Protein AF-0000000087744332 (afdb_homodimer)

Radius of gyration: 28.47 Å; Cα contacts (8 Å, |Δi|>4): 1319; chains: 2; bounding box: 68×82×65 Å

Organism: Butyrivibrio fibrisolvens (NCBI:txid831)

Nearest PDB structures (foldseek):
  3brq-assembly1_A  TM=8.651E-01  e=1.455E-21  Escherichia coli K-12
  2o20-assembly3_E  TM=8.751E-01  e=2.562E-21  Lactococcus lactis
  1efa-assembly2_C  TM=8.737E-01  e=7.468E-18  Escherichia coli
  1jye-assembly1_A-2  TM=8.854E-01  e=1.558E-17  Escherichia coli
  1urp-assembly1_A  TM=6.741E-01  e=1.490E-13  Escherichia coli K-12

InterPro domains:
  IPR000843 LacI-type HTH domain [PF00356] (4-49)
  IPR000843 LacI-type HTH domain [PR00036] (4-14)
  IPR000843 LacI-type HTH domain [PR00036] (14-24)
  IPR000843 LacI-type HTH domain [PS50932] (3-57)
  IPR000843 LacI-type HTH domain [SM00354] (2-72)
  IPR000843 LacI-type HTH domain [cd01392] (6-55)
  IPR010982 Lambda repressor-like, DNA-binding domain superfamily [G3DSA:1.10.260.40] (1-58)
  IPR010982 Lambda repressor-like, DNA-binding domain superfamily [SSF47413] (2-57)
  IPR028082 Periplasmic binding protein-like I [SSF53822] (61-332)
  IPR046335 Transcriptional regulator LacI/GalR-like, sensor domain [PF13377] (176-332)

Structure (mmCIF, N/CA/C/O backbone):
data_AF-0000000087744332-model_v1
#
loop_
_entity.id
_entity.type
_entity.pdbx_description
1 polymer 'LacI family transcriptional regulator'
#
loop_
_atom_site.group_PDB
_atom_site.id
_atom_site.type_symbol
_atom_site.label_atom_id
_atom_site.label_alt_id
_atom_site.label_comp_id
_atom_site.label_asym_id
_atom_site.label_entity_id
_atom_site.label_seq_id
_atom_site.pdbx_PDB_ins_code
_atom_site.Cartn_x
_atom_site.Cartn_y
_atom_site.Cartn_z
_atom_site.occupancy
_atom_site.B_iso_or_equiv
_atom_site.auth_seq_id
_atom_site.auth_comp_id
_atom_site.auth_asym_id
_atom_site.auth_atom_id
_atom_site.pdbx_PDB_model_num
ATOM 1 N N . MET A 1 1 ? -34.281 25.203 8.102 1 40.81 1 MET A N 1
ATOM 2 C CA . MET A 1 1 ? -33.094 25.047 7.305 1 40.81 1 MET A CA 1
ATOM 3 C C . MET A 1 1 ? -31.984 25.969 7.801 1 40.81 1 MET A C 1
ATOM 5 O O . MET A 1 1 ? -32.219 27.141 8.078 1 40.81 1 MET A O 1
ATOM 9 N N . ALA A 1 2 ? -30.906 25.484 8.312 1 55.38 2 ALA A N 1
ATOM 10 C CA . ALA A 1 2 ? -29.922 26.391 8.867 1 55.38 2 ALA A CA 1
ATOM 11 C C . ALA A 1 2 ? -29.375 27.344 7.801 1 55.38 2 ALA A C 1
ATOM 13 O O . ALA A 1 2 ? -29.094 26.922 6.68 1 55.38 2 ALA A O 1
ATOM 14 N N . VAL A 1 3 ? -29.359 28.594 8.062 1 65.44 3 VAL A N 1
ATOM 15 C CA . VAL A 1 3 ? -28.938 29.656 7.148 1 65.44 3 VAL A CA 1
ATOM 16 C C . VAL A 1 3 ? -27.453 29.516 6.852 1 65.44 3 VAL A C 1
ATOM 18 O O . VAL A 1 3 ? -26.641 29.312 7.766 1 65.44 3 VAL A O 1
ATOM 21 N N . THR A 1 4 ? -27.078 29.266 5.598 1 69.88 4 THR A N 1
ATOM 22 C CA . THR A 1 4 ? -25.688 29.125 5.152 1 69.88 4 THR A CA 1
ATOM 23 C C . THR A 1 4 ? -25.125 30.484 4.738 1 69.88 4 THR A C 1
ATOM 25 O O . THR A 1 4 ? -25.859 31.469 4.652 1 69.88 4 THR A O 1
ATOM 28 N N . ILE A 1 5 ? -23.781 30.406 4.508 1 71.75 5 ILE A N 1
ATOM 29 C CA . ILE A 1 5 ? -23.141 31.656 4.066 1 71.75 5 ILE A CA 1
ATOM 30 C C . ILE A 1 5 ? -23.703 32.062 2.713 1 71.75 5 ILE A C 1
ATOM 32 O O . ILE A 1 5 ? -23.797 33.25 2.412 1 71.75 5 ILE A O 1
ATOM 36 N N . TYR A 1 6 ? -24.109 31.094 2.018 1 74.06 6 TYR A N 1
ATOM 37 C CA . TYR A 1 6 ? -24.734 31.391 0.731 1 74.06 6 TYR A CA 1
ATOM 38 C C . TYR A 1 6 ? -26.094 32.062 0.921 1 74.06 6 TYR A C 1
ATOM 40 O O . TYR A 1 6 ? -26.438 32.969 0.191 1 74.06 6 TYR A O 1
ATOM 48 N N . ASP A 1 7 ? -26.734 31.594 1.829 1 78.44 7 ASP A N 1
ATOM 49 C CA . ASP A 1 7 ? -28.016 32.219 2.145 1 78.44 7 ASP A CA 1
ATOM 50 C C . ASP A 1 7 ? -27.828 33.656 2.629 1 78.44 7 ASP A C 1
ATOM 52 O O . ASP A 1 7 ? -28.594 34.531 2.238 1 78.44 7 ASP A O 1
ATOM 56 N N . ILE A 1 8 ? -26.781 33.812 3.416 1 79.56 8 ILE A N 1
ATOM 57 C CA . ILE A 1 8 ? -26.5 35.156 3.945 1 79.56 8 ILE A CA 1
ATOM 58 C C . ILE A 1 8 ? -26.109 36.094 2.805 1 79.56 8 ILE A C 1
ATOM 60 O O . ILE A 1 8 ? -26.531 37.25 2.775 1 79.56 8 ILE A O 1
ATOM 64 N N . ALA A 1 9 ? -25.359 35.5 1.874 1 79.75 9 ALA A N 1
ATOM 65 C CA . ALA A 1 9 ? -24.953 36.281 0.701 1 79.75 9 ALA A CA 1
ATOM 66 C C . ALA A 1 9 ? -26.172 36.719 -0.117 1 79.75 9 ALA A C 1
ATOM 68 O O . ALA A 1 9 ? -26.297 37.875 -0.491 1 79.75 9 ALA A O 1
ATOM 69 N N . ARG A 1 10 ? -26.969 35.812 -0.281 1 82.69 10 ARG A N 1
ATOM 70 C CA . ARG A 1 10 ? -28.188 36.062 -1.034 1 82.69 10 ARG A CA 1
ATOM 71 C C . ARG A 1 10 ? -29.078 37.062 -0.302 1 82.69 10 ARG A C 1
ATOM 73 O O . ARG A 1 10 ? -29.578 38 -0.905 1 82.69 10 ARG A O 1
ATOM 80 N N . LEU A 1 11 ? -29.219 36.844 0.914 1 83.56 11 LEU A N 1
ATOM 81 C CA . LEU A 1 11 ? -30.125 37.625 1.733 1 83.56 11 LEU A CA 1
ATOM 82 C C . LEU A 1 11 ? -29.578 39.031 1.932 1 83.56 11 LEU A C 1
ATOM 84 O O . LEU A 1 11 ? -30.344 40 2.049 1 83.56 11 LEU A O 1
ATOM 88 N N . SER A 1 12 ? -28.203 39.156 1.904 1 84.44 12 SER A N 1
ATOM 89 C CA . SER A 1 12 ? -27.547 40.438 2.109 1 84.44 12 SER A CA 1
ATOM 90 C C . SER A 1 12 ? -27.266 41.156 0.783 1 84.44 12 SER A C 1
ATOM 92 O O . SER A 1 12 ? -26.891 42.312 0.758 1 84.44 12 SER A O 1
ATOM 94 N N . GLY A 1 13 ? -27.406 40.375 -0.279 1 86 13 GLY A N 1
ATOM 95 C CA . GLY A 1 13 ? -27.172 40.938 -1.601 1 86 13 GLY A CA 1
ATOM 96 C C . GLY A 1 13 ? -25.703 41.219 -1.873 1 86 13 GLY A C 1
ATOM 97 O O . GLY A 1 13 ? -25.375 42.188 -2.574 1 86 13 GLY A O 1
ATOM 98 N N . VAL A 1 14 ? -24.906 40.562 -1.178 1 84.19 14 VAL A N 1
ATOM 99 C CA . VAL A 1 14 ? -23.469 40.75 -1.362 1 84.19 14 VAL A CA 1
ATOM 100 C C . VAL A 1 14 ? -22.828 39.406 -1.729 1 84.19 14 VAL A C 1
ATOM 102 O O . VAL A 1 14 ? -23.469 38.344 -1.63 1 84.19 14 VAL A O 1
ATOM 105 N N . SER A 1 15 ? -21.641 39.469 -2.283 1 77.56 15 SER A N 1
ATOM 106 C CA . SER A 1 15 ? -20.891 38.25 -2.586 1 77.56 15 SER A CA 1
ATOM 107 C C . SER A 1 15 ? -20.406 37.562 -1.312 1 77.56 15 SER A C 1
ATOM 109 O O . SER A 1 15 ? -20.328 38.188 -0.257 1 77.56 15 SER A O 1
ATOM 111 N N . ILE A 1 16 ? -20.047 36.312 -1.422 1 73.19 16 ILE A N 1
ATOM 112 C CA . ILE A 1 16 ? -19.469 35.562 -0.308 1 73.19 16 ILE A CA 1
ATOM 113 C C . ILE A 1 16 ? -18.172 36.219 0.143 1 73.19 16 ILE A C 1
ATOM 115 O O . ILE A 1 16 ? -17.875 36.281 1.341 1 73.19 16 ILE A O 1
ATOM 119 N N . ALA A 1 17 ? -17.391 36.781 -0.812 1 72.62 17 ALA A N 1
ATOM 120 C CA . ALA A 1 17 ? -16.156 37.5 -0.505 1 72.62 17 ALA A CA 1
ATOM 121 C C . ALA A 1 17 ? -16.422 38.719 0.365 1 72.62 17 ALA A C 1
ATOM 123 O O . ALA A 1 17 ? -15.664 39.031 1.289 1 72.62 17 ALA A O 1
ATOM 124 N N . THR A 1 18 ? -17.516 39.375 0.106 1 77 18 THR A N 1
ATOM 125 C CA . THR A 1 18 ? -17.906 40.562 0.87 1 77 18 THR A CA 1
ATOM 126 C C . THR A 1 18 ? -18.312 40.188 2.289 1 77 18 THR A C 1
ATOM 128 O O . THR A 1 18 ? -17.953 40.875 3.25 1 77 18 THR A O 1
ATOM 131 N N . ILE A 1 19 ? -19.047 39.031 2.381 1 75.06 19 ILE A N 1
ATOM 132 C CA . ILE A 1 19 ? -19.422 38.562 3.701 1 75.06 19 ILE A CA 1
ATOM 133 C C . ILE A 1 19 ? -18.172 38.25 4.527 1 75.06 19 ILE A C 1
ATOM 135 O O . ILE A 1 19 ? -18.094 38.625 5.695 1 75.06 19 ILE A O 1
ATOM 139 N N . SER A 1 20 ? -17.188 37.656 3.902 1 70.69 20 SER A N 1
ATOM 140 C CA . SER A 1 20 ? -15.914 37.344 4.551 1 70.69 20 SER A CA 1
ATOM 141 C C . SER A 1 20 ? -15.195 38.625 5.016 1 70.69 20 SER A C 1
ATOM 143 O O . SER A 1 20 ? -14.688 38.656 6.137 1 70.69 20 SER A O 1
ATOM 145 N N . ARG A 1 21 ? -15.242 39.562 4.219 1 75.31 21 ARG A N 1
ATOM 146 C CA . ARG A 1 21 ? -14.617 40.844 4.555 1 75.31 21 ARG A CA 1
ATOM 147 C C . ARG A 1 21 ? -15.32 41.5 5.727 1 75.31 21 ARG A C 1
ATOM 149 O O . ARG A 1 21 ? -14.68 42.062 6.602 1 75.31 21 ARG A O 1
ATOM 156 N N . VAL A 1 22 ? -16.594 41.406 5.742 1 77.81 22 VAL A N 1
ATOM 157 C CA . VAL A 1 22 ? -17.391 42 6.805 1 77.81 22 VAL A CA 1
ATOM 158 C C . VAL A 1 22 ? -17.094 41.281 8.133 1 77.81 22 VAL A C 1
ATOM 160 O O . VAL A 1 22 ? -16.859 41.938 9.148 1 77.81 22 VAL A O 1
ATOM 163 N N . VAL A 1 23 ? -17.031 39.938 8.023 1 73.38 23 VAL A N 1
ATOM 164 C CA . VAL A 1 23 ? -16.875 39.125 9.219 1 73.38 23 VAL A CA 1
ATOM 165 C C . VAL A 1 23 ? -15.477 39.281 9.789 1 73.38 23 VAL A C 1
ATOM 167 O O . VAL A 1 23 ? -15.289 39.281 11.008 1 73.38 23 VAL A O 1
ATOM 170 N N . ASN A 1 24 ? -14.5 39.594 8.859 1 67.88 24 ASN A N 1
ATOM 171 C CA . ASN A 1 24 ? -13.102 39.75 9.266 1 67.88 24 ASN A CA 1
ATOM 172 C C . ASN A 1 24 ? -12.773 41.219 9.562 1 67.88 24 ASN A C 1
ATOM 174 O O . ASN A 1 24 ? -11.609 41.562 9.766 1 67.88 24 ASN A O 1
ATOM 178 N N . GLY A 1 25 ? -13.641 41.906 9.484 1 70.75 25 GLY A N 1
ATOM 179 C CA . GLY A 1 25 ? -13.484 43.312 9.828 1 70.75 25 GLY A CA 1
ATOM 180 C C . GLY A 1 25 ? -12.672 44.094 8.812 1 70.75 25 GLY A C 1
ATOM 181 O O . GLY A 1 25 ? -12.008 45.062 9.156 1 70.75 25 GLY A O 1
ATOM 182 N N . ASN A 1 26 ? -12.68 43.656 7.637 1 73.44 26 ASN A N 1
ATOM 183 C CA . ASN A 1 26 ? -11.945 44.344 6.578 1 73.44 26 ASN A CA 1
ATOM 184 C C . ASN A 1 26 ? -12.43 45.781 6.398 1 73.44 26 ASN A C 1
ATOM 186 O O . ASN A 1 26 ? -13.617 46 6.199 1 73.44 26 ASN A O 1
ATOM 190 N N . PRO A 1 27 ? -11.578 46.594 6.402 1 78.62 27 PRO A N 1
ATOM 191 C CA . PRO A 1 27 ? -11.953 48 6.34 1 78.62 27 PRO A CA 1
ATOM 192 C C . PRO A 1 27 ? -12.445 48.406 4.953 1 78.62 27 PRO A C 1
ATOM 194 O O . PRO A 1 27 ? -13.07 49.469 4.805 1 78.62 27 PRO A O 1
ATOM 197 N N . SER A 1 28 ? -12.281 47.719 4.016 1 80.19 28 SER A N 1
ATOM 198 C CA . SER A 1 28 ? -12.656 48.094 2.654 1 80.19 28 SER A CA 1
ATOM 199 C C . SER A 1 28 ? -14.164 47.969 2.443 1 80.19 28 SER A C 1
ATOM 201 O O . SER A 1 28 ? -14.68 48.438 1.428 1 80.19 28 SER A O 1
ATOM 203 N N . VAL A 1 29 ? -14.766 47.406 3.346 1 82 29 VAL A N 1
ATOM 204 C CA . VAL A 1 29 ? -16.219 47.25 3.236 1 82 29 VAL A CA 1
ATOM 205 C C . VAL A 1 29 ? -16.906 48.469 3.855 1 82 29 VAL A C 1
ATOM 207 O O . VAL A 1 29 ? -16.547 48.906 4.953 1 82 29 VAL A O 1
ATOM 210 N N . SER A 1 30 ? -17.844 49 3.111 1 85.81 30 SER A N 1
ATOM 211 C CA . SER A 1 30 ? -18.562 50.188 3.596 1 85.81 30 SER A CA 1
ATOM 212 C C . SER A 1 30 ? -19.375 49.844 4.84 1 85.81 30 SER A C 1
ATOM 214 O O . SER A 1 30 ? -19.797 48.719 5.031 1 85.81 30 SER A O 1
ATOM 216 N N . ASP A 1 31 ? -19.609 50.812 5.641 1 82.56 31 ASP A N 1
ATOM 217 C CA . ASP A 1 31 ? -20.375 50.656 6.867 1 82.56 31 ASP A CA 1
ATOM 218 C C . ASP A 1 31 ? -21.797 50.188 6.562 1 82.56 31 ASP A C 1
ATOM 220 O O . ASP A 1 31 ? -22.359 49.375 7.285 1 82.56 31 ASP A O 1
ATOM 224 N N . LYS A 1 32 ? -22.328 50.656 5.535 1 87.12 32 LYS A N 1
ATOM 225 C CA . LYS A 1 32 ? -23.688 50.281 5.133 1 87.12 32 LYS A CA 1
ATOM 226 C C . LYS A 1 32 ? -23.766 48.812 4.793 1 87.12 32 LYS A C 1
ATOM 228 O O . LYS A 1 32 ? -24.672 48.094 5.238 1 87.12 32 LYS A O 1
ATOM 233 N N . THR A 1 33 ? -22.781 48.344 4.066 1 86.31 33 THR A N 1
ATOM 234 C CA . THR A 1 33 ? -22.75 46.938 3.668 1 86.31 33 THR A CA 1
ATOM 235 C C . THR A 1 33 ? -22.469 46.062 4.871 1 86.31 33 THR A C 1
ATOM 237 O O . THR A 1 33 ? -23.094 45 5.02 1 86.31 33 THR A O 1
ATOM 240 N N . ARG A 1 34 ? -21.609 46.438 5.688 1 86.12 34 ARG A N 1
ATOM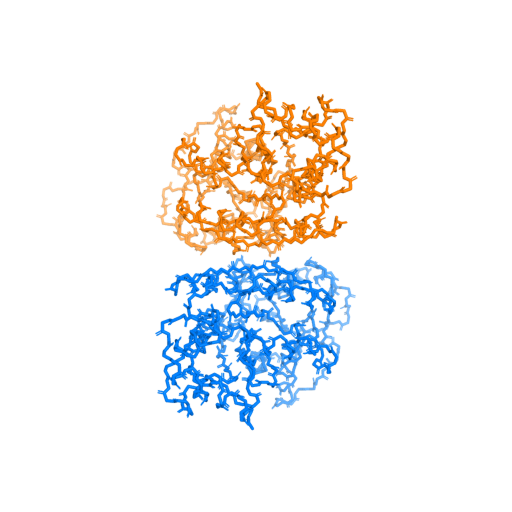 241 C CA . ARG A 1 34 ? -21.266 45.719 6.91 1 86.12 34 ARG A CA 1
ATOM 242 C C . ARG A 1 34 ? -22.484 45.531 7.809 1 86.12 34 ARG A C 1
ATOM 244 O O . ARG A 1 34 ? -22.766 44.438 8.266 1 86.12 34 ARG A O 1
ATOM 251 N N . GLU A 1 35 ? -23.125 46.625 8.016 1 85.62 35 GLU A N 1
ATOM 252 C CA . GLU A 1 35 ? -24.312 46.594 8.867 1 85.62 35 GLU A CA 1
ATOM 253 C C . GLU A 1 35 ? -25.406 45.688 8.281 1 85.62 35 GLU A C 1
ATOM 255 O O . GLU A 1 35 ? -26.062 44.938 9.008 1 85.62 35 GLU A O 1
ATOM 260 N N . LYS A 1 36 ? -25.578 45.719 7.016 1 87.06 36 LYS A N 1
ATOM 261 C CA . LYS A 1 36 ? -26.578 44.906 6.332 1 87.06 36 LYS A CA 1
ATOM 262 C C . LYS A 1 36 ? -26.25 43.406 6.496 1 87.06 36 LYS A C 1
ATOM 264 O O . LYS A 1 36 ? -27.141 42.625 6.82 1 87.06 36 LYS A O 1
ATOM 269 N N . VAL A 1 37 ? -25.016 43.094 6.258 1 85.38 37 VAL A N 1
ATOM 270 C CA . VAL A 1 37 ? -24.578 41.719 6.355 1 85.38 37 VAL A CA 1
ATOM 271 C C . VAL A 1 37 ? -24.734 41.219 7.797 1 85.38 37 VAL A C 1
ATOM 273 O O . VAL A 1 37 ? -25.266 40.156 8.039 1 85.38 37 VAL A O 1
ATOM 276 N N . LEU A 1 38 ? -24.297 42.031 8.719 1 83.44 38 LEU A N 1
ATOM 277 C CA . LEU A 1 38 ? -24.359 41.656 10.133 1 83.44 38 LEU A CA 1
ATOM 278 C C . LEU A 1 38 ? -25.812 41.531 10.602 1 83.44 38 LEU A C 1
ATOM 280 O O . LEU A 1 38 ? -26.141 40.656 11.398 1 83.44 38 LEU A O 1
ATOM 284 N N . ALA A 1 39 ? -26.672 42.438 10.164 1 84.94 39 ALA A N 1
ATOM 285 C CA . ALA A 1 39 ? -28.094 42.375 10.5 1 84.94 39 ALA A CA 1
ATOM 286 C C . ALA A 1 39 ? -28.734 41.094 10.016 1 84.94 39 ALA A C 1
ATOM 288 O O . ALA A 1 39 ? -29.5 40.469 10.742 1 84.94 39 ALA A O 1
ATOM 289 N N . VAL A 1 40 ? -28.375 40.688 8.781 1 85.44 40 VAL A N 1
ATOM 290 C CA . VAL A 1 40 ? -28.922 39.438 8.234 1 85.44 40 VAL A CA 1
ATOM 291 C C . VAL A 1 40 ? -28.375 38.25 9.023 1 85.44 40 VAL A C 1
ATOM 293 O O . VAL A 1 40 ? -29.125 37.344 9.344 1 85.44 40 VAL A O 1
ATOM 296 N N . MET A 1 41 ? -27.156 38.344 9.375 1 79.56 41 MET A N 1
ATOM 297 C CA . MET A 1 41 ? -26.531 37.281 10.156 1 79.56 41 MET A CA 1
ATOM 298 C C . MET A 1 41 ? -27.203 37.156 11.523 1 79.56 41 MET A C 1
ATOM 300 O O . MET A 1 41 ? -27.469 36.062 11.992 1 79.56 41 MET A O 1
ATOM 304 N N . LYS A 1 42 ? -27.453 38.219 12.094 1 79.62 42 LYS A N 1
ATOM 305 C CA . LYS A 1 42 ? -28.125 38.281 13.391 1 79.62 42 LYS A CA 1
ATOM 306 C C . LYS A 1 42 ? -29.562 37.781 13.281 1 79.62 42 LYS A C 1
ATOM 308 O O . LYS A 1 42 ? -30.031 37 14.117 1 79.62 42 LYS A O 1
ATOM 313 N N . GLU A 1 43 ? -30.234 38.219 12.305 1 81.69 43 GLU A N 1
ATOM 314 C CA . GLU A 1 43 ? -31.625 37.844 12.086 1 81.69 43 GLU A CA 1
ATOM 315 C C . GLU A 1 43 ? -31.766 36.344 11.914 1 81.69 43 GLU A C 1
ATOM 317 O O . GLU A 1 43 ? -32.719 35.75 12.414 1 81.69 43 GLU A O 1
ATOM 322 N N . TYR A 1 44 ? -30.797 35.812 11.258 1 79.44 44 TYR A N 1
ATOM 323 C CA . TYR A 1 44 ? -30.922 34.406 10.961 1 79.44 44 TYR A CA 1
ATOM 324 C C . TYR A 1 44 ? -30.016 33.562 11.859 1 79.44 44 TYR A C 1
ATOM 326 O O . TYR A 1 44 ? -29.828 32.375 11.617 1 79.44 44 TYR A O 1
ATOM 334 N N . ASP A 1 45 ? -29.531 34.219 12.852 1 73.94 45 ASP A N 1
ATOM 335 C CA . ASP A 1 45 ? -28.641 33.594 13.828 1 73.94 45 ASP A CA 1
ATOM 336 C C . ASP A 1 45 ? -27.516 32.812 13.141 1 73.94 45 ASP A C 1
ATOM 338 O O . ASP A 1 45 ? -27.266 31.656 13.469 1 73.94 45 ASP A O 1
ATOM 342 N N . TYR A 1 46 ? -27.203 33.531 12.164 1 65.31 46 TYR A N 1
ATOM 343 C CA . TYR A 1 46 ? -26.109 32.938 11.422 1 65.31 46 TYR A CA 1
ATOM 344 C C . TYR A 1 46 ? -24.766 33.312 12.031 1 65.31 46 TYR A C 1
ATOM 346 O O . TYR A 1 46 ? -24.484 34.5 12.25 1 65.31 46 TYR A O 1
ATOM 354 N N . THR A 1 47 ? -24.125 32.406 12.516 1 59.28 47 THR A N 1
ATOM 355 C CA . THR A 1 47 ? -22.734 32.562 12.922 1 59.28 47 THR A CA 1
ATOM 356 C C . THR A 1 47 ? -21.781 32.062 11.844 1 59.28 47 THR A C 1
ATOM 358 O O . THR A 1 47 ? -21.891 30.891 11.43 1 59.28 47 THR A O 1
ATOM 361 N N . PRO A 1 48 ? -21.25 33.062 11.172 1 48.56 48 PRO A N 1
ATOM 362 C CA . PRO A 1 48 ? -20.328 32.562 10.148 1 48.56 48 PRO A CA 1
ATOM 363 C C . PRO A 1 48 ? -19.469 31.406 10.641 1 48.56 48 PRO A C 1
ATOM 365 O O . PRO A 1 48 ? -19.047 31.391 11.805 1 48.56 48 PRO A O 1
ATOM 368 N N . ASN A 1 49 ? -19.891 30.281 10.156 1 42.47 49 ASN A N 1
ATOM 369 C CA . ASN A 1 49 ? -18.938 29.234 10.477 1 42.47 49 ASN A CA 1
ATOM 370 C C . ASN A 1 49 ? -17.5 29.734 10.344 1 42.47 49 ASN A C 1
ATOM 372 O O . ASN A 1 49 ? -17.141 30.344 9.344 1 42.47 49 ASN A O 1
ATOM 376 N N . PRO A 1 50 ? -16.844 29.969 11.32 1 39.75 50 PRO A N 1
ATOM 377 C CA . PRO A 1 50 ? -15.484 30.484 11.188 1 39.75 50 PRO A CA 1
ATOM 378 C C . PRO A 1 50 ? -14.75 29.891 9.977 1 39.75 50 PRO A C 1
ATOM 380 O O . PRO A 1 50 ? -13.812 30.516 9.469 1 39.75 50 PRO A O 1
ATOM 383 N N . PHE A 1 51 ? -15.133 28.688 9.555 1 36.19 51 PHE A N 1
ATOM 384 C CA . PHE A 1 51 ? -14.43 27.984 8.484 1 36.19 51 PHE A CA 1
ATOM 385 C C . PHE A 1 51 ? -14.844 28.516 7.121 1 36.19 51 PHE A C 1
ATOM 387 O O . PHE A 1 51 ? -14.07 28.453 6.164 1 36.19 51 PHE A O 1
ATOM 394 N N . ALA A 1 52 ? -16 29.047 6.844 1 41 52 ALA A N 1
ATOM 395 C CA . ALA A 1 52 ? -16.469 29.625 5.59 1 41 52 ALA A CA 1
ATOM 396 C C . ALA A 1 52 ? -15.688 30.891 5.246 1 41 52 ALA A C 1
ATOM 398 O O . ALA A 1 52 ? -15.555 31.234 4.07 1 41 52 ALA A O 1
ATOM 399 N N . ARG A 1 53 ? -15.469 31.641 6.137 1 39.72 53 ARG A N 1
ATOM 400 C CA . ARG A 1 53 ? -14.789 32.906 5.965 1 39.72 53 ARG A CA 1
ATOM 401 C C . ARG A 1 53 ? -13.414 32.719 5.328 1 39.72 53 ARG A C 1
ATOM 403 O O . ARG A 1 53 ? -13 33.5 4.477 1 39.72 53 ARG A O 1
ATOM 410 N N . SER A 1 54 ? -12.586 31.828 5.91 1 35.72 54 SER A N 1
ATOM 411 C CA . SER A 1 54 ? -11.164 31.594 5.656 1 35.72 54 SER A CA 1
ATOM 412 C C . SER A 1 54 ? -10.953 30.781 4.383 1 35.72 54 SER A C 1
ATOM 414 O O . SER A 1 54 ? -9.812 30.578 3.957 1 35.72 54 SER A O 1
ATOM 416 N N . LEU A 1 55 ? -11.883 30.234 3.738 1 36.66 55 LEU A N 1
ATOM 417 C CA . LEU A 1 55 ? -11.742 29.312 2.617 1 36.66 55 LEU A CA 1
ATOM 418 C C . LEU A 1 55 ? -11.297 30.062 1.358 1 36.66 55 LEU A C 1
ATOM 420 O O . LEU A 1 55 ? -10.492 29.547 0.581 1 36.66 55 LEU A O 1
ATOM 424 N N . GLN A 1 56 ? -11.984 31.078 0.899 1 38.31 56 GLN A N 1
ATOM 425 C CA . GLN A 1 56 ? -11.562 31.75 -0.33 1 38.31 56 GLN A CA 1
ATOM 426 C C . GLN A 1 56 ? -10.148 32.312 -0.194 1 38.31 56 GLN A C 1
ATOM 428 O O . GLN A 1 56 ? -9.352 32.25 -1.138 1 38.31 56 GLN A O 1
ATOM 433 N N . PHE A 1 57 ? -9.844 33.156 0.72 1 40.16 57 PHE A N 1
ATOM 434 C CA . PHE A 1 57 ? -8.547 33.812 0.886 1 40.16 57 PHE A CA 1
ATOM 435 C C . PHE A 1 57 ? -7.621 32.938 1.738 1 40.16 57 PHE A C 1
ATOM 437 O O . PHE A 1 57 ? -6.395 33.031 1.614 1 40.16 57 PHE A O 1
ATOM 444 N N . ASN A 1 58 ? -8.18 31.984 2.643 1 45.16 58 ASN A N 1
ATOM 445 C CA . ASN A 1 58 ? -7.328 31.328 3.629 1 45.16 58 ASN A CA 1
ATOM 446 C C . ASN A 1 58 ? -7.242 29.828 3.387 1 45.16 58 ASN A C 1
ATOM 448 O O . ASN A 1 58 ? -6.941 29.062 4.305 1 45.16 58 ASN A O 1
ATOM 452 N N . SER A 1 59 ? -7.719 29.516 2.168 1 59.78 59 SER A N 1
ATOM 453 C CA . SER A 1 59 ? -7.594 28.078 1.934 1 59.78 59 SER A CA 1
ATOM 454 C C . SER A 1 59 ? -6.141 27.688 1.694 1 59.78 59 SER A C 1
ATOM 456 O O . SER A 1 59 ? -5.426 28.344 0.944 1 59.78 59 SER A O 1
ATOM 458 N N . MET A 1 60 ? -5.746 26.938 2.449 1 68.62 60 MET A N 1
ATOM 459 C CA . MET A 1 60 ? -4.418 26.359 2.238 1 68.62 60 MET A CA 1
ATOM 460 C C . MET A 1 60 ? -4.457 25.297 1.149 1 68.62 60 MET A C 1
ATOM 462 O O . MET A 1 60 ? -3.432 24.688 0.832 1 68.62 60 MET A O 1
ATOM 466 N N . LYS A 1 61 ? -5.762 25.234 0.35 1 87.19 61 LYS A N 1
ATOM 467 C CA . LYS A 1 61 ? -5.898 24.188 -0.665 1 87.19 61 LYS A CA 1
ATOM 468 C C . LYS A 1 61 ? -5.348 22.859 -0.162 1 87.19 61 LYS A C 1
ATOM 470 O O . LYS A 1 61 ? -4.523 22.234 -0.83 1 87.19 61 LYS A O 1
ATOM 475 N N . MET A 1 62 ? -5.949 22.5 1.055 1 89.31 62 MET A N 1
ATOM 476 C CA . MET A 1 62 ? -5.523 21.281 1.722 1 89.31 62 MET A CA 1
ATOM 477 C C . MET A 1 62 ? -6.715 20.391 2.029 1 89.31 62 MET A C 1
ATOM 479 O O . MET A 1 62 ? -7.742 20.859 2.525 1 89.31 62 MET A O 1
ATOM 483 N N . VAL A 1 63 ? -6.598 19.172 1.647 1 94.81 63 VAL A N 1
ATOM 484 C CA . VAL A 1 63 ? -7.621 18.188 1.967 1 94.81 63 VAL A CA 1
ATOM 485 C C . VAL A 1 63 ? -7.07 17.188 2.98 1 94.81 63 VAL A C 1
ATOM 487 O O . VAL A 1 63 ? -5.918 16.75 2.875 1 94.81 63 VAL A O 1
ATOM 490 N N . GLY A 1 64 ? -7.84 16.906 4.035 1 94.06 64 GLY A N 1
ATOM 491 C CA . GLY A 1 64 ? -7.48 15.852 4.957 1 94.06 64 GLY A CA 1
ATOM 492 C C . GLY A 1 64 ? -7.977 14.484 4.52 1 94.06 64 GLY A C 1
ATOM 493 O O . GLY A 1 64 ? -9.141 14.336 4.148 1 94.06 64 GLY A O 1
ATOM 494 N N . ILE A 1 65 ? -7.082 13.547 4.496 1 95.31 65 ILE A N 1
ATOM 495 C CA . ILE A 1 65 ? -7.43 12.164 4.168 1 95.31 65 ILE A CA 1
ATOM 496 C C . ILE A 1 65 ? -7.117 11.258 5.355 1 95.31 65 ILE A C 1
ATOM 498 O O . ILE A 1 65 ? -6.066 11.398 5.988 1 95.31 65 ILE A O 1
ATOM 502 N N . SER A 1 66 ? -8.07 10.398 5.707 1 94.12 66 SER A N 1
ATOM 503 C CA . SER A 1 66 ? -7.812 9.406 6.746 1 94.12 66 SER A CA 1
ATOM 504 C C . SER A 1 66 ? -8.211 8.008 6.285 1 94.12 66 SER A C 1
ATOM 506 O O . SER A 1 66 ? -9.203 7.84 5.574 1 94.12 66 SER A O 1
ATOM 508 N N . CYS A 1 67 ? -7.441 7.059 6.625 1 92.31 67 CYS A N 1
ATOM 509 C CA . CYS A 1 67 ? -7.738 5.645 6.426 1 92.31 67 CYS A CA 1
ATOM 510 C C . CYS A 1 67 ? -7.254 4.812 7.605 1 92.31 67 CYS A C 1
ATOM 512 O O . CYS A 1 67 ? -6.535 5.312 8.469 1 92.31 67 CYS A O 1
ATOM 514 N N . ALA A 1 68 ? -7.68 3.578 7.656 1 87.62 68 ALA A N 1
ATOM 515 C CA . ALA A 1 68 ? -7.371 2.752 8.82 1 87.62 68 ALA A CA 1
ATOM 516 C C . ALA A 1 68 ? -5.922 2.273 8.781 1 87.62 68 ALA A C 1
ATOM 518 O O . ALA A 1 68 ? -5.219 2.33 9.797 1 87.62 68 ALA A O 1
ATOM 519 N N . ASP A 1 69 ? -5.551 1.775 7.641 1 86.25 69 ASP A N 1
ATOM 520 C CA . ASP A 1 69 ? -4.238 1.153 7.512 1 86.25 69 ASP A CA 1
ATOM 521 C C . ASP A 1 69 ? -3.715 1.267 6.078 1 86.25 69 ASP A C 1
ATOM 523 O O . ASP A 1 69 ? -4.219 0.597 5.176 1 86.25 69 ASP A O 1
ATOM 527 N N . ILE A 1 70 ? -2.607 1.898 5.941 1 87.56 70 ILE A N 1
ATOM 528 C CA . ILE A 1 70 ? -2.105 2.205 4.605 1 87.56 70 ILE A CA 1
ATOM 529 C C . ILE A 1 70 ? -1.418 0.974 4.02 1 87.56 70 ILE A C 1
ATOM 531 O O . ILE A 1 70 ? -1.122 0.932 2.822 1 87.56 70 ILE A O 1
ATOM 535 N N . LYS A 1 71 ? -1.18 -0.034 4.828 1 83.19 71 LYS A N 1
ATOM 536 C CA . LYS A 1 71 ? -0.601 -1.27 4.309 1 83.19 71 LYS A CA 1
ATOM 537 C C . LYS A 1 71 ? -1.604 -2.027 3.443 1 83.19 71 LYS A C 1
ATOM 539 O O . LYS A 1 71 ? -1.227 -2.924 2.688 1 83.19 71 LYS A O 1
ATOM 544 N N . ASP A 1 72 ? -2.873 -1.668 3.715 1 86 72 ASP A N 1
ATOM 545 C CA . ASP A 1 72 ? -3.916 -2.262 2.885 1 86 72 ASP A CA 1
ATOM 546 C C . ASP A 1 72 ? -3.828 -1.757 1.446 1 86 72 ASP A C 1
ATOM 548 O O . ASP A 1 72 ? -3.857 -0.549 1.204 1 86 72 ASP A O 1
ATOM 552 N N . ASP A 1 73 ? -3.762 -2.707 0.539 1 86.69 73 ASP A N 1
ATOM 553 C CA . ASP A 1 73 ? -3.545 -2.369 -0.865 1 86.69 73 ASP A CA 1
ATOM 554 C C . ASP A 1 73 ? -4.66 -1.472 -1.393 1 86.69 73 ASP A C 1
ATOM 556 O O . ASP A 1 73 ? -4.406 -0.549 -2.17 1 86.69 73 ASP A O 1
ATOM 560 N N . TYR A 1 74 ? -5.863 -1.747 -1.059 1 88.44 74 TYR A N 1
ATOM 561 C CA . TYR A 1 74 ? -6.992 -0.936 -1.496 1 88.44 74 TYR A CA 1
ATOM 562 C C . TYR A 1 74 ? -6.848 0.505 -1.023 1 88.44 74 TYR A C 1
ATOM 564 O O . TYR A 1 74 ? -7.016 1.442 -1.808 1 88.44 74 TYR A O 1
ATOM 572 N N . MET A 1 75 ? -6.496 0.68 0.175 1 90.69 75 MET A N 1
ATOM 573 C CA . MET A 1 75 ? -6.371 2.01 0.763 1 90.69 75 MET A CA 1
ATOM 574 C C . MET A 1 75 ? -5.191 2.764 0.155 1 90.69 75 MET A C 1
ATOM 576 O O . MET A 1 75 ? -5.305 3.949 -0.165 1 90.69 75 MET A O 1
ATOM 580 N N . ALA A 1 76 ? -4.129 2.051 0.026 1 89.88 76 ALA A N 1
ATOM 581 C CA . ALA A 1 76 ? -2.945 2.678 -0.556 1 89.88 76 ALA A CA 1
ATOM 582 C C . ALA A 1 76 ? -3.219 3.146 -1.982 1 89.88 76 ALA A C 1
ATOM 584 O O . ALA A 1 76 ? -2.85 4.262 -2.359 1 89.88 76 ALA A O 1
ATOM 585 N N . ARG A 1 77 ? -3.848 2.352 -2.77 1 91.12 77 ARG A N 1
ATOM 586 C CA . ARG A 1 77 ? -4.172 2.695 -4.152 1 91.12 77 ARG A CA 1
ATOM 587 C C . ARG A 1 77 ? -5.16 3.854 -4.207 1 91.12 77 ARG A C 1
ATOM 589 O O . ARG A 1 77 ? -5.012 4.766 -5.027 1 91.12 77 ARG A O 1
ATOM 596 N N . MET A 1 78 ? -6.105 3.76 -3.311 1 94.25 78 MET A N 1
ATOM 597 C CA . MET A 1 78 ? -7.09 4.836 -3.25 1 94.25 78 MET A CA 1
ATOM 598 C C . MET A 1 78 ? -6.418 6.172 -2.959 1 94.25 78 MET A C 1
ATOM 600 O O . MET A 1 78 ? -6.684 7.168 -3.639 1 94.25 78 MET A O 1
ATOM 604 N N . VAL A 1 79 ? -5.539 6.195 -2.016 1 93.31 79 VAL A N 1
ATOM 605 C CA . VAL A 1 79 ? -4.84 7.422 -1.637 1 93.31 79 VAL A CA 1
ATOM 606 C C . VAL A 1 79 ? -4.02 7.934 -2.816 1 93.31 79 VAL A C 1
ATOM 608 O O . VAL A 1 79 ? -4.016 9.133 -3.105 1 93.31 79 VAL A O 1
ATOM 611 N N . SER A 1 80 ? -3.4 7.027 -3.477 1 91.25 80 SER A N 1
ATOM 612 C CA . SER A 1 80 ? -2.576 7.41 -4.617 1 91.25 80 SER A CA 1
ATOM 613 C C . SER A 1 80 ? -3.414 8.062 -5.711 1 91.25 80 SER A C 1
ATOM 615 O O . SER A 1 80 ? -3.012 9.078 -6.285 1 91.25 80 SER A O 1
ATOM 617 N N . ILE A 1 81 ? -4.531 7.488 -6 1 94.12 81 ILE A N 1
ATOM 618 C CA . ILE A 1 81 ? -5.406 8.016 -7.043 1 94.12 81 ILE A CA 1
ATOM 619 C C . ILE A 1 81 ? -5.973 9.367 -6.605 1 94.12 81 ILE A C 1
ATOM 621 O O . ILE A 1 81 ? -6.008 10.312 -7.395 1 94.12 81 ILE A O 1
ATOM 625 N N . LEU A 1 82 ? -6.332 9.477 -5.348 1 96 82 LEU A N 1
ATOM 626 C CA . LEU A 1 82 ? -6.859 10.727 -4.809 1 96 82 LEU A CA 1
ATOM 627 C C . LEU A 1 82 ? -5.824 11.844 -4.914 1 96 82 LEU A C 1
ATOM 629 O O . LEU A 1 82 ? -6.148 12.961 -5.32 1 96 82 LEU A O 1
ATOM 633 N N . GLU A 1 83 ? -4.668 11.5 -4.488 1 90.62 83 GLU A N 1
ATOM 634 C CA . GLU A 1 83 ? -3.584 12.477 -4.5 1 90.62 83 GLU A CA 1
ATOM 635 C C . GLU A 1 83 ? -3.387 13.07 -5.898 1 90.62 83 GLU A C 1
ATOM 637 O O . GLU A 1 83 ? -3.303 14.289 -6.059 1 90.62 83 GLU A O 1
ATOM 642 N N . LYS A 1 84 ? -3.305 12.211 -6.898 1 89.81 84 LYS A N 1
ATOM 643 C CA . LYS A 1 84 ? -3.082 12.648 -8.273 1 89.81 84 LYS A CA 1
ATOM 644 C C . LYS A 1 84 ? -4.23 13.523 -8.766 1 89.81 84 LYS A C 1
ATOM 646 O O . LYS A 1 84 ? -4.004 14.555 -9.406 1 89.81 84 LYS A O 1
ATOM 651 N N . LYS A 1 85 ? -5.402 13.109 -8.391 1 95.25 85 LYS A N 1
ATOM 652 C CA . LYS A 1 85 ? -6.57 13.875 -8.82 1 95.25 85 LYS A CA 1
ATOM 653 C C . LYS A 1 85 ? -6.633 15.227 -8.109 1 95.25 85 LYS A C 1
ATOM 655 O O . LYS A 1 85 ? -6.988 16.234 -8.719 1 95.25 85 LYS A O 1
ATOM 660 N N . LEU A 1 86 ? -6.293 15.281 -6.84 1 93.81 86 LEU A N 1
ATOM 661 C CA . LEU A 1 86 ? -6.273 16.531 -6.074 1 93.81 86 LEU A CA 1
ATOM 662 C C . LEU A 1 86 ? -5.242 17.5 -6.637 1 93.81 86 LEU A C 1
ATOM 664 O O . LEU A 1 86 ? -5.496 18.703 -6.719 1 93.81 86 LEU A O 1
ATOM 668 N N . HIS A 1 87 ? -4.184 16.953 -7.027 1 88.19 87 HIS A N 1
ATOM 669 C CA . HIS A 1 87 ? -3.121 17.781 -7.59 1 88.19 87 HIS A CA 1
ATOM 670 C C . HIS A 1 87 ? -3.576 18.453 -8.883 1 88.19 87 HIS A C 1
ATOM 672 O O . HIS A 1 87 ? -3.176 19.594 -9.164 1 88.19 87 HIS A O 1
ATOM 678 N N . GLU A 1 88 ? -4.387 17.75 -9.625 1 92.25 88 GLU A N 1
ATOM 679 C CA . GLU A 1 88 ? -4.93 18.328 -10.844 1 92.25 88 GLU A CA 1
ATOM 680 C C . GLU A 1 88 ? -5.73 19.594 -10.547 1 92.25 88 GLU A C 1
ATOM 682 O O . GLU A 1 88 ? -5.84 20.484 -11.398 1 92.25 88 GLU A O 1
ATOM 687 N N . TYR A 1 89 ? -6.227 19.672 -9.359 1 93.38 89 TYR A N 1
ATOM 688 C CA . TYR A 1 89 ? -7.023 20.828 -8.961 1 93.38 89 TYR A CA 1
ATOM 689 C C . TYR A 1 89 ? -6.188 21.828 -8.172 1 93.38 89 TYR A C 1
ATOM 691 O O . TYR A 1 89 ? -6.711 22.812 -7.66 1 93.38 89 TYR A O 1
ATOM 699 N N . GLY A 1 90 ? -4.875 21.469 -8.016 1 88.94 90 GLY A N 1
ATOM 700 C CA . GLY A 1 90 ? -3.977 22.344 -7.281 1 88.94 90 GLY A CA 1
ATOM 701 C C . GLY A 1 90 ? -4.098 22.188 -5.777 1 88.94 90 GLY A C 1
ATOM 702 O O . GLY A 1 90 ? -3.756 23.109 -5.027 1 88.94 90 GLY A O 1
ATOM 703 N N . TYR A 1 91 ? -4.676 21.109 -5.297 1 90.44 91 TYR A N 1
ATOM 704 C CA . TYR A 1 91 ? -4.824 20.859 -3.867 1 90.44 91 TYR A CA 1
ATOM 705 C C . TYR A 1 91 ? -3.717 19.938 -3.363 1 90.44 91 TYR A C 1
ATOM 707 O O . TYR A 1 91 ? -3.33 18.984 -4.051 1 90.44 91 TYR A O 1
ATOM 715 N N . ASP A 1 92 ? -3.297 20.25 -2.141 1 86.69 92 ASP A N 1
ATOM 716 C CA . ASP A 1 92 ? -2.467 19.312 -1.384 1 86.69 92 ASP A CA 1
ATOM 717 C C . ASP A 1 92 ? -3.312 18.484 -0.418 1 86.69 92 ASP A C 1
ATOM 719 O O . ASP A 1 92 ? -4.508 18.734 -0.263 1 86.69 92 ASP A O 1
ATOM 723 N N . TYR A 1 93 ? -2.615 17.516 0.119 1 89.19 93 TYR A N 1
ATOM 724 C CA . TYR A 1 93 ? -3.365 16.703 1.071 1 89.19 93 TYR A CA 1
ATOM 725 C C . TYR A 1 93 ? -2.5 16.328 2.27 1 89.19 93 TYR A C 1
ATOM 727 O O . TYR A 1 93 ? -1.274 16.453 2.219 1 89.19 93 TYR A O 1
ATOM 735 N N . MET A 1 94 ? -3.18 16.016 3.355 1 86.38 94 MET A N 1
ATOM 736 C CA . MET A 1 94 ? -2.584 15.422 4.551 1 86.38 94 MET A CA 1
ATOM 737 C C . MET A 1 94 ? -3.23 14.078 4.875 1 86.38 94 MET A C 1
ATOM 739 O O . MET A 1 94 ? -4.457 13.969 4.895 1 86.38 94 MET A O 1
ATOM 743 N N . LEU A 1 95 ? -2.344 13.125 5.082 1 90.38 95 LEU A N 1
ATOM 744 C CA . LEU A 1 95 ? -2.854 11.789 5.355 1 90.38 95 LEU A CA 1
ATOM 745 C C . LEU A 1 95 ? -2.561 11.375 6.793 1 90.38 95 LEU A C 1
ATOM 747 O O . LEU A 1 95 ? -1.438 11.539 7.273 1 90.38 95 LEU A O 1
ATOM 751 N N . LEU A 1 96 ? -3.627 10.859 7.492 1 87.25 96 LEU A N 1
ATOM 752 C CA . LEU A 1 96 ? -3.469 10.242 8.805 1 87.25 96 LEU A CA 1
ATOM 753 C C . LEU A 1 96 ? -4.125 8.867 8.844 1 87.25 96 LEU A C 1
ATOM 755 O O . LEU A 1 96 ? -5.281 8.711 8.445 1 87.25 96 LEU A O 1
ATOM 759 N N . CYS A 1 97 ? -3.377 7.945 9.273 1 86.44 97 CYS A N 1
ATOM 760 C CA . CYS A 1 97 ? -3.934 6.617 9.484 1 86.44 97 CYS A CA 1
ATOM 761 C C . CYS A 1 97 ? -4.477 6.473 10.898 1 86.44 97 CYS A C 1
ATOM 763 O O . CYS A 1 97 ? -3.744 6.652 11.875 1 86.44 97 CYS A O 1
ATOM 765 N N . SER A 1 98 ? -5.699 6.121 11.031 1 82.88 98 SER A N 1
ATOM 766 C CA . SER A 1 98 ? -6.391 6.18 12.312 1 82.88 98 SER A CA 1
ATOM 767 C C . SER A 1 98 ? -6.336 4.832 13.031 1 82.88 98 SER A C 1
ATOM 769 O O . SER A 1 98 ? -6.562 4.754 14.242 1 82.88 98 SER A O 1
ATOM 771 N N . GLY A 1 99 ? -6.059 3.805 12.227 1 80.31 99 GLY A N 1
ATOM 772 C CA . GLY A 1 99 ? -6.328 2.494 12.797 1 80.31 99 GLY A CA 1
ATOM 773 C C . GLY A 1 99 ? -7.805 2.135 12.797 1 80.31 99 GLY A C 1
ATOM 774 O O . GLY A 1 99 ? -8.57 2.646 11.977 1 80.31 99 GLY A O 1
ATOM 775 N N . TYR A 1 100 ? -8.258 1.23 13.789 1 80.31 100 TYR A N 1
ATOM 776 C CA . TYR A 1 100 ? -9.602 0.682 13.648 1 80.31 100 TYR A CA 1
ATOM 777 C C . TYR A 1 100 ? -10.453 1.022 14.859 1 80.31 100 TYR A C 1
ATOM 779 O O . TYR A 1 100 ? -11.68 0.918 14.812 1 80.31 100 TYR A O 1
ATOM 787 N N . ASP A 1 101 ? -9.875 1.509 15.852 1 84.31 101 ASP A N 1
ATOM 788 C CA . ASP A 1 101 ? -10.664 1.776 17.047 1 84.31 101 ASP A CA 1
ATOM 789 C C . ASP A 1 101 ? -11.266 3.18 17.016 1 84.31 101 ASP A C 1
ATOM 791 O O . ASP A 1 101 ? -10.727 4.074 16.359 1 84.31 101 ASP A O 1
ATOM 795 N N . LEU A 1 102 ? -12.344 3.359 17.734 1 86.69 102 LEU A N 1
ATOM 796 C CA . LEU A 1 102 ? -13.133 4.586 17.672 1 86.69 102 LEU A CA 1
ATOM 797 C C . LEU A 1 102 ? -12.312 5.785 18.125 1 86.69 102 LEU A C 1
ATOM 799 O O . LEU A 1 102 ? -12.328 6.832 17.484 1 86.69 102 LEU A O 1
ATOM 803 N N . GLU A 1 103 ? -11.625 5.672 19.188 1 87.25 103 GLU A N 1
ATOM 804 C CA . GLU A 1 103 ? -10.852 6.781 19.75 1 87.25 103 GLU A CA 1
ATOM 805 C C . GLU A 1 103 ? -9.805 7.277 18.75 1 87.25 103 GLU A C 1
ATOM 807 O O . GLU A 1 103 ? -9.641 8.484 18.578 1 87.25 103 GLU A O 1
ATOM 812 N N . SER A 1 104 ? -9.195 6.367 18.141 1 85.62 104 SER A N 1
ATOM 813 C CA . SER A 1 104 ? -8.156 6.719 17.172 1 85.62 104 SER A CA 1
ATOM 814 C C . SER A 1 104 ? -8.75 7.371 15.93 1 85.62 104 SER A C 1
ATOM 816 O O . SER A 1 104 ? -8.164 8.305 15.367 1 85.62 104 SER A O 1
ATOM 818 N N . ARG A 1 105 ? -9.883 6.895 15.539 1 88.75 105 ARG A N 1
ATOM 819 C CA . ARG A 1 105 ? -10.57 7.469 14.383 1 88.75 105 ARG A CA 1
ATOM 820 C C . ARG A 1 105 ? -10.953 8.922 14.648 1 88.75 105 ARG A C 1
ATOM 822 O O . ARG A 1 105 ? -10.672 9.805 13.828 1 88.75 105 ARG A O 1
ATOM 829 N N . GLU A 1 106 ? -11.492 9.117 15.82 1 89.5 106 GLU A N 1
ATOM 830 C CA . GLU A 1 106 ? -11.883 10.469 16.219 1 89.5 106 GLU A CA 1
ATOM 831 C C . GLU A 1 106 ? -10.672 11.383 16.312 1 89.5 106 GLU A C 1
ATOM 833 O O . GLU A 1 106 ? -10.703 12.523 15.836 1 89.5 106 GLU A O 1
ATOM 838 N N . HIS A 1 107 ? -9.703 10.82 16.875 1 86.94 107 HIS A N 1
ATOM 839 C CA . HIS A 1 107 ? -8.484 11.594 17.062 1 86.94 107 HIS A CA 1
ATOM 840 C C . HIS A 1 107 ? -7.887 12.023 15.727 1 86.94 107 HIS A C 1
ATOM 842 O O . HIS A 1 107 ? -7.488 13.172 15.562 1 86.94 107 HIS A O 1
ATOM 848 N N . ALA A 1 108 ? -7.809 11.133 14.812 1 86.88 108 ALA A N 1
ATOM 849 C CA . ALA A 1 108 ? -7.227 11.414 13.5 1 86.88 108 ALA A CA 1
ATOM 850 C C . ALA A 1 108 ? -7.996 12.523 12.781 1 86.88 108 ALA A C 1
ATOM 852 O O . ALA A 1 108 ? -7.398 13.461 12.25 1 86.88 108 ALA A O 1
ATOM 853 N N . VAL A 1 109 ? -9.266 12.422 12.812 1 89.88 109 VAL A N 1
ATOM 854 C CA . VAL A 1 109 ? -10.102 13.383 12.109 1 89.88 109 VAL A CA 1
ATOM 855 C C . VAL A 1 109 ? -10.023 14.742 12.797 1 89.88 109 VAL A C 1
ATOM 857 O O . VAL A 1 109 ? -9.93 15.773 12.125 1 89.88 109 VAL A O 1
ATOM 860 N N . ASP A 1 110 ? -9.984 14.711 14.109 1 87.12 110 ASP A N 1
ATOM 861 C CA . ASP A 1 110 ? -9.859 15.953 14.867 1 87.12 110 ASP A CA 1
ATOM 862 C C . ASP A 1 110 ? -8.547 16.656 14.555 1 87.12 110 ASP A C 1
ATOM 864 O O . ASP A 1 110 ? -8.508 17.891 14.422 1 87.12 110 ASP A O 1
ATOM 868 N N . LEU A 1 111 ? -7.578 15.891 14.492 1 83.88 111 LEU A N 1
ATOM 869 C CA . LEU A 1 111 ? -6.262 16.438 14.203 1 83.88 111 LEU A CA 1
ATOM 870 C C . LEU A 1 111 ? -6.234 17.078 12.82 1 83.88 111 LEU A C 1
ATOM 872 O O . LEU A 1 111 ? -5.645 18.141 12.633 1 83.88 111 LEU A O 1
ATOM 876 N N . LEU A 1 112 ? -6.816 16.453 11.844 1 87.44 112 LEU A N 1
ATOM 877 C CA . LEU A 1 112 ? -6.879 17 10.492 1 87.44 112 LEU A CA 1
ATOM 878 C C . LEU A 1 112 ? -7.633 18.312 10.469 1 87.44 112 LEU A C 1
ATOM 880 O O . LEU A 1 112 ? -7.219 19.266 9.797 1 87.44 112 LEU A O 1
ATOM 884 N N . LEU A 1 113 ? -8.664 18.391 11.258 1 85.75 113 LEU A N 1
ATOM 885 C CA . LEU A 1 113 ? -9.469 19.609 11.32 1 85.75 113 LEU A CA 1
ATOM 886 C C . LEU A 1 113 ? -8.68 20.75 11.953 1 85.75 113 LEU A C 1
ATOM 888 O O . LEU A 1 113 ? -8.773 21.891 11.516 1 85.75 113 LEU A O 1
ATOM 892 N N . LYS A 1 114 ? -7.934 20.344 12.914 1 79.88 114 LYS A N 1
ATOM 893 C CA . LYS A 1 114 ? -7.109 21.344 13.594 1 79.88 114 LYS A CA 1
ATOM 894 C C . LYS A 1 114 ? -6.082 21.953 12.648 1 79.88 114 LYS A C 1
ATOM 896 O O . LYS A 1 114 ? -5.617 23.062 12.859 1 79.88 114 LYS A O 1
ATOM 901 N N . LYS A 1 115 ? -5.82 21.25 11.633 1 77.31 115 LYS A N 1
ATOM 902 C CA . LYS A 1 115 ? -4.836 21.734 10.672 1 77.31 115 LYS A CA 1
ATOM 903 C C . LYS A 1 115 ? -5.504 22.562 9.578 1 77.31 115 LYS A C 1
ATOM 905 O O . LYS A 1 115 ? -4.855 22.953 8.602 1 77.31 115 LYS A O 1
ATOM 910 N N . LYS A 1 116 ? -6.73 22.812 9.656 1 80.69 116 LYS A N 1
ATOM 911 C CA . LYS A 1 116 ? -7.5 23.734 8.812 1 80.69 116 LYS A CA 1
ATOM 912 C C . LYS A 1 116 ? -7.574 23.219 7.379 1 80.69 116 LYS A C 1
ATOM 914 O O . LYS A 1 116 ? -7.281 23.953 6.438 1 80.69 116 LYS A O 1
ATOM 919 N N . VAL A 1 117 ? -8.016 22.031 7.188 1 88.25 117 VAL A N 1
ATOM 920 C CA . VAL A 1 117 ? -8.242 21.469 5.863 1 88.25 117 VAL A CA 1
ATOM 921 C C . VAL A 1 117 ? -9.586 21.969 5.32 1 88.25 117 VAL A C 1
ATOM 923 O O . VAL A 1 117 ? -10.477 22.328 6.086 1 88.25 117 VAL A O 1
ATOM 926 N N . ASP A 1 118 ? -9.68 22 4.043 1 91.38 118 ASP A N 1
ATOM 927 C CA . ASP A 1 118 ? -10.891 22.484 3.385 1 91.38 118 ASP A CA 1
ATOM 928 C C . ASP A 1 118 ? -11.969 21.406 3.357 1 91.38 118 ASP A C 1
ATOM 930 O O . ASP A 1 118 ? -13.164 21.719 3.27 1 91.38 118 ASP A O 1
ATOM 934 N N . ALA A 1 119 ? -11.594 20.219 3.371 1 95.94 119 ALA A N 1
ATOM 935 C CA . ALA A 1 119 ? -12.484 19.078 3.314 1 95.94 119 ALA A CA 1
ATOM 936 C C . ALA A 1 119 ? -11.805 17.812 3.855 1 95.94 119 ALA A C 1
ATOM 938 O O . ALA A 1 119 ? -10.586 17.797 4.023 1 95.94 119 ALA A O 1
ATOM 939 N N . LEU A 1 120 ? -12.656 16.828 4.207 1 96.25 120 LEU A N 1
ATOM 940 C CA . LEU A 1 120 ? -12.156 15.531 4.672 1 96.25 120 LEU A CA 1
ATOM 941 C C . LEU A 1 120 ? -12.578 14.414 3.719 1 96.25 120 LEU A C 1
ATOM 943 O O . LEU A 1 120 ? -13.703 14.406 3.223 1 96.25 120 LEU A O 1
ATOM 947 N N . ILE A 1 121 ? -11.648 13.562 3.428 1 97.31 121 ILE A N 1
ATOM 948 C CA . ILE A 1 121 ? -11.953 12.305 2.75 1 97.31 121 ILE A CA 1
ATOM 949 C C . ILE A 1 121 ? -11.617 11.133 3.662 1 97.31 121 ILE A C 1
ATOM 951 O O . ILE A 1 121 ? -10.461 10.961 4.062 1 97.31 121 ILE A O 1
ATOM 955 N N . LEU A 1 122 ? -12.617 10.375 3.977 1 95.62 122 LEU A N 1
ATOM 956 C CA . LEU A 1 122 ? -12.461 9.18 4.797 1 95.62 122 LEU A CA 1
ATOM 957 C C . LEU A 1 122 ? -12.586 7.918 3.951 1 95.62 122 LEU A C 1
ATOM 959 O O . LEU A 1 122 ? -13.625 7.691 3.314 1 95.62 122 LEU A O 1
ATOM 963 N N . ILE A 1 123 ? -11.547 7.09 3.979 1 93.94 123 ILE A N 1
ATOM 964 C CA . ILE A 1 123 ? -11.5 5.922 3.105 1 93.94 123 ILE A CA 1
ATOM 965 C C . ILE A 1 123 ? -11.938 4.68 3.881 1 93.94 123 ILE A C 1
ATOM 967 O O . ILE A 1 123 ? -11.203 4.199 4.75 1 93.94 123 ILE A O 1
ATOM 971 N N . GLY A 1 124 ? -13.07 4.164 3.502 1 88.56 124 GLY A N 1
ATOM 972 C CA . GLY A 1 124 ? -13.516 2.902 4.07 1 88.56 124 GLY A CA 1
ATOM 973 C C . GLY A 1 124 ? -14.734 3.047 4.969 1 88.56 124 GLY A C 1
ATOM 974 O O . GLY A 1 124 ? -14.906 4.074 5.629 1 88.56 124 GLY A O 1
ATOM 975 N N . SER A 1 125 ? -15.484 2.021 5.133 1 83.38 125 SER A N 1
ATOM 976 C CA . SER A 1 125 ? -16.703 2.004 5.926 1 83.38 125 SER A CA 1
ATOM 977 C C . SER A 1 125 ? -16.406 1.847 7.41 1 83.38 125 SER A C 1
ATOM 979 O O . SER A 1 125 ? -17.297 1.969 8.25 1 83.38 125 SER A O 1
ATOM 981 N N . GLN A 1 126 ? -15.141 1.63 7.664 1 81.19 126 GLN A N 1
ATOM 982 C CA . GLN A 1 126 ? -14.75 1.431 9.055 1 81.19 126 GLN A CA 1
ATOM 983 C C . GLN A 1 126 ? -15.039 2.674 9.891 1 81.19 126 GLN A C 1
ATOM 985 O O . GLN A 1 126 ? -15.234 2.582 11.102 1 81.19 126 GLN A O 1
ATOM 990 N N . PHE A 1 127 ? -15.094 3.768 9.305 1 84.12 127 PHE A N 1
ATOM 991 C CA . PHE A 1 127 ? -15.352 5.02 10.008 1 84.12 127 PHE A CA 1
ATOM 992 C C . PHE A 1 127 ? -16.781 5.07 10.523 1 84.12 127 PHE A C 1
ATOM 994 O O . PHE A 1 127 ? -17.109 5.879 11.398 1 84.12 127 PHE A O 1
ATOM 1001 N N . LEU A 1 128 ? -17.594 4.176 9.961 1 82.88 128 LEU A N 1
ATOM 1002 C CA . LEU A 1 128 ? -19 4.148 10.344 1 82.88 128 LEU A CA 1
ATOM 1003 C C . LEU A 1 128 ? -19.25 3.104 11.43 1 82.88 128 LEU A C 1
ATOM 1005 O O . LEU A 1 128 ? -20.312 3.076 12.039 1 82.88 128 LEU A O 1
ATOM 1009 N N . GLY A 1 129 ? -18.203 2.322 11.688 1 76.69 129 GLY A N 1
ATOM 1010 C CA . GLY A 1 129 ? -18.422 1.22 12.609 1 76.69 129 GLY A CA 1
ATOM 1011 C C . GLY A 1 129 ? -19.703 0.456 12.32 1 76.69 129 GLY A C 1
ATOM 1012 O O . GLY A 1 129 ? -19.953 0.053 11.18 1 76.69 129 GLY A O 1
ATOM 1013 N N . ASN A 1 130 ? -20.5 0.206 13.383 1 70.56 130 ASN A N 1
ATOM 1014 C CA . ASN A 1 130 ? -21.812 -0.422 13.234 1 70.56 130 ASN A CA 1
ATOM 1015 C C . ASN A 1 130 ? -22.906 0.616 13.047 1 70.56 130 ASN A C 1
ATOM 1017 O O . ASN A 1 130 ? -24.094 0.314 13.234 1 70.56 130 ASN A O 1
ATOM 1021 N N . CYS A 1 131 ? -22.484 1.837 12.75 1 69.88 131 CYS A N 1
ATOM 1022 C CA . CYS A 1 131 ? -23.359 2.971 12.469 1 69.88 131 CYS A CA 1
ATOM 1023 C C . CYS A 1 131 ? -24.219 3.307 13.672 1 69.88 131 CYS A C 1
ATOM 1025 O O . CYS A 1 131 ? -25.328 3.82 13.523 1 69.88 131 CYS A O 1
ATOM 1027 N N . GLU A 1 132 ? -23.672 2.861 14.797 1 77.69 132 GLU A N 1
ATOM 1028 C CA . GLU A 1 132 ? -24.359 3.295 16.016 1 77.69 132 GLU A CA 1
ATOM 1029 C C . GLU A 1 132 ? -24.125 4.781 16.266 1 77.69 132 GLU A C 1
ATOM 1031 O O . GLU A 1 132 ? -23.109 5.34 15.859 1 77.69 132 GLU A O 1
ATOM 1036 N N . LYS A 1 133 ? -25.062 5.41 16.969 1 82.19 133 LYS A N 1
ATOM 1037 C CA . LYS A 1 133 ? -25.062 6.859 17.156 1 82.19 133 LYS A CA 1
ATOM 1038 C C . LYS A 1 133 ? -23.75 7.34 17.75 1 82.19 133 LYS A C 1
ATOM 1040 O O . LYS A 1 133 ? -23.172 8.32 17.281 1 82.19 133 LYS A O 1
ATOM 1045 N N . ASP A 1 134 ? -23.281 6.656 18.688 1 83.12 134 ASP A N 1
ATOM 1046 C CA . ASP A 1 134 ? -22.062 7.082 19.391 1 83.12 134 ASP A CA 1
ATOM 1047 C C . ASP A 1 134 ? -20.828 6.883 18.516 1 83.12 134 ASP A C 1
ATOM 1049 O O . ASP A 1 134 ? -19.844 7.617 18.641 1 83.12 134 ASP A O 1
ATOM 1053 N N . GLU A 1 135 ? -20.906 5.98 17.578 1 85.19 135 GLU A N 1
ATOM 1054 C CA . GLU A 1 135 ? -19.766 5.633 16.75 1 85.19 135 GLU A CA 1
ATOM 1055 C C . GLU A 1 135 ? -19.594 6.625 15.609 1 85.19 135 GLU A C 1
ATOM 1057 O O . GLU A 1 135 ? -18.5 6.738 15.039 1 85.19 135 GLU A O 1
ATOM 1062 N N . VAL A 1 136 ? -20.656 7.359 15.328 1 89.31 136 VAL A N 1
ATOM 1063 C CA . VAL A 1 136 ? -20.578 8.242 14.172 1 89.31 136 VAL A CA 1
ATOM 1064 C C . VAL A 1 136 ? -20.781 9.688 14.609 1 89.31 136 VAL A C 1
ATOM 1066 O O . VAL A 1 136 ? -20.828 10.594 13.766 1 89.31 136 VAL A O 1
ATOM 1069 N N . ALA A 1 137 ? -20.859 10 15.93 1 90.5 137 ALA A N 1
ATOM 1070 C CA . ALA A 1 137 ? -21.109 11.336 16.469 1 90.5 137 ALA A CA 1
ATOM 1071 C C . ALA A 1 137 ? -20.031 12.32 16.031 1 90.5 137 ALA A C 1
ATOM 1073 O O . ALA A 1 137 ? -20.328 13.477 15.727 1 90.5 137 ALA A O 1
ATOM 1074 N N . TYR A 1 138 ? -18.828 11.828 16.031 1 90.62 138 TYR A N 1
ATOM 1075 C CA . TYR A 1 138 ? -17.719 12.711 15.688 1 90.62 138 TYR A CA 1
ATOM 1076 C C . TYR A 1 138 ? -17.812 13.156 14.234 1 90.62 138 TYR A C 1
ATOM 1078 O O . TYR A 1 138 ? -17.453 14.281 13.898 1 90.62 138 TYR A O 1
ATOM 1086 N N . LEU A 1 139 ? -18.359 12.352 13.375 1 92.31 139 LEU A N 1
ATOM 1087 C CA . LEU A 1 139 ? -18.5 12.688 11.969 1 92.31 139 LEU A CA 1
ATOM 1088 C C . LEU A 1 139 ? -19.531 13.797 11.781 1 92.31 139 LEU A C 1
ATOM 1090 O O . LEU A 1 139 ? -19.328 14.703 10.969 1 92.31 139 LEU A O 1
ATOM 1094 N N . HIS A 1 140 ? -20.578 13.719 12.547 1 91.75 140 HIS A N 1
ATOM 1095 C CA . HIS A 1 140 ? -21.594 14.758 12.5 1 91.75 140 HIS A CA 1
ATOM 1096 C C . HIS A 1 140 ? -21.047 16.094 12.969 1 91.75 140 HIS A C 1
ATOM 1098 O O . HIS A 1 140 ? -21.312 17.141 12.359 1 91.75 140 HIS A O 1
ATOM 1104 N N . ARG A 1 141 ? -20.312 16 13.992 1 91.06 141 ARG A N 1
ATOM 1105 C CA . ARG A 1 141 ? -19.672 17.203 14.539 1 91.06 141 ARG A CA 1
ATOM 1106 C C . ARG A 1 141 ? -18.703 17.812 13.531 1 91.06 141 ARG A C 1
ATOM 1108 O O . ARG A 1 141 ? -18.734 19.016 13.289 1 91.06 141 ARG A O 1
ATOM 1115 N N . ASP A 1 142 ? -17.922 16.953 12.969 1 89.94 142 ASP A N 1
ATOM 1116 C CA . ASP A 1 142 ? -16.891 17.422 12.047 1 89.94 142 ASP A CA 1
ATOM 1117 C C . ASP A 1 142 ? -17.516 18 10.773 1 89.94 142 ASP A C 1
ATOM 1119 O O . ASP A 1 142 ? -17.016 18.969 10.203 1 89.94 142 ASP A O 1
ATOM 1123 N N . ALA A 1 143 ? -18.641 17.422 10.391 1 91.94 143 ALA A N 1
ATOM 1124 C CA . ALA A 1 143 ? -19.359 17.828 9.18 1 91.94 143 ALA A CA 1
ATOM 1125 C C . ALA A 1 143 ? -19.922 19.234 9.336 1 91.94 143 ALA A C 1
ATOM 1127 O O . ALA A 1 143 ? -20.312 19.875 8.352 1 91.94 143 ALA A O 1
ATOM 1128 N N . GLU A 1 144 ? -19.938 19.688 10.555 1 89.12 144 GLU A N 1
ATOM 1129 C CA . GLU A 1 144 ? -20.375 21.047 10.797 1 89.12 144 GLU A CA 1
ATOM 1130 C C . GLU A 1 144 ? -19.297 22.047 10.383 1 89.12 144 GLU A C 1
ATOM 1132 O O . GLU A 1 144 ? -19.578 23.234 10.172 1 89.12 144 GLU A O 1
ATOM 1137 N N . GLN A 1 145 ? -18.109 21.547 10.266 1 88.75 145 GLN A N 1
ATOM 1138 C CA . GLN A 1 145 ? -16.984 22.438 10.031 1 88.75 145 GLN A CA 1
ATOM 1139 C C . GLN A 1 145 ? -16.547 22.391 8.57 1 88.75 145 GLN A C 1
ATOM 1141 O O . GLN A 1 145 ? -16.234 23.422 7.98 1 88.75 145 GLN A O 1
ATOM 1146 N N . VAL A 1 146 ? -16.469 21.25 8.023 1 92.44 146 VAL A N 1
ATOM 1147 C CA . VAL A 1 146 ? -16.016 21.062 6.645 1 92.44 146 VAL A CA 1
ATOM 1148 C C . VAL A 1 146 ? -16.797 19.922 6 1 92.44 146 VAL A C 1
ATOM 1150 O O . VAL A 1 146 ? -17.281 19.031 6.691 1 92.44 146 VAL A O 1
ATOM 1153 N N . PRO A 1 147 ? -16.953 19.953 4.645 1 95.88 147 PRO A N 1
ATOM 1154 C CA . PRO A 1 147 ? -17.578 18.797 3.998 1 95.88 147 PRO A CA 1
ATOM 1155 C C . PRO A 1 147 ? -16.766 17.516 4.207 1 95.88 147 PRO A C 1
ATOM 1157 O O . PRO A 1 147 ? -15.531 17.547 4.191 1 95.88 147 PRO A O 1
ATOM 1160 N N . VAL A 1 148 ? -17.516 16.375 4.438 1 96.38 148 VAL A N 1
ATOM 1161 C CA . VAL A 1 148 ? -16.891 15.078 4.68 1 96.38 148 VAL A CA 1
ATOM 1162 C C . VAL A 1 148 ? -17.312 14.094 3.586 1 96.38 148 VAL A C 1
ATOM 1164 O O . VAL A 1 148 ? -18.516 13.883 3.357 1 96.38 148 VAL A O 1
ATOM 1167 N N . PHE A 1 149 ? -16.375 13.609 2.898 1 97.19 149 PHE A N 1
ATOM 1168 C CA . PHE A 1 149 ? -16.625 12.578 1.9 1 97.19 149 PHE A CA 1
ATOM 1169 C C . PHE A 1 149 ? -16.188 11.211 2.416 1 97.19 149 PHE A C 1
ATOM 1171 O O . PHE A 1 149 ? -15.039 11.039 2.84 1 97.19 149 PHE A O 1
ATOM 1178 N N . ILE A 1 150 ? -17.062 10.242 2.396 1 95.38 150 ILE A N 1
ATOM 1179 C CA . ILE A 1 150 ? -16.766 8.875 2.816 1 95.38 150 ILE A CA 1
ATOM 1180 C C . ILE A 1 150 ? -16.75 7.957 1.6 1 95.38 150 ILE A C 1
ATOM 1182 O O . ILE A 1 150 ? -17.75 7.852 0.875 1 95.38 150 ILE A O 1
ATOM 1186 N N . LEU A 1 151 ? -15.594 7.371 1.383 1 95.56 151 LEU A N 1
ATOM 1187 C CA . LEU A 1 151 ? -15.469 6.391 0.311 1 95.56 151 LEU A CA 1
ATOM 1188 C C . LEU A 1 151 ? -15.828 4.992 0.809 1 95.56 151 LEU A C 1
ATOM 1190 O O . LEU A 1 151 ? -15.289 4.531 1.816 1 95.56 151 LEU A O 1
ATOM 1194 N N . ASN A 1 152 ? -16.766 4.332 0.086 1 91 152 ASN A N 1
ATOM 1195 C CA . ASN A 1 152 ? -17.266 3.006 0.405 1 91 152 ASN A CA 1
ATOM 1196 C C . ASN A 1 152 ? -18.062 3.01 1.712 1 91 152 ASN A C 1
ATOM 1198 O O . ASN A 1 152 ? -17.938 2.08 2.514 1 91 152 ASN A O 1
ATOM 1202 N N . GLY A 1 153 ? -18.703 4.137 1.951 1 87.81 153 GLY A N 1
ATOM 1203 C CA . GLY A 1 153 ? -19.594 4.312 3.088 1 87.81 153 GLY A CA 1
ATOM 1204 C C . GLY A 1 153 ? -20.594 5.449 2.9 1 87.81 153 GLY A C 1
ATOM 1205 O O . GLY A 1 153 ? -20.406 6.305 2.031 1 87.81 153 GLY A O 1
ATOM 1206 N N . TYR A 1 154 ? -21.656 5.367 3.738 1 88.19 154 TYR A N 1
ATOM 1207 C CA . TYR A 1 154 ? -22.656 6.422 3.648 1 88.19 154 TYR A CA 1
ATOM 1208 C C . TYR A 1 154 ? -23.281 6.703 5.012 1 88.19 154 TYR A C 1
ATOM 1210 O O . TYR A 1 154 ? -23.547 5.773 5.781 1 88.19 154 TYR A O 1
ATOM 1218 N N . LEU A 1 155 ? -23.328 7.906 5.328 1 90.38 155 LEU A N 1
ATOM 1219 C CA . LEU A 1 155 ? -23.969 8.406 6.535 1 90.38 155 LEU A CA 1
ATOM 1220 C C . LEU A 1 155 ? -24.891 9.586 6.215 1 90.38 155 LEU A C 1
ATOM 1222 O O . LEU A 1 155 ? -24.453 10.555 5.586 1 90.38 155 LEU A O 1
ATOM 1226 N N . GLU A 1 156 ? -26.125 9.484 6.633 1 90.69 156 GLU A N 1
ATOM 1227 C CA . GLU A 1 156 ? -27.062 10.562 6.355 1 90.69 156 GLU A CA 1
ATOM 1228 C C . GLU A 1 156 ? -26.703 11.82 7.129 1 90.69 156 GLU A C 1
ATOM 1230 O O . GLU A 1 156 ? -26.703 11.828 8.359 1 90.69 156 GLU A O 1
ATOM 1235 N N . ASN A 1 157 ? -26.359 12.805 6.414 1 91.44 157 ASN A N 1
ATOM 1236 C CA . ASN A 1 157 ? -26.016 14.133 6.914 1 91.44 157 ASN A CA 1
ATOM 1237 C C . ASN A 1 157 ? -25.922 15.148 5.777 1 91.44 157 ASN A C 1
ATOM 1239 O O . ASN A 1 157 ? -25.453 14.82 4.684 1 91.44 157 ASN A O 1
ATOM 1243 N N . ASN A 1 158 ? -26.297 16.328 6.039 1 89.5 158 ASN A N 1
ATOM 1244 C CA . ASN A 1 158 ? -26.391 17.344 4.996 1 89.5 158 ASN A CA 1
ATOM 1245 C C . ASN A 1 158 ? -25.016 17.703 4.441 1 89.5 158 ASN A C 1
ATOM 1247 O O . ASN A 1 158 ? -24.906 18.266 3.35 1 89.5 158 ASN A O 1
ATOM 1251 N N . ASN A 1 159 ? -24.016 17.422 5.172 1 94.12 159 ASN A N 1
ATOM 1252 C CA . ASN A 1 159 ? -22.672 17.812 4.75 1 94.12 159 ASN A CA 1
ATOM 1253 C C . ASN A 1 159 ? -21.734 16.609 4.695 1 94.12 159 ASN A C 1
ATOM 1255 O O . ASN A 1 159 ? -20.516 16.781 4.742 1 94.12 159 ASN A O 1
ATOM 1259 N N . ILE A 1 160 ? -22.312 15.398 4.695 1 95.25 160 ILE A N 1
ATOM 1260 C CA . ILE A 1 160 ? -21.578 14.156 4.496 1 95.25 160 ILE A CA 1
ATOM 1261 C C . ILE A 1 160 ? -22 13.516 3.176 1 95.25 160 ILE A C 1
ATOM 1263 O O . ILE A 1 160 ? -23.188 13.398 2.891 1 95.25 160 ILE A O 1
ATOM 1267 N N . TYR A 1 161 ? -21.047 13.219 2.402 1 96.62 161 TYR A N 1
ATOM 1268 C CA . TYR A 1 161 ? -21.266 12.672 1.067 1 96.62 161 TYR A CA 1
ATOM 1269 C C . TYR A 1 161 ? -20.625 11.289 0.938 1 96.62 161 TYR A 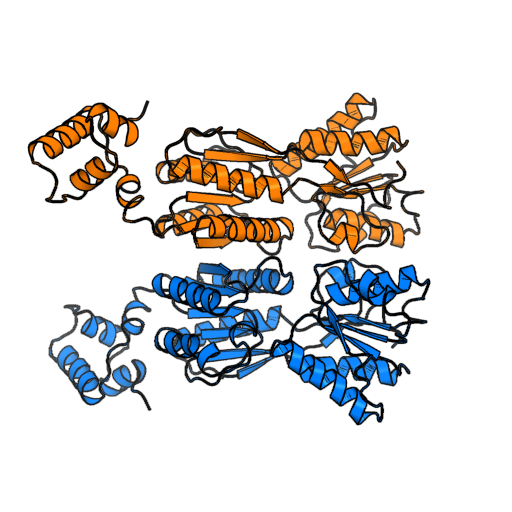C 1
ATOM 1271 O O . TYR A 1 161 ? -19.484 11.078 1.373 1 96.62 161 TYR A O 1
ATOM 1279 N N . GLY A 1 162 ? -21.375 10.375 0.417 1 95.88 162 GLY A N 1
ATOM 1280 C CA . GLY A 1 162 ? -20.891 9.016 0.224 1 95.88 162 GLY A CA 1
ATOM 1281 C C . GLY A 1 162 ? -20.703 8.656 -1.236 1 95.88 162 GLY A C 1
ATOM 1282 O O . GLY A 1 162 ? -21.562 8.969 -2.072 1 95.88 162 GLY A O 1
ATOM 1283 N N . VAL A 1 163 ? -19.562 8.164 -1.598 1 96.25 163 VAL A N 1
ATOM 1284 C CA . VAL A 1 163 ? -19.297 7.539 -2.887 1 96.25 163 VAL A CA 1
ATOM 1285 C C . VAL A 1 163 ? -18.938 6.066 -2.684 1 96.25 163 VAL A C 1
ATOM 1287 O O . VAL A 1 163 ? -17.906 5.746 -2.094 1 96.25 163 VAL A O 1
ATOM 1290 N N . LEU A 1 164 ? -19.797 5.184 -3.105 1 93.56 164 LEU A N 1
ATOM 1291 C CA . LEU A 1 164 ? -19.594 3.789 -2.734 1 93.56 164 LEU A CA 1
ATOM 1292 C C . LEU A 1 164 ? -19.953 2.861 -3.889 1 93.56 164 LEU A C 1
ATOM 1294 O O . LEU A 1 164 ? -20.703 3.246 -4.789 1 93.56 164 LEU A O 1
ATOM 1298 N N . GLY A 1 165 ? -19.281 1.768 -3.865 1 91.69 165 GLY A N 1
ATOM 1299 C CA . GLY A 1 165 ? -19.672 0.712 -4.789 1 91.69 165 GLY A CA 1
ATOM 1300 C C . GLY A 1 165 ? -20.922 -0.036 -4.355 1 91.69 165 GLY A C 1
ATOM 1301 O O . GLY A 1 165 ? -21.312 0.023 -3.189 1 91.69 165 GLY A O 1
ATOM 1302 N N . ASP A 1 166 ? -21.562 -0.659 -5.328 1 92.94 166 ASP A N 1
ATOM 1303 C CA . ASP A 1 166 ? -22.688 -1.536 -4.996 1 92.94 166 ASP A CA 1
ATOM 1304 C C . ASP A 1 166 ? -22.203 -2.943 -4.66 1 92.94 166 ASP A C 1
ATOM 1306 O O . ASP A 1 166 ? -22.375 -3.873 -5.449 1 92.94 166 ASP A O 1
ATOM 1310 N N . ASP A 1 167 ? -21.703 -3.047 -3.443 1 94.19 167 ASP A N 1
ATOM 1311 C CA . ASP A 1 167 ? -21.094 -4.297 -2.994 1 94.19 167 ASP A CA 1
ATOM 1312 C C . ASP A 1 167 ? -22.109 -5.44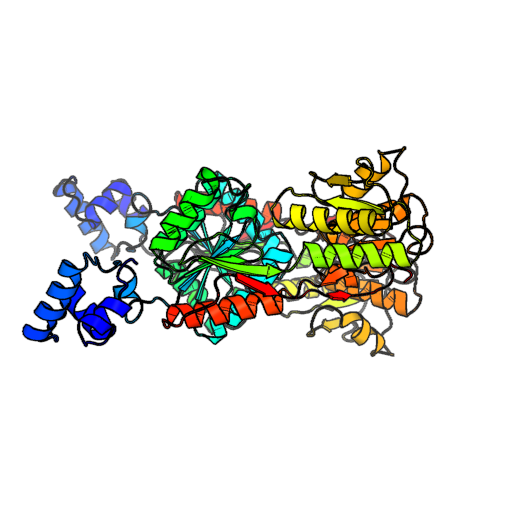1 -3.041 1 94.19 167 ASP A C 1
ATOM 1314 O O . ASP A 1 167 ? -21.75 -6.57 -3.395 1 94.19 167 ASP A O 1
ATOM 1318 N N . ARG A 1 168 ? -23.297 -5.109 -2.67 1 95.19 168 ARG A N 1
ATOM 1319 C CA . ARG A 1 168 ? -24.328 -6.148 -2.641 1 95.19 168 ARG A CA 1
ATOM 1320 C C . ARG A 1 168 ? -24.594 -6.688 -4.039 1 95.19 168 ARG A C 1
ATOM 1322 O O . ARG A 1 168 ? -24.547 -7.898 -4.266 1 95.19 168 ARG A O 1
ATOM 1329 N N . ASN A 1 169 ? -24.797 -5.812 -4.941 1 96.88 169 ASN A N 1
ATOM 1330 C CA . ASN A 1 169 ? -25.062 -6.227 -6.316 1 96.88 169 ASN A CA 1
ATOM 1331 C C . ASN A 1 169 ? -23.844 -6.902 -6.941 1 96.88 169 ASN A C 1
ATOM 1333 O O . ASN A 1 169 ? -23.984 -7.871 -7.691 1 96.88 169 ASN A O 1
ATOM 1337 N N . ALA A 1 170 ? -22.703 -6.371 -6.672 1 97.44 170 ALA A N 1
ATOM 1338 C CA . ALA A 1 170 ? -21.469 -6.938 -7.215 1 97.44 170 ALA A CA 1
ATOM 1339 C C . ALA A 1 170 ? -21.281 -8.383 -6.754 1 97.44 170 ALA A C 1
ATOM 1341 O O . ALA A 1 170 ? -20.984 -9.266 -7.559 1 97.44 170 ALA A O 1
ATOM 1342 N N . MET A 1 171 ? -21.5 -8.578 -5.48 1 98.06 171 MET A N 1
ATOM 1343 C CA . MET A 1 171 ? -21.328 -9.914 -4.918 1 98.06 171 MET A CA 1
ATOM 1344 C C . MET A 1 171 ? -22.438 -10.852 -5.383 1 98.06 171 MET A C 1
ATOM 1346 O O . MET A 1 171 ? -22.188 -12.039 -5.625 1 98.06 171 MET A O 1
ATOM 1350 N N . TYR A 1 172 ? -23.625 -10.289 -5.512 1 98.38 172 TYR A N 1
ATOM 1351 C CA . TYR A 1 172 ? -24.734 -11.062 -6.066 1 98.38 172 TYR A CA 1
ATOM 1352 C C . TYR A 1 172 ? -24.391 -11.586 -7.453 1 98.38 172 TYR A C 1
ATOM 1354 O O . TYR A 1 172 ? -24.484 -12.789 -7.707 1 98.38 172 TYR A O 1
ATOM 1362 N N . ASN A 1 173 ? -23.969 -10.703 -8.281 1 98.12 173 ASN A N 1
ATOM 1363 C CA . ASN A 1 173 ? -23.656 -11.055 -9.664 1 98.12 173 ASN A CA 1
ATOM 1364 C C . ASN A 1 173 ? -22.516 -12.062 -9.75 1 98.12 173 ASN A C 1
ATOM 1366 O O . ASN A 1 173 ? -22.578 -13 -10.547 1 98.12 173 ASN A O 1
ATOM 1370 N N . ALA A 1 174 ? -21.516 -11.883 -8.93 1 98.5 174 ALA A N 1
ATOM 1371 C CA . ALA A 1 174 ? -20.375 -12.797 -8.914 1 98.5 174 ALA A CA 1
ATOM 1372 C C . ALA A 1 174 ? -20.797 -14.195 -8.453 1 98.5 174 ALA A C 1
ATOM 1374 O O . ALA A 1 174 ? -20.438 -15.195 -9.078 1 98.5 174 ALA A O 1
ATOM 1375 N N . THR A 1 175 ? -21.562 -14.211 -7.438 1 98.62 175 THR A N 1
ATOM 1376 C CA . THR A 1 175 ? -22.062 -15.477 -6.902 1 98.62 175 THR A CA 1
ATOM 1377 C C . THR A 1 175 ? -22.969 -16.172 -7.906 1 98.62 175 THR A C 1
ATOM 1379 O O . THR A 1 175 ? -22.844 -17.375 -8.125 1 98.62 175 THR A O 1
ATOM 1382 N N . GLU A 1 176 ? -23.812 -15.422 -8.5 1 98.44 176 GLU A N 1
ATOM 1383 C CA . GLU A 1 176 ? -24.734 -15.969 -9.484 1 98.44 176 GLU A CA 1
ATOM 1384 C C . GLU A 1 176 ? -23.984 -16.578 -10.664 1 98.44 176 GLU A C 1
ATOM 1386 O O . GLU A 1 176 ? -24.391 -17.609 -11.195 1 98.44 176 GLU A O 1
ATOM 1391 N N . SER A 1 177 ? -22.906 -15.961 -11.055 1 98.38 177 SER A N 1
ATOM 1392 C CA . SER A 1 177 ? -22.094 -16.484 -12.141 1 98.38 177 SER A CA 1
ATOM 1393 C C . SER A 1 177 ? -21.547 -17.875 -11.805 1 98.38 177 SER A C 1
ATOM 1395 O O . SER A 1 177 ? -21.484 -18.75 -12.664 1 98.38 177 SER A O 1
ATOM 1397 N N . LEU A 1 178 ? -21.156 -18.031 -10.562 1 98.5 178 LEU A N 1
ATOM 1398 C CA . LEU A 1 178 ? -20.672 -19.344 -10.117 1 98.5 178 LEU A CA 1
ATOM 1399 C C . LEU A 1 178 ? -21.797 -20.375 -10.148 1 98.5 178 LEU A C 1
ATOM 1401 O O . LEU A 1 178 ? -21.594 -21.5 -10.602 1 98.5 178 LEU A O 1
ATOM 1405 N N . ILE A 1 179 ? -22.984 -19.984 -9.734 1 98.38 179 ILE A N 1
ATOM 1406 C CA . ILE A 1 179 ? -24.141 -20.875 -9.68 1 98.38 179 ILE A CA 1
ATOM 1407 C C . ILE A 1 179 ? -24.531 -21.297 -11.094 1 98.38 179 ILE A C 1
ATOM 1409 O O . ILE A 1 179 ? -24.75 -22.484 -11.352 1 98.38 179 ILE A O 1
ATOM 1413 N N . LYS A 1 180 ? -24.547 -20.344 -11.953 1 97.94 180 LYS A N 1
ATOM 1414 C CA . LYS A 1 180 ? -24.906 -20.609 -13.344 1 97.94 180 LYS A CA 1
ATOM 1415 C C . LYS A 1 180 ? -23.891 -21.531 -14.008 1 97.94 180 LYS A C 1
ATOM 1417 O O . LYS A 1 180 ? -24.234 -22.281 -14.93 1 97.94 180 LYS A O 1
ATOM 1422 N N . ALA A 1 181 ? -22.688 -21.547 -13.492 1 97.69 181 ALA A N 1
ATOM 1423 C CA . ALA A 1 181 ? -21.625 -22.406 -14.008 1 97.69 181 ALA A CA 1
ATOM 1424 C C . ALA A 1 181 ? -21.703 -23.797 -13.391 1 97.69 181 ALA A C 1
ATOM 1426 O O . ALA A 1 181 ? -20.891 -24.672 -13.719 1 97.69 181 ALA A O 1
ATOM 1427 N N . GLY A 1 182 ? -22.609 -23.984 -12.438 1 97.19 182 GLY A N 1
ATOM 1428 C CA . GLY A 1 182 ? -22.859 -25.312 -11.906 1 97.19 182 GLY A CA 1
ATOM 1429 C C . GLY A 1 182 ? -22.312 -25.516 -10.508 1 97.19 182 GLY A C 1
ATOM 1430 O O . GLY A 1 182 ? -22.406 -26.609 -9.945 1 97.19 182 GLY A O 1
ATOM 1431 N N . ARG A 1 183 ? -21.75 -24.453 -9.945 1 97.5 183 ARG A N 1
ATOM 1432 C CA . ARG A 1 183 ? -21.234 -24.547 -8.586 1 97.5 183 ARG A CA 1
ATOM 1433 C C . ARG A 1 183 ? -22.359 -24.5 -7.566 1 97.5 183 ARG A C 1
ATOM 1435 O O . ARG A 1 183 ? -23.328 -23.75 -7.727 1 97.5 183 ARG A O 1
ATOM 1442 N N . LYS A 1 184 ? -22.219 -25.297 -6.492 1 95.31 184 LYS A N 1
ATOM 1443 C CA . LYS A 1 184 ? -23.328 -25.438 -5.566 1 95.31 184 LYS A CA 1
ATOM 1444 C C . LYS A 1 184 ? -22.906 -25.141 -4.133 1 95.31 184 LYS A C 1
ATOM 1446 O O . LYS A 1 184 ? -23.719 -24.672 -3.324 1 95.31 184 LYS A O 1
ATOM 1451 N N . LYS A 1 185 ? -21.734 -25.531 -3.762 1 97.75 185 LYS A N 1
ATOM 1452 C CA . LYS A 1 185 ? -21.188 -25.266 -2.434 1 97.75 185 LYS A CA 1
ATOM 1453 C C . LYS A 1 185 ? -20.156 -24.156 -2.479 1 97.75 185 LYS A C 1
ATOM 1455 O O . LYS A 1 185 ? -18.953 -24.406 -2.625 1 97.75 185 LYS A O 1
ATOM 1460 N N . ILE A 1 186 ? -20.672 -22.984 -2.215 1 98.44 186 ILE A N 1
ATOM 1461 C CA . ILE A 1 186 ? -19.828 -21.812 -2.436 1 98.44 186 ILE A CA 1
ATOM 1462 C C . ILE A 1 186 ? -19.406 -21.234 -1.092 1 98.44 186 ILE A C 1
ATOM 1464 O O . ILE A 1 186 ? -20.234 -20.734 -0.325 1 98.44 186 ILE A O 1
ATOM 1468 N N . LEU A 1 187 ? -18.109 -21.266 -0.827 1 97.94 187 LEU A N 1
ATOM 1469 C CA . LEU A 1 187 ? -17.516 -20.719 0.388 1 97.94 187 LEU A CA 1
ATOM 1470 C C . LEU A 1 187 ? -17.438 -19.203 0.316 1 97.94 187 LEU A C 1
ATOM 1472 O O . LEU A 1 187 ? -16.984 -18.641 -0.69 1 97.94 187 LEU A O 1
ATOM 1476 N N . PHE A 1 188 ? -17.953 -18.531 1.328 1 98.06 188 PHE A N 1
ATOM 1477 C CA . PHE A 1 188 ? -17.781 -17.094 1.506 1 98.06 188 PHE A CA 1
ATOM 1478 C C . PHE A 1 188 ? -16.703 -16.797 2.535 1 98.06 188 PHE A C 1
ATOM 1480 O O . PHE A 1 188 ? -16.875 -17.062 3.725 1 98.06 188 PHE A O 1
ATOM 1487 N N . LEU A 1 189 ? -15.617 -16.266 2.035 1 95.56 189 LEU A N 1
ATOM 1488 C CA . LEU A 1 189 ? -14.469 -15.977 2.893 1 95.56 189 LEU A CA 1
ATOM 1489 C C . LEU A 1 189 ? -14.344 -14.477 3.139 1 95.56 189 LEU A C 1
ATOM 1491 O O . LEU A 1 189 ? -14.234 -13.695 2.193 1 95.56 189 LEU A O 1
ATOM 1495 N N . TYR A 1 190 ? -14.328 -14.055 4.398 1 93.12 190 TYR A N 1
ATOM 1496 C CA . TYR A 1 190 ? -14.32 -12.625 4.703 1 93.12 190 TYR A CA 1
ATOM 1497 C C . TYR A 1 190 ? -13.477 -12.344 5.941 1 93.12 190 TYR A C 1
ATOM 1499 O O . TYR A 1 190 ? -13.078 -13.266 6.656 1 93.12 190 TYR A O 1
ATOM 1507 N N . ASP A 1 191 ? -13.117 -11.047 6.133 1 87.69 191 ASP A N 1
ATOM 1508 C CA . ASP A 1 191 ? -12.188 -10.742 7.219 1 87.69 191 ASP A CA 1
ATOM 1509 C C . ASP A 1 191 ? -12.688 -9.555 8.047 1 87.69 191 ASP A C 1
ATOM 1511 O O . ASP A 1 191 ? -11.969 -9.055 8.914 1 87.69 191 ASP A O 1
ATOM 1515 N N . SER A 1 192 ? -13.844 -9.07 7.711 1 83.5 192 SER A N 1
ATOM 1516 C CA . SER A 1 192 ? -14.352 -7.914 8.445 1 83.5 192 SER A CA 1
ATOM 1517 C C . SER A 1 192 ? -15.867 -7.961 8.57 1 83.5 192 SER A C 1
ATOM 1519 O O . SER A 1 192 ? -16.531 -8.734 7.879 1 83.5 192 SER A O 1
ATOM 1521 N N . GLU A 1 193 ? -16.359 -7.203 9.508 1 85.31 193 GLU A N 1
ATOM 1522 C CA . GLU A 1 193 ? -17.812 -7.047 9.672 1 85.31 193 GLU A CA 1
ATOM 1523 C C . GLU A 1 193 ? -18.234 -5.602 9.422 1 85.31 193 GLU A C 1
ATOM 1525 O O . GLU A 1 193 ? -19.156 -5.102 10.078 1 85.31 193 GLU A O 1
ATOM 1530 N N . SER A 1 194 ? -17.5 -4.988 8.609 1 81.5 194 SER A N 1
ATOM 1531 C CA . SER A 1 194 ? -17.812 -3.611 8.234 1 81.5 194 SER A CA 1
ATOM 1532 C C . SER A 1 194 ? -19.078 -3.537 7.391 1 81.5 194 SER A C 1
ATOM 1534 O O . SER A 1 194 ? -19.625 -4.566 6.988 1 81.5 194 SER A O 1
ATOM 1536 N N . TYR A 1 195 ? -19.516 -2.342 7.176 1 83.31 195 TYR A N 1
ATOM 1537 C CA . TYR A 1 195 ? -20.672 -2.127 6.309 1 83.31 195 TYR A CA 1
ATOM 1538 C C . TYR A 1 195 ? -20.453 -2.768 4.945 1 83.31 195 TYR A C 1
ATOM 1540 O O . TYR A 1 195 ? -21.312 -3.502 4.453 1 83.31 195 TYR A O 1
ATOM 1548 N N . SER A 1 196 ? -19.359 -2.549 4.336 1 87.5 196 SER A N 1
ATOM 1549 C CA . SER A 1 196 ? -19.031 -3.107 3.027 1 87.5 196 SER A CA 1
ATOM 1550 C C . SER A 1 196 ? -19.078 -4.633 3.049 1 87.5 196 SER A C 1
ATOM 1552 O O . SER A 1 196 ? -19.672 -5.254 2.17 1 87.5 196 SER A O 1
ATOM 1554 N N . SER A 1 197 ? -18.453 -5.219 4.043 1 89.94 197 SER A N 1
ATOM 1555 C CA . SER A 1 197 ? -18.422 -6.676 4.16 1 89.94 197 SER A CA 1
ATOM 1556 C C . SER A 1 197 ? -19.828 -7.242 4.32 1 89.94 197 SER A C 1
ATOM 1558 O O . SER A 1 197 ? -20.156 -8.281 3.736 1 89.94 197 SER A O 1
ATOM 1560 N N . ASN A 1 198 ? -20.641 -6.547 5.062 1 91.12 198 ASN A N 1
ATOM 1561 C CA . ASN A 1 198 ? -22 -6.996 5.281 1 91.12 198 ASN A CA 1
ATOM 1562 C C . ASN A 1 198 ? -22.828 -6.934 3.994 1 91.12 198 ASN A C 1
ATOM 1564 O O . ASN A 1 198 ? -23.656 -7.812 3.736 1 91.12 198 ASN A O 1
ATOM 1568 N N . GLN A 1 199 ? -22.594 -5.902 3.268 1 92.31 199 GLN A N 1
ATOM 1569 C CA . GLN A 1 199 ? -23.281 -5.797 1.982 1 92.31 199 GLN A CA 1
ATOM 1570 C C . GLN A 1 199 ? -22.844 -6.91 1.033 1 92.31 199 GLN A C 1
ATOM 1572 O O . GLN A 1 199 ? -23.656 -7.457 0.289 1 92.31 199 GLN A O 1
ATOM 1577 N N . LYS A 1 200 ? -21.625 -7.242 1.064 1 95.88 200 LYS A N 1
ATOM 1578 C CA . LYS A 1 200 ? -21.109 -8.344 0.253 1 95.88 200 LYS A CA 1
ATOM 1579 C C . LYS A 1 200 ? -21.734 -9.664 0.655 1 95.88 200 LYS A C 1
ATOM 1581 O O . LYS A 1 200 ? -22.172 -10.445 -0.203 1 95.88 200 LYS A O 1
ATOM 1586 N N . MET A 1 201 ? -21.781 -9.82 1.921 1 97.62 201 MET A N 1
ATOM 1587 C CA . MET A 1 201 ? -22.391 -11.055 2.424 1 97.62 201 MET A CA 1
ATOM 1588 C C . MET A 1 201 ? -23.859 -11.141 2.023 1 97.62 201 MET A C 1
ATOM 1590 O O . MET A 1 201 ? -24.328 -12.203 1.606 1 97.62 201 MET A O 1
ATOM 1594 N N . ALA A 1 202 ? -24.562 -10.047 2.154 1 97.5 202 ALA A N 1
ATOM 1595 C CA . ALA A 1 202 ? -25.969 -10.008 1.77 1 97.5 202 ALA A CA 1
ATOM 1596 C C . ALA A 1 202 ? -26.141 -10.359 0.295 1 97.5 202 ALA A C 1
ATOM 1598 O O . ALA A 1 202 ? -27.062 -11.102 -0.068 1 97.5 202 ALA A O 1
ATOM 1599 N N . GLY A 1 203 ? -25.281 -9.859 -0.527 1 98.31 203 GLY A N 1
ATOM 1600 C CA . GLY A 1 203 ? -25.344 -10.18 -1.944 1 98.31 203 GLY A CA 1
ATOM 1601 C C . GLY A 1 203 ? -25.109 -11.648 -2.23 1 98.31 203 GLY A C 1
ATOM 1602 O O . GLY A 1 203 ? -25.812 -12.242 -3.047 1 98.31 203 GLY A O 1
ATOM 1603 N N . TYR A 1 204 ? -24.141 -12.195 -1.521 1 98.69 204 TYR A N 1
ATOM 1604 C CA . TYR A 1 204 ? -23.844 -13.625 -1.59 1 98.69 204 TYR A CA 1
ATOM 1605 C C . TYR A 1 204 ? -25.047 -14.453 -1.19 1 98.69 204 TYR A C 1
ATOM 1607 O O . TYR A 1 204 ? -25.453 -15.367 -1.921 1 98.69 204 TYR A O 1
ATOM 1615 N N . GLU A 1 205 ? -25.656 -14.109 -0.137 1 98.81 205 GLU A N 1
ATOM 1616 C CA . GLU A 1 205 ? -26.812 -14.836 0.379 1 98.81 205 GLU A CA 1
ATOM 1617 C C . GLU A 1 205 ? -28 -14.695 -0.552 1 98.81 205 GLU A C 1
ATOM 1619 O O . GLU A 1 205 ? -28.734 -15.664 -0.795 1 98.81 205 GLU A O 1
ATOM 1624 N N . ASP A 1 206 ? -28.234 -13.492 -1.045 1 98.69 206 ASP A N 1
ATOM 1625 C CA . ASP A 1 206 ? -29.344 -13.234 -1.96 1 98.69 206 ASP A CA 1
ATOM 1626 C C . ASP A 1 206 ? -29.234 -14.109 -3.207 1 98.69 206 ASP A C 1
ATOM 1628 O O . ASP A 1 206 ? -30.234 -14.672 -3.662 1 98.69 206 ASP A O 1
ATOM 1632 N N . ALA A 1 207 ? -28.047 -14.188 -3.723 1 98.62 207 ALA A N 1
ATOM 1633 C CA . ALA A 1 207 ? -27.828 -14.984 -4.922 1 98.62 207 ALA A CA 1
ATOM 1634 C C . ALA A 1 207 ? -28.156 -16.453 -4.668 1 98.62 207 ALA A C 1
ATOM 1636 O O . ALA A 1 207 ? -28.781 -17.109 -5.504 1 98.62 207 ALA A O 1
ATOM 1637 N N . LEU A 1 208 ? -27.719 -16.969 -3.541 1 98.5 208 LEU A N 1
ATOM 1638 C CA . LEU A 1 208 ? -28.031 -18.344 -3.18 1 98.5 208 LEU A CA 1
ATOM 1639 C C . LEU A 1 208 ? -29.547 -18.547 -3.072 1 98.5 208 LEU A C 1
ATOM 1641 O O . LEU A 1 208 ? -30.094 -19.438 -3.719 1 98.5 208 LEU A O 1
ATOM 1645 N N . ARG A 1 209 ? -30.188 -17.641 -2.377 1 98.19 209 ARG A N 1
ATOM 1646 C CA . ARG A 1 209 ? -31.625 -17.75 -2.125 1 98.19 209 ARG A CA 1
ATOM 1647 C C . ARG A 1 209 ? -32.406 -17.688 -3.426 1 98.19 209 ARG A C 1
ATOM 1649 O O . ARG A 1 209 ? -33.312 -18.484 -3.648 1 98.19 209 ARG A O 1
ATOM 1656 N N . ASP A 1 210 ? -32.031 -16.797 -4.227 1 98.25 210 ASP A N 1
ATOM 1657 C CA . ASP A 1 210 ? -32.781 -16.562 -5.465 1 98.25 210 ASP A CA 1
ATOM 1658 C C . ASP A 1 210 ? -32.594 -17.734 -6.43 1 98.25 210 ASP A C 1
ATOM 1660 O O . ASP A 1 210 ? -33.375 -17.891 -7.375 1 98.25 210 ASP A O 1
ATOM 1664 N N . ASN A 1 211 ? -31.656 -18.578 -6.188 1 98.06 211 ASN A N 1
ATOM 1665 C CA . ASN A 1 211 ? -31.422 -19.734 -7.051 1 98.06 211 ASN A CA 1
ATOM 1666 C C . ASN A 1 211 ? -31.766 -21.047 -6.336 1 98.06 211 ASN A C 1
ATOM 1668 O O . ASN A 1 211 ? -31.359 -22.109 -6.777 1 98.06 211 ASN A O 1
ATOM 1672 N N . GLY A 1 212 ? -32.375 -20.906 -5.188 1 97.5 212 GLY A N 1
ATOM 1673 C CA . GLY A 1 212 ? -32.906 -22.062 -4.477 1 97.5 212 GLY A CA 1
ATOM 1674 C C . GLY A 1 212 ? -31.844 -22.828 -3.725 1 97.5 212 GLY A C 1
ATOM 1675 O O . GLY A 1 212 ? -32.031 -24.016 -3.404 1 97.5 212 GLY A O 1
ATOM 1676 N N . ILE A 1 213 ? -30.719 -22.25 -3.473 1 97.69 213 ILE A N 1
ATOM 1677 C CA . ILE A 1 213 ? -29.641 -22.859 -2.707 1 97.69 213 ILE A CA 1
ATOM 1678 C C . ILE A 1 213 ? -29.688 -22.375 -1.263 1 97.69 213 ILE A C 1
ATOM 1680 O O . ILE A 1 213 ? -29.688 -21.156 -1.015 1 97.69 213 ILE A O 1
ATOM 1684 N N . PRO A 1 214 ? -29.75 -23.25 -0.276 1 96.38 214 PRO A N 1
ATOM 1685 C CA . PRO A 1 214 ? -29.766 -22.797 1.119 1 96.38 214 PRO A CA 1
ATOM 1686 C C . PRO A 1 214 ? -28.453 -22.141 1.556 1 96.38 214 PRO A C 1
ATOM 1688 O O . PRO A 1 214 ? -27.375 -22.594 1.151 1 96.38 214 PRO A O 1
ATOM 1691 N N . VAL A 1 215 ? -28.656 -21.172 2.352 1 97.31 215 VAL A N 1
ATOM 1692 C CA . VAL A 1 215 ? -27.484 -20.547 2.963 1 97.31 215 VAL A CA 1
ATOM 1693 C C . VAL A 1 215 ? -26.953 -21.438 4.078 1 97.31 215 VAL A C 1
ATOM 1695 O O . VAL A 1 215 ? -27.656 -21.719 5.051 1 97.31 215 VAL A O 1
ATOM 1698 N N . ASP A 1 216 ? -25.75 -21.922 3.916 1 96.12 216 ASP A N 1
ATOM 1699 C CA . ASP A 1 216 ? -25.109 -22.781 4.906 1 96.12 216 ASP A CA 1
ATOM 1700 C C . ASP A 1 216 ? -24.125 -21.984 5.766 1 96.12 216 ASP A C 1
ATOM 1702 O O . ASP A 1 216 ? -23.109 -21.516 5.27 1 96.12 216 ASP A O 1
ATOM 1706 N N . GLY A 1 217 ? -24.328 -21.812 7.012 1 94.94 217 GLY A N 1
ATOM 1707 C CA . GLY A 1 217 ? -23.469 -21.078 7.93 1 94.94 217 GLY A CA 1
ATOM 1708 C C . GLY A 1 217 ? -22.062 -21.609 7.977 1 94.94 217 GLY A C 1
ATOM 1709 O O . GLY A 1 217 ? -21.109 -20.859 8.242 1 94.94 217 GLY A O 1
ATOM 1710 N N . ASN A 1 218 ? -21.906 -22.906 7.617 1 93.88 218 ASN A N 1
ATOM 1711 C CA . ASN A 1 218 ? -20.594 -23.531 7.633 1 93.88 218 ASN A CA 1
ATOM 1712 C C . ASN A 1 218 ? -19.719 -23.047 6.473 1 93.88 218 ASN A C 1
ATOM 1714 O O . ASN A 1 218 ? -18.5 -23.203 6.488 1 93.88 218 ASN A O 1
ATOM 1718 N N . LEU A 1 219 ? -20.422 -22.469 5.5 1 96.62 219 LEU A N 1
ATOM 1719 C CA . LEU A 1 219 ? -19.703 -22.016 4.312 1 96.62 219 LEU A CA 1
ATOM 1720 C C . LEU A 1 219 ? -19.438 -20.516 4.379 1 96.62 219 LEU A C 1
ATOM 1722 O O . LEU A 1 219 ? -19.062 -19.906 3.373 1 96.62 219 LEU A O 1
ATOM 1726 N N . LYS A 1 220 ? -19.641 -19.891 5.469 1 96.31 220 LYS A N 1
ATOM 1727 C CA . LYS A 1 220 ? -19.219 -18.531 5.758 1 96.31 220 LYS A CA 1
ATOM 1728 C C . LYS A 1 220 ? -18.141 -18.484 6.828 1 96.31 220 LYS A C 1
ATOM 1730 O O . LYS A 1 220 ? -18.406 -18.75 8.008 1 96.31 220 LYS A O 1
ATOM 1735 N N . LEU A 1 221 ? -16.938 -18.203 6.379 1 93.12 221 LEU A N 1
ATOM 1736 C CA . LEU A 1 221 ? -15.797 -18.297 7.285 1 93.12 221 LEU A CA 1
ATOM 1737 C C . LEU A 1 221 ? -15.102 -16.938 7.426 1 93.12 221 LEU A C 1
ATOM 1739 O O . LEU A 1 221 ? -14.703 -16.344 6.43 1 93.12 221 LEU A O 1
ATOM 1743 N N . LYS A 1 222 ? -14.945 -16.438 8.633 1 91.19 222 LYS A N 1
ATOM 1744 C CA . LYS A 1 222 ? -14.219 -15.203 8.93 1 91.19 222 LYS A CA 1
ATOM 1745 C C . LYS A 1 222 ? -12.75 -15.492 9.227 1 91.19 222 LYS A C 1
ATOM 1747 O O . LYS A 1 222 ? -12.43 -16.359 10.047 1 91.19 222 LYS A O 1
ATOM 1752 N N . ILE A 1 223 ? -11.961 -14.773 8.484 1 85.5 223 ILE A N 1
ATOM 1753 C CA . ILE A 1 223 ? -10.531 -14.914 8.711 1 85.5 223 ILE A CA 1
ATOM 1754 C C . ILE A 1 223 ? -10.023 -13.734 9.539 1 85.5 223 ILE A C 1
ATOM 1756 O O . ILE A 1 223 ? -10.258 -12.57 9.188 1 85.5 223 ILE A O 1
ATOM 1760 N N . THR A 1 224 ? -9.562 -13.859 10.68 1 70.56 224 THR A N 1
ATOM 1761 C CA . THR A 1 224 ? -9.086 -12.797 11.562 1 70.56 224 THR A CA 1
ATOM 1762 C C . THR A 1 224 ? -7.574 -12.648 11.469 1 70.56 224 THR A C 1
ATOM 1764 O O . THR A 1 224 ? -7.02 -11.625 11.875 1 70.56 224 THR A O 1
ATOM 1767 N N . CYS A 1 225 ? -6.949 -13.648 11.086 1 57.22 225 CYS A N 1
ATOM 1768 C CA . CYS A 1 225 ? -5.496 -13.68 11.219 1 57.22 225 CYS A CA 1
ATOM 1769 C C . CYS A 1 225 ? -4.824 -13.07 9.992 1 57.22 225 CYS A C 1
ATOM 1771 O O . CYS A 1 225 ? -5.488 -12.75 9.008 1 57.22 225 CYS A O 1
ATOM 1773 N N . SER A 1 226 ? -3.57 -12.703 10.25 1 55.88 226 SER A N 1
ATOM 1774 C CA . SER A 1 226 ? -2.68 -12.133 9.25 1 55.88 226 SER A CA 1
ATOM 1775 C C . SER A 1 226 ? -2.727 -12.93 7.949 1 55.88 226 SER A C 1
ATOM 1777 O O . SER A 1 226 ? -3.164 -14.078 7.938 1 55.88 226 SER A O 1
ATOM 1779 N N . LEU A 1 227 ? -2.209 -12.336 7 1 53.19 227 LEU A N 1
ATOM 1780 C CA . LEU A 1 227 ? -2.02 -12.82 5.637 1 53.19 227 LEU A CA 1
ATOM 1781 C C . LEU A 1 227 ? -1.329 -14.18 5.637 1 53.19 227 LEU A C 1
ATOM 1783 O O . LEU A 1 227 ? -0.468 -14.445 6.477 1 53.19 227 LEU A O 1
ATOM 1787 N N . HIS A 1 228 ? -1.75 -15.297 5.27 1 59.06 228 HIS A N 1
ATOM 1788 C CA . HIS A 1 228 ? -1.124 -16.594 5.016 1 59.06 228 HIS A CA 1
ATOM 1789 C C . HIS A 1 228 ? -1.739 -17.672 5.887 1 59.06 228 HIS A C 1
ATOM 1791 O O . HIS A 1 228 ? -1.474 -18.859 5.684 1 59.06 228 HIS A O 1
ATOM 1797 N N . GLU A 1 229 ? -2.693 -17.125 6.684 1 71 229 GLU A N 1
ATOM 1798 C CA . GLU A 1 229 ? -3.184 -18.188 7.555 1 71 229 GLU A CA 1
ATOM 1799 C C . GLU A 1 229 ? -4.461 -18.812 7 1 71 229 GLU A C 1
ATOM 1801 O O . GLU A 1 229 ? -4.949 -19.812 7.535 1 71 229 GLU A O 1
ATOM 1806 N N . GLU A 1 230 ? -4.859 -18.234 5.922 1 75.56 230 GLU A N 1
ATOM 1807 C CA . GLU A 1 230 ? -6.102 -18.734 5.344 1 75.56 230 GLU A CA 1
ATOM 1808 C C . GLU A 1 230 ? -5.977 -20.203 4.938 1 75.56 230 GLU A C 1
ATOM 1810 O O . GLU A 1 230 ? -6.848 -21.016 5.246 1 75.56 230 GLU A O 1
ATOM 1815 N N . ARG A 1 231 ? -4.922 -20.453 4.305 1 75.94 231 ARG A N 1
ATOM 1816 C CA . ARG A 1 231 ? -4.68 -21.828 3.871 1 75.94 231 ARG A CA 1
ATOM 1817 C C . ARG A 1 231 ? -4.742 -22.797 5.047 1 75.94 231 ARG A C 1
ATOM 1819 O O . ARG A 1 231 ? -5.453 -23.797 4.992 1 75.94 231 ARG A O 1
ATOM 1826 N N . ASP A 1 232 ? -4.066 -22.328 6.043 1 78.44 232 ASP A N 1
ATOM 1827 C CA . ASP A 1 232 ? -3.953 -23.25 7.176 1 78.44 232 ASP A CA 1
ATOM 1828 C C . ASP A 1 232 ? -5.293 -23.391 7.895 1 78.44 232 ASP A C 1
ATOM 1830 O O . ASP A 1 232 ? -5.652 -24.5 8.328 1 78.44 232 ASP A O 1
ATOM 1834 N N . LEU A 1 233 ? -5.988 -22.328 7.922 1 81.06 233 LEU A N 1
ATOM 1835 C CA . LEU A 1 233 ? -7.301 -22.359 8.555 1 81.06 233 LEU A CA 1
ATOM 1836 C C . LEU A 1 233 ? -8.266 -23.234 7.754 1 81.06 233 LEU A C 1
ATOM 1838 O O . LEU A 1 233 ? -9.016 -24.031 8.328 1 81.06 233 LEU A O 1
ATOM 1842 N N . LEU A 1 234 ? -8.227 -23.141 6.492 1 85.94 234 LEU A N 1
ATOM 1843 C CA . LEU A 1 234 ? -9.094 -23.922 5.625 1 85.94 234 LEU A CA 1
ATOM 1844 C C . LEU A 1 234 ? -8.734 -25.406 5.699 1 85.94 234 LEU A C 1
ATOM 1846 O O . LEU A 1 234 ? -9.617 -26.266 5.727 1 85.94 234 LEU A O 1
ATOM 1850 N N . LEU A 1 235 ? -7.453 -25.672 5.832 1 83.25 235 LEU A N 1
ATOM 1851 C CA . LEU A 1 235 ? -6.977 -27.047 5.902 1 83.25 235 LEU A CA 1
ATOM 1852 C C . LEU A 1 235 ? -7.383 -27.703 7.219 1 83.25 235 LEU A C 1
ATOM 1854 O O . LEU A 1 235 ? -7.594 -28.906 7.281 1 83.25 235 LEU A O 1
ATOM 1858 N N . MET A 1 236 ? -7.465 -26.859 8.211 1 84.31 236 MET A N 1
ATOM 1859 C CA . MET A 1 236 ? -7.809 -27.359 9.531 1 84.31 236 MET A CA 1
ATOM 1860 C C . MET A 1 236 ? -9.281 -27.75 9.602 1 84.31 236 MET A C 1
ATOM 1862 O O . MET A 1 236 ? -9.672 -28.562 10.445 1 84.31 236 MET A O 1
ATOM 1866 N N . ARG A 1 237 ? -10.031 -27.172 8.766 1 85.12 237 ARG A N 1
ATOM 1867 C CA . ARG A 1 237 ? -11.453 -27.5 8.719 1 85.12 237 ARG A CA 1
ATOM 1868 C C . ARG A 1 237 ? -11.703 -28.734 7.867 1 85.12 237 ARG A C 1
ATOM 1870 O O . ARG A 1 237 ? -12.109 -28.625 6.711 1 85.12 237 ARG A O 1
ATOM 1877 N N . LYS A 1 238 ? -11.719 -29.906 8.461 1 83.38 238 LYS A N 1
ATOM 1878 C CA . LYS A 1 238 ? -11.781 -31.188 7.754 1 83.38 238 LYS A CA 1
ATOM 1879 C C . LYS A 1 238 ? -13.172 -31.422 7.168 1 83.38 238 LYS A C 1
ATOM 1881 O O . LYS A 1 238 ? -13.32 -32.125 6.172 1 83.38 238 LYS A O 1
ATOM 1886 N N . ASP A 1 239 ? -14.109 -30.781 7.695 1 86.88 239 ASP A N 1
ATOM 1887 C CA . ASP A 1 239 ? -15.484 -31.016 7.266 1 86.88 239 ASP A CA 1
ATOM 1888 C C . ASP A 1 239 ? -15.922 -29.984 6.223 1 86.88 239 ASP A C 1
ATOM 1890 O O . ASP A 1 239 ? -17.047 -30.047 5.711 1 86.88 239 ASP A O 1
ATOM 1894 N N . LEU A 1 240 ? -15.031 -29.172 5.883 1 89.5 240 LEU A N 1
ATOM 1895 C CA . LEU A 1 240 ? -15.367 -28.109 4.941 1 89.5 240 LEU A CA 1
ATOM 1896 C C . LEU A 1 240 ? -15.297 -28.625 3.506 1 89.5 240 LEU A C 1
ATOM 1898 O O . LEU A 1 240 ? -14.258 -29.109 3.064 1 89.5 240 LEU A O 1
ATOM 1902 N N . GLU A 1 241 ? -16.453 -28.641 2.844 1 93.19 241 GLU A N 1
ATOM 1903 C CA . GLU A 1 241 ? -16.531 -29.031 1.437 1 93.19 241 GLU A CA 1
ATOM 1904 C C . GLU A 1 241 ? -17.125 -27.906 0.59 1 93.19 241 GLU A C 1
ATOM 1906 O O . GLU A 1 241 ? -18.219 -27.406 0.876 1 93.19 241 GLU A O 1
ATOM 1911 N N . PHE A 1 242 ? -16.391 -27.531 -0.397 1 97.12 242 PHE A N 1
ATOM 1912 C CA . PHE A 1 242 ? -16.859 -26.484 -1.303 1 97.12 242 PHE A CA 1
ATOM 1913 C C . PHE A 1 242 ? -16.266 -26.672 -2.695 1 97.12 242 PHE A C 1
ATOM 1915 O O . PHE A 1 242 ? -15.195 -27.266 -2.848 1 97.12 242 PHE A O 1
ATOM 1922 N N . ASP A 1 243 ? -17.016 -26.266 -3.648 1 97.94 243 ASP A N 1
ATOM 1923 C CA . ASP A 1 243 ? -16.547 -26.375 -5.023 1 97.94 243 ASP A CA 1
ATOM 1924 C C . ASP A 1 243 ? -16.344 -25.016 -5.66 1 97.94 243 ASP A C 1
ATOM 1926 O O . ASP A 1 243 ? -15.984 -24.906 -6.836 1 97.94 243 ASP A O 1
ATOM 1930 N N . ALA A 1 244 ? -16.594 -23.969 -4.867 1 98.56 244 ALA A N 1
ATOM 1931 C CA . ALA A 1 244 ? -16.281 -22.578 -5.242 1 98.56 244 ALA A CA 1
ATOM 1932 C C . ALA A 1 244 ? -16.031 -21.719 -4.008 1 98.56 244 ALA A C 1
ATOM 1934 O O . ALA A 1 244 ? -16.453 -22.078 -2.904 1 98.56 244 ALA A O 1
ATOM 1935 N N . ALA A 1 245 ? -15.328 -20.703 -4.191 1 98.06 245 ALA A N 1
ATOM 1936 C CA . ALA A 1 245 ? -15.102 -19.719 -3.125 1 98.06 245 ALA A CA 1
ATOM 1937 C C . ALA A 1 245 ? -15.203 -18.297 -3.658 1 98.06 245 ALA A C 1
ATOM 1939 O O . ALA A 1 245 ? -14.742 -18.016 -4.766 1 98.06 245 ALA A O 1
ATOM 1940 N N . ILE A 1 246 ? -15.852 -17.531 -2.971 1 98.38 246 ILE A N 1
ATOM 1941 C CA . ILE A 1 246 ? -15.859 -16.094 -3.199 1 98.38 246 ILE A CA 1
ATOM 1942 C C . ILE A 1 246 ? -15.328 -15.367 -1.963 1 98.38 246 ILE A C 1
ATOM 1944 O O . ILE A 1 246 ? -15.781 -15.617 -0.844 1 98.38 246 ILE A O 1
ATOM 1948 N N . ALA A 1 247 ? -14.312 -14.57 -2.172 1 96.25 247 ALA A N 1
ATOM 1949 C CA . ALA A 1 247 ? -13.648 -13.898 -1.062 1 96.25 247 ALA A CA 1
ATOM 1950 C C . ALA A 1 247 ? -13.875 -12.391 -1.115 1 96.25 247 ALA A C 1
ATOM 1952 O O . ALA A 1 247 ? -14.062 -11.82 -2.193 1 96.25 247 ALA A O 1
ATOM 1953 N N . THR A 1 248 ? -13.781 -11.742 0.017 1 94.62 248 THR A N 1
ATOM 1954 C CA . THR A 1 248 ? -14.047 -10.312 0.104 1 94.62 248 THR A CA 1
ATOM 1955 C C . THR A 1 248 ? -12.82 -9.5 -0.301 1 94.62 248 THR A C 1
ATOM 1957 O O . THR A 1 248 ? -12.898 -8.281 -0.455 1 94.62 248 THR A O 1
ATOM 1960 N N . THR A 1 249 ? -11.672 -10.109 -0.46 1 92.81 249 THR A N 1
ATOM 1961 C CA . THR A 1 249 ? -10.461 -9.484 -0.98 1 92.81 249 THR A CA 1
ATOM 1962 C C . THR A 1 249 ? -9.688 -10.461 -1.862 1 92.81 249 THR A C 1
ATOM 1964 O O . THR A 1 249 ? -9.828 -11.68 -1.726 1 92.81 249 THR A O 1
ATOM 1967 N N . ASP A 1 250 ? -8.891 -9.961 -2.729 1 94.44 250 ASP A N 1
ATOM 1968 C CA . ASP A 1 250 ? -8.039 -10.805 -3.559 1 94.44 250 ASP A CA 1
ATOM 1969 C C . ASP A 1 250 ? -7.047 -11.594 -2.707 1 94.44 250 ASP A C 1
ATOM 1971 O O . ASP A 1 250 ? -6.711 -12.734 -3.033 1 94.44 250 ASP A O 1
ATOM 1975 N N . GLU A 1 251 ? -6.605 -11.008 -1.646 1 91.75 251 GLU A N 1
ATOM 1976 C CA . GLU A 1 251 ? -5.66 -11.688 -0.765 1 91.75 251 GLU A CA 1
ATOM 1977 C C . GLU A 1 251 ? -6.273 -12.953 -0.17 1 91.75 251 GLU A C 1
ATOM 1979 O O . GLU A 1 251 ? -5.621 -14 -0.117 1 91.75 251 GLU A O 1
ATOM 1984 N N . LEU A 1 252 ? -7.492 -12.844 0.263 1 93.06 252 LEU A N 1
ATOM 1985 C CA . LEU A 1 252 ? -8.188 -14.008 0.804 1 93.06 252 LEU A CA 1
ATOM 1986 C C . LEU A 1 252 ? -8.375 -15.07 -0.268 1 93.06 252 LEU A C 1
ATOM 1988 O O . LEU A 1 252 ? -8.25 -16.266 0.01 1 93.06 252 LEU A O 1
ATOM 1992 N N . ALA A 1 253 ? -8.688 -14.602 -1.474 1 95.62 253 ALA A N 1
ATOM 1993 C CA . ALA A 1 253 ? -8.867 -15.539 -2.582 1 95.62 253 ALA A CA 1
ATOM 1994 C C . ALA A 1 253 ? -7.582 -16.297 -2.871 1 95.62 253 ALA A C 1
ATOM 1996 O O . ALA A 1 253 ? -7.621 -17.5 -3.193 1 95.62 253 ALA A O 1
ATOM 1997 N N . VAL A 1 254 ? -6.473 -15.648 -2.752 1 94.56 254 VAL A N 1
ATOM 1998 C CA . VAL A 1 254 ? -5.184 -16.312 -2.953 1 94.56 254 VAL A CA 1
ATOM 1999 C C . VAL A 1 254 ? -4.996 -17.406 -1.906 1 94.56 254 VAL A C 1
ATOM 2001 O O . VAL A 1 254 ? -4.41 -18.453 -2.193 1 94.56 254 VAL A O 1
ATOM 2004 N N . GLY A 1 255 ? -5.504 -17.109 -0.698 1 93.12 255 GLY A N 1
ATOM 2005 C CA . GLY A 1 255 ? -5.488 -18.141 0.325 1 93.12 255 GLY A CA 1
ATOM 2006 C C . GLY A 1 255 ? -6.215 -19.406 -0.09 1 93.12 255 GLY A C 1
ATOM 2007 O O . GLY A 1 255 ? -5.777 -20.516 0.233 1 93.12 255 GLY A O 1
ATOM 2008 N N . VAL A 1 256 ? -7.242 -19.25 -0.81 1 95.06 256 VAL A N 1
ATOM 2009 C CA . VAL A 1 256 ? -8.008 -20.391 -1.31 1 95.06 256 VAL A CA 1
ATOM 2010 C C . VAL A 1 256 ? -7.207 -21.109 -2.387 1 95.06 256 VAL A C 1
ATOM 2012 O O . VAL A 1 256 ? -7.223 -22.344 -2.459 1 95.06 256 VAL A O 1
ATOM 2015 N N . LEU A 1 257 ? -6.551 -20.359 -3.223 1 95.69 257 LEU A N 1
ATOM 2016 C CA . LEU A 1 257 ? -5.707 -20.984 -4.238 1 95.69 257 LEU A CA 1
ATOM 2017 C C . LEU A 1 257 ? -4.613 -21.828 -3.594 1 95.69 257 LEU A C 1
ATOM 2019 O O . LEU A 1 257 ? -4.312 -22.922 -4.066 1 95.69 257 LEU A O 1
ATOM 2023 N N . LYS A 1 258 ? -4.059 -21.266 -2.537 1 93.75 258 LYS A N 1
ATOM 2024 C CA . LYS A 1 258 ? -3.021 -22 -1.817 1 93.75 258 LYS A CA 1
ATOM 2025 C C . LYS A 1 258 ? -3.584 -23.281 -1.19 1 93.75 258 LYS A C 1
ATOM 2027 O O . LYS A 1 258 ? -2.914 -24.312 -1.165 1 93.75 258 LYS A O 1
ATOM 2032 N N . TYR A 1 259 ? -4.777 -23.125 -0.661 1 93.31 259 TYR A N 1
ATOM 2033 C CA . TYR A 1 259 ? -5.488 -24.281 -0.127 1 93.31 259 TYR A CA 1
ATOM 2034 C C . TYR A 1 259 ? -5.691 -25.344 -1.202 1 93.31 259 TYR A C 1
ATOM 2036 O O . TYR A 1 259 ? -5.43 -26.516 -0.974 1 93.31 259 TYR A O 1
ATOM 2044 N N . ALA A 1 260 ? -6.156 -24.969 -2.357 1 95.19 260 ALA A N 1
ATOM 2045 C CA . ALA A 1 260 ? -6.402 -25.891 -3.461 1 95.19 260 ALA A CA 1
ATOM 2046 C C . ALA A 1 260 ? -5.121 -26.609 -3.861 1 95.19 260 ALA A C 1
ATOM 2048 O O . ALA A 1 260 ? -5.137 -27.828 -4.086 1 95.19 260 ALA A O 1
ATOM 2049 N N . LYS A 1 261 ? -4.098 -25.891 -3.895 1 93.69 261 LYS A N 1
ATOM 2050 C CA . LYS A 1 261 ? -2.807 -26.484 -4.23 1 93.69 261 LYS A CA 1
ATOM 2051 C C . LYS A 1 261 ? -2.402 -27.531 -3.205 1 93.69 261 LYS A C 1
ATOM 2053 O O . LYS A 1 261 ? -1.984 -28.641 -3.568 1 93.69 261 LYS A O 1
ATOM 2058 N N . ALA A 1 262 ? -2.539 -27.156 -1.966 1 91.81 262 ALA A N 1
ATOM 2059 C CA . ALA A 1 262 ? -2.174 -28.062 -0.881 1 91.81 262 ALA A CA 1
ATOM 2060 C C . ALA A 1 262 ? -2.996 -29.344 -0.939 1 91.81 262 ALA A C 1
ATOM 2062 O O . ALA A 1 262 ? -2.504 -30.422 -0.593 1 91.81 262 ALA A O 1
ATOM 2063 N N . ARG A 1 263 ? -4.18 -29.266 -1.446 1 93.88 263 ARG A N 1
ATOM 2064 C CA . ARG A 1 263 ? -5.09 -30.406 -1.511 1 93.88 263 ARG A CA 1
ATOM 2065 C C . ARG A 1 263 ? -5.043 -31.062 -2.885 1 93.88 263 ARG A C 1
ATOM 2067 O O . ARG A 1 263 ? -5.781 -32 -3.148 1 93.88 263 ARG A O 1
ATOM 2074 N N . MET A 1 264 ? -4.242 -30.547 -3.725 1 95.88 264 MET A N 1
ATOM 2075 C CA . MET A 1 264 ? -4.059 -31.047 -5.082 1 95.88 264 MET A CA 1
ATOM 2076 C C . MET A 1 264 ? -5.359 -30.969 -5.875 1 95.88 264 MET A C 1
ATOM 2078 O O . MET A 1 264 ? -5.715 -31.906 -6.59 1 95.88 264 MET A O 1
ATOM 2082 N N . LEU A 1 265 ? -6.09 -29.906 -5.633 1 96.5 265 LEU A N 1
ATOM 2083 C CA . LEU A 1 265 ? -7.305 -29.625 -6.387 1 96.5 265 LEU A CA 1
ATOM 2084 C C . LEU A 1 265 ? -7.008 -28.703 -7.574 1 96.5 265 LEU A C 1
ATOM 2086 O O . LEU A 1 265 ? -6.207 -27.781 -7.461 1 96.5 265 LEU A O 1
ATOM 2090 N N . GLN A 1 266 ? -7.656 -28.938 -8.656 1 97.5 266 GLN A N 1
ATOM 2091 C CA . GLN A 1 266 ? -7.453 -28.125 -9.859 1 97.5 266 GLN A CA 1
ATOM 2092 C C . GLN A 1 266 ? -8.367 -26.906 -9.859 1 97.5 266 GLN A C 1
ATOM 2094 O O . GLN A 1 266 ? -9.562 -27.016 -9.562 1 97.5 266 GLN A O 1
ATOM 2099 N N . VAL A 1 267 ? -7.852 -25.812 -10.18 1 98.12 267 VAL A N 1
ATOM 2100 C CA . VAL A 1 267 ? -8.594 -24.578 -10.367 1 98.12 267 VAL A CA 1
ATOM 2101 C C . VAL A 1 267 ? -8.617 -24.203 -11.844 1 98.12 267 VAL A C 1
ATOM 2103 O O . VAL A 1 267 ? -7.562 -24.078 -12.477 1 98.12 267 VAL A O 1
ATOM 2106 N N . PRO A 1 268 ? -9.75 -24.094 -12.383 1 97.5 268 PRO A N 1
ATOM 2107 C CA . PRO A 1 268 ? -11.086 -23.984 -11.789 1 97.5 268 PRO A CA 1
ATOM 2108 C C . PRO A 1 268 ? -11.852 -25.312 -11.828 1 97.5 268 PRO A C 1
ATOM 2110 O O . PRO A 1 268 ? -13.008 -25.359 -11.398 1 97.5 268 PRO A O 1
ATOM 2113 N N . LYS A 1 269 ? -11.312 -26.297 -12.312 1 97.56 269 LYS A N 1
ATOM 2114 C CA . LYS A 1 269 ? -12.047 -27.531 -12.57 1 97.56 269 LYS A CA 1
ATOM 2115 C C . LYS A 1 269 ? -12.711 -28.047 -11.305 1 97.56 269 LYS A C 1
ATOM 2117 O O . LYS A 1 269 ? -13.914 -28.312 -11.289 1 97.56 269 LYS A O 1
ATOM 2122 N N . ASP A 1 270 ? -11.922 -28.219 -10.25 1 97.5 270 ASP A N 1
ATOM 2123 C CA . ASP A 1 270 ? -12.445 -28.75 -8.992 1 97.5 270 ASP A CA 1
ATOM 2124 C C . ASP A 1 270 ? -13.031 -27.641 -8.125 1 97.5 270 ASP A C 1
ATOM 2126 O O . ASP A 1 270 ? -14.031 -27.859 -7.438 1 97.5 270 ASP A O 1
ATOM 2130 N N . ILE A 1 271 ? -12.359 -26.438 -8.141 1 97.75 271 ILE A N 1
ATOM 2131 C CA . ILE A 1 271 ? -12.789 -25.312 -7.32 1 97.75 271 ILE A CA 1
ATOM 2132 C C . ILE A 1 271 ? -12.648 -24.016 -8.117 1 97.75 271 ILE A C 1
ATOM 2134 O O . ILE A 1 271 ? -11.57 -23.703 -8.617 1 97.75 271 ILE A O 1
ATOM 2138 N N . SER A 1 272 ? -13.742 -23.266 -8.234 1 98.69 272 SER A N 1
ATOM 2139 C CA . SER A 1 272 ? -13.688 -21.906 -8.781 1 98.69 272 SER A CA 1
ATOM 2140 C C . SER A 1 272 ? -13.453 -20.875 -7.688 1 98.69 272 SER A C 1
ATOM 2142 O O . SER A 1 272 ? -13.969 -21.016 -6.574 1 98.69 272 SER A O 1
ATOM 2144 N N . VAL A 1 273 ? -12.703 -19.891 -8.016 1 98.62 273 VAL A N 1
ATOM 2145 C CA . VAL A 1 273 ? -12.344 -18.891 -7.008 1 98.62 273 VAL A CA 1
ATOM 2146 C C . VAL A 1 273 ? -12.547 -17.484 -7.566 1 98.62 273 VAL A C 1
ATOM 2148 O O . VAL A 1 273 ? -12.078 -17.188 -8.664 1 98.62 273 VAL A O 1
ATOM 2151 N N . ILE A 1 274 ? -13.266 -16.656 -6.855 1 98.81 274 ILE A N 1
ATOM 2152 C CA . ILE A 1 274 ? -13.445 -15.242 -7.195 1 98.81 274 ILE A CA 1
ATOM 2153 C C . ILE A 1 274 ? -12.953 -14.367 -6.051 1 98.81 274 ILE A C 1
ATOM 2155 O O . ILE A 1 274 ? -13.273 -14.617 -4.887 1 98.81 274 ILE A O 1
ATOM 2159 N N . GLY A 1 275 ? -12.102 -13.398 -6.426 1 97.81 275 GLY A N 1
ATOM 2160 C CA . GLY A 1 275 ? -11.68 -12.398 -5.457 1 97.81 275 GLY A CA 1
ATOM 2161 C C . GLY A 1 275 ? -12.438 -11.094 -5.582 1 97.81 275 GLY A C 1
ATOM 2162 O O . GLY A 1 275 ? -13.484 -11.031 -6.227 1 97.81 275 GLY A O 1
ATOM 2163 N N . TYR A 1 276 ? -11.922 -10.055 -4.902 1 96.56 276 TYR A N 1
ATOM 2164 C CA . TYR A 1 276 ? -12.594 -8.758 -4.871 1 96.56 276 TYR A CA 1
ATOM 2165 C C . TYR A 1 276 ? -11.578 -7.621 -4.883 1 96.56 276 TYR A C 1
ATOM 2167 O O . TYR A 1 276 ? -10.516 -7.719 -4.27 1 96.56 276 TYR A O 1
ATOM 2175 N N . ASN A 1 277 ? -11.859 -6.547 -5.645 1 94.12 277 ASN A N 1
ATOM 2176 C CA . ASN A 1 277 ? -11.125 -5.293 -5.762 1 94.12 277 ASN A CA 1
ATOM 2177 C C . ASN A 1 277 ? -10.188 -5.301 -6.969 1 94.12 277 ASN A C 1
ATOM 2179 O O . ASN A 1 277 ? -9.578 -4.281 -7.297 1 94.12 277 ASN A O 1
ATOM 2183 N N . ASN A 1 278 ? -10.047 -6.434 -7.562 1 96.31 278 ASN A N 1
ATOM 2184 C CA . ASN A 1 278 ? -9.25 -6.527 -8.773 1 96.31 278 ASN A CA 1
ATOM 2185 C C . ASN A 1 278 ? -7.867 -5.902 -8.586 1 96.31 278 ASN A C 1
ATOM 2187 O O . ASN A 1 278 ? -7.457 -5.047 -9.375 1 96.31 278 ASN A O 1
ATOM 2191 N N . SER A 1 279 ? -7.188 -6.324 -7.512 1 92.94 279 SER A N 1
ATOM 2192 C CA . SER A 1 279 ? -5.844 -5.836 -7.219 1 92.94 279 SER A CA 1
ATOM 2193 C C . SER A 1 279 ? -4.82 -6.426 -8.188 1 92.94 279 SER A C 1
ATOM 2195 O O . SER A 1 279 ? -5.121 -7.367 -8.922 1 92.94 279 SER A O 1
ATOM 2197 N N . PRO A 1 280 ? -3.584 -5.91 -8.156 1 89.31 280 PRO A N 1
ATOM 2198 C CA . PRO A 1 280 ? -2.537 -6.469 -9.016 1 89.31 280 PRO A CA 1
ATOM 2199 C C . PRO A 1 280 ? -2.297 -7.953 -8.766 1 89.31 280 PRO A C 1
ATOM 2201 O O . PRO A 1 280 ? -1.845 -8.672 -9.664 1 89.31 280 PRO A O 1
ATOM 2204 N N . LEU A 1 281 ? -2.67 -8.422 -7.621 1 92 281 LEU A N 1
ATOM 2205 C CA . LEU A 1 281 ? -2.523 -9.836 -7.277 1 92 281 LEU A CA 1
ATOM 2206 C C . LEU A 1 281 ? -3.25 -10.719 -8.289 1 92 281 LEU A C 1
ATOM 2208 O O . LEU A 1 281 ? -2.812 -11.836 -8.57 1 92 281 LEU A O 1
ATOM 2212 N N . ALA A 1 282 ? -4.328 -10.188 -8.773 1 95.12 282 ALA A N 1
ATOM 2213 C CA . ALA A 1 282 ? -5.156 -10.953 -9.703 1 95.12 282 ALA A CA 1
ATOM 2214 C C . ALA A 1 282 ? -4.359 -11.359 -10.938 1 95.12 282 ALA A C 1
ATOM 2216 O O . ALA A 1 282 ? -4.586 -12.43 -11.5 1 95.12 282 ALA A O 1
ATOM 2217 N N . ASP A 1 283 ? -3.363 -10.508 -11.25 1 92.31 283 ASP A N 1
ATOM 2218 C CA . ASP A 1 283 ? -2.523 -10.766 -12.414 1 92.31 283 ASP A CA 1
ATOM 2219 C C . ASP A 1 283 ? -1.257 -11.523 -12.023 1 92.31 283 ASP A C 1
ATOM 2221 O O . ASP A 1 283 ? -0.656 -12.203 -12.859 1 92.31 283 ASP A O 1
ATOM 2225 N N . PHE A 1 284 ? -0.876 -11.438 -10.789 1 92.19 284 PHE A N 1
ATOM 2226 C CA . PHE A 1 284 ? 0.425 -11.938 -10.352 1 92.19 284 PHE A CA 1
ATOM 2227 C C . PHE A 1 284 ? 0.355 -13.43 -10.031 1 92.19 284 PHE A C 1
ATOM 2229 O O . PHE A 1 284 ? 1.329 -14.156 -10.227 1 92.19 284 PHE A O 1
ATOM 2236 N N . VAL A 1 285 ? -0.768 -13.852 -9.633 1 94.31 285 VAL A N 1
ATOM 2237 C CA . VAL A 1 285 ? -0.877 -15.227 -9.156 1 94.31 285 VAL A CA 1
ATOM 2238 C C . VAL A 1 285 ? -1.208 -16.156 -10.32 1 94.31 285 VAL A C 1
ATOM 2240 O O . VAL A 1 285 ? -1.583 -15.688 -11.406 1 94.31 285 VAL A O 1
ATOM 2243 N N . GLU A 1 286 ? -0.933 -17.453 -10.094 1 93.25 286 GLU A N 1
ATOM 2244 C CA . GLU A 1 286 ? -1.283 -18.5 -11.055 1 93.25 286 GLU A CA 1
ATOM 2245 C C . GLU A 1 286 ? -2.143 -19.578 -10.406 1 93.25 286 GLU A C 1
ATOM 2247 O O . GLU A 1 286 ? -1.766 -20.141 -9.375 1 93.25 286 GLU A O 1
ATOM 2252 N N . PRO A 1 287 ? -3.307 -19.969 -11.039 1 95.88 287 PRO A N 1
ATOM 2253 C CA . PRO A 1 287 ? -3.881 -19.297 -12.203 1 95.88 287 PRO A CA 1
ATOM 2254 C C . PRO A 1 287 ? -4.305 -17.859 -11.891 1 95.88 287 PRO A C 1
ATOM 2256 O O . PRO A 1 287 ? -4.559 -17.516 -10.727 1 95.88 287 PRO A O 1
ATOM 2259 N N . GLU A 1 288 ? -4.324 -16.984 -12.906 1 96.88 288 GLU A N 1
ATOM 2260 C CA . GLU A 1 288 ? -4.746 -15.602 -12.719 1 96.88 288 GLU A CA 1
ATOM 2261 C C . GLU A 1 288 ? -6.164 -15.531 -12.164 1 96.88 288 GLU A C 1
ATOM 2263 O O . GLU A 1 288 ? -7.035 -16.297 -12.57 1 96.88 288 GLU A O 1
ATOM 2268 N N . LEU A 1 289 ? -6.367 -14.633 -11.32 1 98.19 289 LEU A N 1
ATOM 2269 C CA . LEU A 1 289 ? -7.512 -14.641 -10.414 1 98.19 289 LEU A CA 1
ATOM 2270 C C . LEU A 1 289 ? -8.672 -13.828 -10.992 1 98.19 289 LEU A C 1
ATOM 2272 O O . LEU A 1 289 ? -8.508 -12.648 -11.312 1 98.19 289 LEU A O 1
ATOM 2276 N N . THR A 1 290 ? -9.852 -14.461 -11.18 1 98.81 290 THR A N 1
ATOM 2277 C CA . THR A 1 290 ? -11.086 -13.734 -11.43 1 98.81 290 THR A CA 1
ATOM 2278 C C . THR A 1 290 ? -11.453 -12.867 -10.227 1 98.81 290 THR A C 1
ATOM 2280 O O . THR A 1 290 ? -11.391 -13.32 -9.086 1 98.81 290 THR A O 1
ATOM 2283 N N . SER A 1 291 ? -11.742 -11.586 -10.461 1 98.62 291 SER A N 1
ATOM 2284 C CA . SER A 1 291 ? -11.977 -10.672 -9.352 1 98.62 291 SER A CA 1
ATOM 2285 C C . SER A 1 291 ? -12.984 -9.594 -9.727 1 98.62 291 SER A C 1
ATOM 2287 O O . SER A 1 291 ? -13.109 -9.227 -10.898 1 98.62 291 SER A O 1
ATOM 2289 N N . VAL A 1 292 ? -13.727 -9.156 -8.766 1 98.31 292 VAL A N 1
ATOM 2290 C CA . VAL A 1 292 ? -14.641 -8.031 -8.961 1 98.31 292 VAL A CA 1
ATOM 2291 C C . VAL A 1 292 ? -13.852 -6.727 -8.969 1 98.31 292 VAL A C 1
ATOM 2293 O O . VAL A 1 292 ? -13.086 -6.449 -8.047 1 98.31 292 VAL A O 1
ATOM 2296 N N . ASP A 1 293 ? -13.93 -5.98 -9.984 1 97.62 293 ASP A N 1
ATOM 2297 C CA . ASP A 1 293 ? -13.367 -4.637 -10.07 1 97.62 293 ASP A CA 1
ATOM 2298 C C . ASP A 1 293 ? -14.352 -3.598 -9.531 1 97.62 293 ASP A C 1
ATOM 2300 O O . ASP A 1 293 ? -15.383 -3.34 -10.148 1 97.62 293 ASP A O 1
ATOM 2304 N N . THR A 1 294 ? -14.023 -2.982 -8.469 1 94.19 294 THR A N 1
ATOM 2305 C CA . THR A 1 294 ? -14.922 -2.051 -7.793 1 94.19 294 THR A CA 1
ATOM 2306 C C . THR A 1 294 ? -14.773 -0.645 -8.367 1 94.19 294 THR A C 1
ATOM 2308 O O . THR A 1 294 ? -15.375 0.305 -7.859 1 94.19 294 THR A O 1
ATOM 2311 N N . SER A 1 295 ? -13.945 -0.452 -9.352 1 94.94 295 SER A N 1
ATOM 2312 C CA . SER A 1 295 ? -13.766 0.813 -10.055 1 94.94 295 SER A CA 1
ATOM 2313 C C . SER A 1 295 ? -13.258 1.902 -9.117 1 94.94 295 SER A C 1
ATOM 2315 O O . SER A 1 295 ? -13.836 2.986 -9.039 1 94.94 295 SER A O 1
ATOM 2317 N N . ILE A 1 296 ? -12.188 1.618 -8.469 1 93.88 296 ILE A N 1
ATOM 2318 C CA . ILE A 1 296 ? -11.672 2.508 -7.43 1 93.88 296 ILE A CA 1
ATOM 2319 C C . ILE A 1 296 ? -11.227 3.828 -8.062 1 93.88 296 ILE A C 1
ATOM 2321 O O . ILE A 1 296 ? -11.344 4.887 -7.438 1 93.88 296 ILE A O 1
ATOM 2325 N N . LYS A 1 297 ? -10.734 3.777 -9.305 1 94.62 297 LYS A N 1
ATOM 2326 C CA . LYS A 1 297 ? -10.344 5.008 -9.992 1 94.62 297 LYS A CA 1
ATOM 2327 C C . LYS A 1 297 ? -11.539 5.934 -10.188 1 94.62 297 LYS A C 1
ATOM 2329 O O . LYS A 1 297 ? -11.469 7.125 -9.875 1 94.62 297 LYS A O 1
ATOM 2334 N N . ASP A 1 298 ? -12.609 5.344 -10.648 1 96.5 298 ASP A N 1
ATOM 2335 C CA . ASP A 1 298 ? -13.836 6.121 -10.828 1 96.5 298 ASP A CA 1
ATOM 2336 C C . ASP A 1 298 ? -14.344 6.668 -9.5 1 96.5 298 ASP A C 1
ATOM 2338 O O . ASP A 1 298 ? -14.766 7.824 -9.414 1 96.5 298 ASP A O 1
ATOM 2342 N N . MET A 1 299 ? -14.305 5.871 -8.523 1 96.12 299 MET A N 1
ATOM 2343 C CA . MET A 1 299 ? -14.766 6.277 -7.203 1 96.12 299 MET A CA 1
ATOM 2344 C C . MET A 1 299 ? -13.969 7.477 -6.699 1 96.12 299 MET A C 1
ATOM 2346 O O . MET A 1 299 ? -14.555 8.469 -6.25 1 96.12 299 MET A O 1
ATOM 2350 N N . ALA A 1 300 ? -12.68 7.391 -6.793 1 97.06 300 ALA A N 1
ATOM 2351 C CA . ALA A 1 300 ? -11.805 8.469 -6.34 1 97.06 300 ALA A CA 1
ATOM 2352 C C . ALA A 1 300 ? -12.039 9.742 -7.148 1 97.06 300 ALA A C 1
ATOM 2354 O O . ALA A 1 300 ? -12.156 10.828 -6.582 1 97.06 300 ALA A O 1
ATOM 2355 N N . HIS A 1 301 ? -12.109 9.57 -8.469 1 97.69 301 HIS A N 1
ATOM 2356 C CA . HIS A 1 301 ? -12.289 10.719 -9.352 1 97.69 301 HIS A CA 1
ATOM 2357 C C . HIS A 1 301 ? -13.617 11.422 -9.07 1 97.69 301 HIS A C 1
ATOM 2359 O O . HIS A 1 301 ? -13.664 12.648 -8.953 1 97.69 301 HIS A O 1
ATOM 2365 N N . VAL A 1 302 ? -14.664 10.625 -8.93 1 97.5 302 VAL A N 1
ATOM 2366 C CA . VAL A 1 302 ? -15.992 11.172 -8.664 1 97.5 302 VAL A CA 1
ATOM 2367 C C . VAL A 1 302 ? -15.992 11.891 -7.316 1 97.5 302 VAL A C 1
ATOM 2369 O O . VAL A 1 302 ? -16.547 12.984 -7.188 1 97.5 302 VAL A O 1
ATOM 2372 N N . ALA A 1 303 ? -15.367 11.297 -6.305 1 97.69 303 ALA A N 1
ATOM 2373 C CA . ALA A 1 303 ? -15.305 11.891 -4.973 1 97.69 303 ALA A CA 1
ATOM 2374 C C . ALA A 1 303 ? -14.625 13.258 -5.012 1 97.69 303 ALA A C 1
ATOM 2376 O O . ALA A 1 303 ? -15.133 14.234 -4.457 1 97.69 303 ALA A O 1
ATOM 2377 N N . VAL A 1 304 ? -13.508 13.336 -5.695 1 97.81 304 VAL A N 1
ATOM 2378 C CA . VAL A 1 304 ? -12.742 14.578 -5.758 1 97.81 304 VAL A CA 1
ATOM 2379 C C . VAL A 1 304 ? -13.516 15.617 -6.562 1 97.81 304 VAL A C 1
ATOM 2381 O O . VAL A 1 304 ? -13.609 16.781 -6.16 1 97.81 304 VAL A O 1
ATOM 2384 N N . ASP A 1 305 ? -14.094 15.195 -7.727 1 97.69 305 ASP A N 1
ATOM 2385 C CA . ASP A 1 305 ? -14.867 16.109 -8.555 1 97.69 305 ASP A CA 1
ATOM 2386 C C . ASP A 1 305 ? -16.031 16.703 -7.766 1 97.69 305 ASP A C 1
ATOM 2388 O O . ASP A 1 305 ? -16.25 17.922 -7.785 1 97.69 305 ASP A O 1
ATOM 2392 N N . LYS A 1 306 ? -16.719 15.867 -7.074 1 97.25 306 LYS A N 1
ATOM 2393 C CA . LYS A 1 306 ? -17.859 16.328 -6.281 1 97.25 306 LYS A CA 1
ATOM 2394 C C . LYS A 1 306 ? -17.406 17.219 -5.129 1 97.25 306 LYS A C 1
ATOM 2396 O O . LYS A 1 306 ? -18.078 18.188 -4.789 1 97.25 306 LYS A O 1
ATOM 2401 N N . MET A 1 307 ? -16.312 16.844 -4.52 1 96.94 307 MET A N 1
ATOM 2402 C CA . MET A 1 307 ? -15.766 17.656 -3.445 1 96.94 307 MET A CA 1
ATOM 2403 C C . MET A 1 307 ? -15.453 19.062 -3.936 1 96.94 307 MET A C 1
ATOM 2405 O O . MET A 1 307 ? -15.781 20.047 -3.264 1 96.94 307 MET A O 1
ATOM 2409 N N . MET A 1 308 ? -14.852 19.156 -5.098 1 95.69 308 MET A N 1
ATOM 2410 C CA . MET A 1 308 ? -14.508 20.453 -5.672 1 95.69 308 MET A CA 1
ATOM 2411 C C . MET A 1 308 ? -15.773 21.266 -5.953 1 95.69 308 MET A C 1
ATOM 2413 O O . MET A 1 308 ? -15.812 22.469 -5.688 1 95.69 308 MET A O 1
ATOM 2417 N N . GLU A 1 309 ? -16.781 20.562 -6.488 1 94.94 309 GLU A N 1
ATOM 2418 C CA . GLU A 1 309 ? -18.062 21.219 -6.711 1 94.94 309 GLU A CA 1
ATOM 2419 C C . GLU A 1 309 ? -18.656 21.734 -5.402 1 94.94 309 GLU A C 1
ATOM 2421 O O . GLU A 1 309 ? -19.141 22.859 -5.336 1 94.94 309 GLU A O 1
ATOM 2426 N N . CYS A 1 310 ? -18.547 20.922 -4.41 1 93.31 310 CYS A N 1
ATOM 2427 C CA . CYS A 1 310 ? -19.062 21.281 -3.088 1 93.31 310 CYS A CA 1
ATOM 2428 C C . CYS A 1 310 ? -18.344 22.5 -2.535 1 93.31 310 CYS A C 1
ATOM 2430 O O . CYS A 1 310 ? -18.984 23.422 -2.016 1 93.31 310 CYS A O 1
ATOM 2432 N N . LEU A 1 311 ? -17.047 22.516 -2.682 1 91 311 LEU A N 1
ATOM 2433 C CA . LEU A 1 311 ? -16.219 23.609 -2.17 1 91 311 LEU A CA 1
ATOM 2434 C C . LEU A 1 311 ? -16.484 24.906 -2.941 1 91 311 LEU A C 1
ATOM 2436 O O . LEU A 1 311 ? -16.219 26 -2.439 1 91 311 LEU A O 1
ATOM 2440 N N . GLN A 1 312 ? -17.062 24.719 -4.121 1 89.44 312 GLN A N 1
ATOM 2441 C CA . GLN A 1 312 ? -17.438 25.875 -4.934 1 89.44 312 GLN A CA 1
ATOM 2442 C C . GLN A 1 312 ? -18.859 26.328 -4.633 1 89.44 312 GLN A C 1
ATOM 2444 O O . GLN A 1 312 ? -19.359 27.266 -5.25 1 89.44 312 GLN A O 1
ATOM 2449 N N . GLY A 1 313 ? -19.531 25.625 -3.852 1 87.81 313 GLY A N 1
ATOM 2450 C CA . GLY A 1 313 ? -20.859 26.031 -3.426 1 87.81 313 GLY A CA 1
ATOM 2451 C C . GLY A 1 313 ? -21.969 25.391 -4.238 1 87.81 313 GLY A C 1
ATOM 2452 O O . GLY A 1 313 ? -23.141 25.75 -4.109 1 87.81 313 GLY A O 1
ATOM 2453 N N . LYS A 1 314 ? -21.625 24.453 -5.035 1 90.31 314 LYS A N 1
ATOM 2454 C CA . LYS A 1 314 ? -22.625 23.75 -5.84 1 90.31 314 LYS A CA 1
ATOM 2455 C C . LYS A 1 314 ? -23.281 22.641 -5.043 1 90.31 314 LYS A C 1
ATOM 2457 O O . LYS A 1 314 ? -22.688 22.109 -4.098 1 90.31 314 LYS A O 1
ATOM 2462 N N . ASN A 1 315 ? -24.5 22.375 -5.414 1 90.19 315 ASN A N 1
ATOM 2463 C CA . ASN A 1 315 ? -25.188 21.234 -4.824 1 90.19 315 ASN A CA 1
ATOM 2464 C C . ASN A 1 315 ? -24.719 19.906 -5.426 1 90.19 315 ASN A C 1
ATOM 2466 O O . ASN A 1 315 ? -24.594 19.781 -6.648 1 90.19 315 ASN A O 1
ATOM 2470 N N . VAL A 1 316 ? -24.375 19.016 -4.512 1 92.75 316 VAL A N 1
ATOM 2471 C CA . VAL A 1 316 ? -23.891 17.703 -4.949 1 92.75 316 VAL A CA 1
ATOM 2472 C C . VAL A 1 316 ? -24.719 16.594 -4.293 1 92.75 316 VAL A C 1
ATOM 2474 O O . VAL A 1 316 ? -25.219 16.766 -3.18 1 92.75 316 VAL A O 1
ATOM 2477 N N . GLU A 1 317 ? -24.922 15.508 -5.047 1 94 317 GLU A N 1
ATOM 2478 C CA . GLU A 1 317 ? -25.641 14.359 -4.5 1 94 317 GLU A CA 1
ATOM 2479 C C . GLU A 1 317 ? -24.938 13.805 -3.268 1 94 317 GLU A C 1
ATOM 2481 O O . GLU A 1 317 ? -23.719 13.672 -3.256 1 94 317 GLU A O 1
ATOM 2486 N N . HIS A 1 318 ? -25.719 13.461 -2.303 1 94.44 318 HIS A N 1
ATOM 2487 C CA . HIS A 1 318 ? -25.156 12.984 -1.04 1 94.44 318 HIS A CA 1
ATOM 2488 C C . HIS A 1 318 ? -24.688 11.547 -1.155 1 94.44 318 HIS A C 1
ATOM 2490 O O . HIS A 1 318 ? -23.781 11.125 -0.43 1 94.44 318 HIS A O 1
ATOM 2496 N N . LYS A 1 319 ? -25.375 10.82 -1.977 1 95.19 319 LYS A N 1
ATOM 2497 C CA . LYS A 1 319 ? -25 9.422 -2.178 1 95.19 319 LYS A CA 1
ATOM 2498 C C . LYS A 1 319 ? -24.797 9.109 -3.658 1 95.19 319 LYS A C 1
ATOM 2500 O O . LYS A 1 319 ? -25.703 9.336 -4.477 1 95.19 319 LYS A O 1
ATOM 2505 N N . THR A 1 320 ? -23.641 8.719 -4.051 1 96.25 320 THR A N 1
ATOM 2506 C CA . THR A 1 320 ? -23.297 8.305 -5.41 1 96.25 320 THR A CA 1
ATOM 2507 C C . THR A 1 320 ? -22.828 6.855 -5.434 1 96.25 320 THR A C 1
ATOM 2509 O O . THR A 1 320 ? -21.953 6.473 -4.645 1 96.25 320 THR A O 1
ATOM 2512 N N . VAL A 1 321 ? -23.391 6.07 -6.301 1 95.44 321 VAL A N 1
ATOM 2513 C CA . VAL A 1 321 ? -23.031 4.66 -6.398 1 95.44 321 VAL A CA 1
ATOM 2514 C C . VAL A 1 321 ? -22.234 4.414 -7.676 1 95.44 321 VAL A C 1
ATOM 2516 O O . VAL A 1 321 ? -22.625 4.852 -8.758 1 95.44 321 VAL A O 1
ATOM 2519 N N . ILE A 1 322 ? -21.078 3.77 -7.539 1 95.44 322 ILE A N 1
ATOM 2520 C CA . ILE A 1 322 ? -20.203 3.43 -8.656 1 95.44 322 ILE A CA 1
ATOM 2521 C C . ILE A 1 322 ? -20.406 1.965 -9.039 1 95.44 322 ILE A C 1
ATOM 2523 O O . ILE A 1 322 ? -20.438 1.089 -8.172 1 95.44 322 ILE A O 1
ATOM 2527 N N . GLU A 1 323 ? -20.484 1.705 -10.273 1 92.81 323 GLU A N 1
ATOM 2528 C CA . GLU A 1 323 ? -20.703 0.345 -10.75 1 92.81 323 GLU A CA 1
ATOM 2529 C C . GLU A 1 323 ? -19.422 -0.474 -10.719 1 92.81 323 GLU A C 1
ATOM 2531 O O . GLU A 1 323 ? -18.328 0.05 -10.992 1 92.81 323 GLU A O 1
ATOM 2536 N N . SER A 1 324 ? -19.594 -1.699 -10.375 1 95.06 324 SER A N 1
ATOM 2537 C CA . SER A 1 324 ? -18.484 -2.654 -10.398 1 95.06 324 SER A CA 1
ATOM 2538 C C . SER A 1 324 ? -18.625 -3.641 -11.555 1 95.06 324 SER A C 1
ATOM 2540 O O . SER A 1 324 ? -19.688 -3.715 -12.18 1 95.06 324 SER A O 1
ATOM 2542 N N . ARG A 1 325 ? -17.594 -4.266 -11.914 1 96 325 ARG A N 1
ATOM 2543 C CA . ARG A 1 325 ? -17.641 -5.285 -12.953 1 96 325 ARG A CA 1
ATOM 2544 C C . ARG A 1 325 ? -16.828 -6.512 -12.562 1 96 325 ARG A C 1
ATOM 2546 O O . ARG A 1 325 ? -15.836 -6.402 -11.844 1 96 325 ARG A O 1
ATOM 2553 N N . LEU A 1 326 ? -17.281 -7.625 -13.031 1 97.88 326 LEU A N 1
ATOM 2554 C CA . LEU A 1 326 ? -16.547 -8.875 -12.836 1 97.88 326 LEU A CA 1
ATOM 2555 C C . LEU A 1 326 ? -15.516 -9.07 -13.938 1 97.88 326 LEU A C 1
ATOM 2557 O O . LEU A 1 326 ? -15.859 -9.102 -15.125 1 97.88 326 LEU A O 1
ATOM 2561 N N . VAL A 1 327 ? -14.281 -9.164 -13.578 1 98.25 327 VAL A N 1
ATOM 2562 C CA . VAL A 1 327 ? -13.195 -9.414 -14.523 1 98.25 327 VAL A CA 1
ATOM 2563 C C . VAL A 1 327 ? -12.82 -10.891 -14.508 1 98.25 327 VAL A C 1
ATOM 2565 O O . VAL A 1 327 ? -12.18 -11.367 -13.57 1 98.25 327 VAL A O 1
ATOM 2568 N N . LYS A 1 328 ? -13.18 -11.547 -15.539 1 98.25 328 LYS A N 1
ATOM 2569 C CA . LYS A 1 328 ? -12.945 -12.984 -15.641 1 98.25 328 LYS A CA 1
ATOM 2570 C C . LYS A 1 328 ? -11.5 -13.273 -16.031 1 98.25 328 LYS A C 1
ATOM 2572 O O . LYS A 1 328 ? -10.945 -12.625 -16.922 1 98.25 328 LYS A O 1
ATOM 2577 N N . ARG A 1 329 ? -10.906 -14.258 -15.25 1 97.69 329 ARG A N 1
ATOM 2578 C CA . ARG A 1 329 ? -9.586 -14.781 -15.594 1 97.69 329 ARG A CA 1
ATOM 2579 C C . ARG A 1 329 ? -9.555 -16.297 -15.5 1 97.69 329 ARG A C 1
ATOM 2581 O O . ARG A 1 329 ? -10.445 -16.984 -16.016 1 97.69 329 ARG A O 1
ATOM 2588 N N . CYS A 1 330 ? -8.531 -16.875 -14.883 1 97.81 330 CYS A N 1
ATOM 2589 C CA . CYS A 1 330 ? -8.289 -18.297 -15.086 1 97.81 330 CYS A CA 1
ATOM 2590 C C . CYS A 1 330 ? -8.75 -19.094 -13.875 1 97.81 330 CYS A C 1
ATOM 2592 O O . CYS A 1 330 ? -8.602 -20.328 -13.852 1 97.81 330 CYS A O 1
ATOM 2594 N N . THR A 1 331 ? -9.391 -18.422 -12.922 1 98.69 331 THR A N 1
ATOM 2595 C CA . THR A 1 331 ? -9.758 -19.172 -11.727 1 98.69 331 THR A CA 1
ATOM 2596 C C . THR A 1 331 ? -11.242 -19.547 -11.75 1 98.69 331 THR A C 1
ATOM 2598 O O . THR A 1 331 ? -11.773 -20.047 -10.758 1 98.69 331 THR A O 1
ATOM 2601 N N . THR A 1 332 ? -11.906 -19.234 -12.82 1 98.38 332 THR A N 1
ATOM 2602 C CA . THR A 1 332 ? -13.312 -19.594 -12.945 1 98.38 332 THR A CA 1
ATOM 2603 C C . THR A 1 332 ? -13.578 -20.281 -14.281 1 98.38 332 THR A C 1
ATOM 2605 O O . THR A 1 332 ? -12.773 -20.172 -15.211 1 98.38 332 THR A O 1
ATOM 2608 N N . ASP A 1 333 ? -14.656 -21.062 -14.312 1 94.31 333 ASP A N 1
ATOM 2609 C CA . ASP A 1 333 ? -14.914 -21.875 -15.5 1 94.31 333 ASP A CA 1
ATOM 2610 C C . ASP A 1 333 ? -16.094 -21.328 -16.297 1 94.31 333 ASP A C 1
ATOM 2612 O O . ASP A 1 333 ? -16.594 -21.984 -17.219 1 94.31 333 ASP A O 1
ATOM 2616 N N . PHE A 1 334 ? -16.594 -20.266 -15.938 1 90.38 334 PHE A N 1
ATOM 2617 C CA . PHE A 1 334 ? -17.641 -19.656 -16.75 1 90.38 334 PHE A CA 1
ATOM 2618 C C . PHE A 1 334 ? -17.031 -18.734 -17.812 1 90.38 334 PHE A C 1
ATOM 2620 O O . PHE A 1 334 ? -15.875 -18.344 -17.703 1 90.38 334 PHE A O 1
ATOM 2627 N N . MET B 1 1 ? 32.125 25.703 14.922 1 41.69 1 MET B N 1
ATOM 2628 C CA . MET B 1 1 ? 30.984 24.875 15.258 1 41.69 1 MET B CA 1
ATOM 2629 C C . MET B 1 1 ? 29.766 25.734 15.617 1 41.69 1 MET B C 1
ATOM 2631 O O . MET B 1 1 ? 29.891 26.703 16.359 1 41.69 1 MET B O 1
ATOM 2635 N N . ALA B 1 2 ? 28.734 25.672 14.875 1 55.44 2 ALA B N 1
ATOM 2636 C CA . ALA B 1 2 ? 27.625 26.578 15.188 1 55.44 2 ALA B CA 1
ATOM 2637 C C . ALA B 1 2 ? 27.062 26.281 16.578 1 55.44 2 ALA B C 1
ATOM 2639 O O . ALA B 1 2 ? 26.891 25.125 16.953 1 55.44 2 ALA B O 1
ATOM 2640 N N . VAL B 1 3 ? 26.922 27.281 17.391 1 65.25 3 VAL B N 1
ATOM 2641 C CA . VAL B 1 3 ? 26.469 27.203 18.781 1 65.25 3 VAL B CA 1
ATOM 2642 C C . VAL B 1 3 ? 25.016 26.734 18.812 1 65.25 3 VAL B C 1
ATOM 2644 O O . VAL B 1 3 ? 24.172 27.234 18.078 1 65.25 3 VAL B O 1
ATOM 2647 N N . THR B 1 4 ? 24.75 25.547 19.406 1 69.88 4 THR B N 1
ATOM 2648 C CA . THR B 1 4 ? 23.406 24.984 19.547 1 69.88 4 THR B CA 1
ATOM 2649 C C . THR B 1 4 ? 22.75 25.453 20.844 1 69.88 4 THR B C 1
ATOM 2651 O O . THR B 1 4 ? 23.406 26.078 21.672 1 69.88 4 THR B O 1
ATOM 2654 N N . ILE B 1 5 ? 21.438 25.094 20.891 1 71.69 5 ILE B N 1
ATOM 2655 C CA . ILE B 1 5 ? 20.719 25.453 22.109 1 71.69 5 ILE B CA 1
ATOM 2656 C C . ILE B 1 5 ? 21.328 24.719 23.312 1 71.69 5 ILE B C 1
ATOM 2658 O O . ILE B 1 5 ? 21.344 25.25 24.422 1 71.69 5 ILE B O 1
ATOM 2662 N N . TYR B 1 6 ? 21.844 23.625 23 1 74 6 TYR B N 1
ATOM 2663 C CA . TYR B 1 6 ? 22.516 22.875 24.062 1 74 6 TYR B CA 1
ATOM 2664 C C . TYR B 1 6 ? 23.812 23.562 24.484 1 74 6 TYR B C 1
ATOM 2666 O O . TYR B 1 6 ? 24.125 23.625 25.688 1 74 6 TYR B O 1
ATOM 2674 N N . ASP B 1 7 ? 24.438 24.062 23.578 1 78.31 7 ASP B N 1
ATOM 2675 C CA . ASP B 1 7 ? 25.641 24.812 23.891 1 78.31 7 ASP B CA 1
ATOM 2676 C C . ASP B 1 7 ? 25.312 26.062 24.688 1 78.31 7 ASP B C 1
ATOM 2678 O O . ASP B 1 7 ? 26.016 26.391 25.656 1 78.31 7 ASP B O 1
ATOM 2682 N N . ILE B 1 8 ? 24.203 26.672 24.297 1 79.5 8 ILE B N 1
ATOM 2683 C CA . ILE B 1 8 ? 23.781 27.891 24.984 1 79.5 8 ILE B CA 1
ATOM 2684 C C . ILE B 1 8 ? 23.391 27.562 26.422 1 79.5 8 ILE B C 1
ATOM 2686 O O . ILE B 1 8 ? 23.719 28.297 27.359 1 79.5 8 ILE B O 1
ATOM 2690 N N . ALA B 1 9 ? 22.75 26.406 26.547 1 79.62 9 ALA B N 1
ATOM 2691 C CA . ALA B 1 9 ? 22.359 25.938 27.875 1 79.62 9 ALA B CA 1
ATOM 2692 C C . ALA B 1 9 ? 23.578 25.703 28.766 1 79.62 9 ALA B C 1
ATOM 2694 O O . ALA B 1 9 ? 23.625 26.156 29.906 1 79.62 9 ALA B O 1
ATOM 2695 N N . ARG B 1 10 ? 24.453 25.078 28.188 1 82.69 10 ARG B N 1
ATOM 2696 C CA . ARG B 1 10 ? 25.688 24.781 28.891 1 82.69 10 ARG B CA 1
ATOM 2697 C C . ARG B 1 10 ? 26.453 26.062 29.219 1 82.69 10 ARG B C 1
ATOM 2699 O O . ARG B 1 10 ? 26.906 26.234 30.359 1 82.69 10 ARG B O 1
ATOM 2706 N N . LEU B 1 11 ? 26.547 26.891 28.297 1 83.56 11 LEU B N 1
ATOM 2707 C CA . LEU B 1 11 ? 27.328 28.109 28.422 1 83.56 11 LEU B CA 1
ATOM 2708 C C . LEU B 1 11 ? 26.656 29.094 29.375 1 83.56 11 LEU B C 1
ATOM 2710 O O . LEU B 1 11 ? 27.328 29.859 30.062 1 83.56 11 LEU B O 1
ATOM 2714 N N . SER B 1 12 ? 25.281 29 29.453 1 84.31 12 SER B N 1
ATOM 2715 C CA . SER B 1 12 ? 24.516 29.891 30.297 1 84.31 12 SER B CA 1
ATOM 2716 C C . SER B 1 12 ? 24.25 29.266 31.672 1 84.31 12 SER B C 1
ATOM 2718 O O . SER B 1 12 ? 23.781 29.953 32.594 1 84.31 12 SER B O 1
ATOM 2720 N N . GLY B 1 13 ? 24.516 27.984 31.75 1 85.75 13 GLY B N 1
ATOM 2721 C CA . GLY B 1 13 ? 24.312 27.281 33 1 85.75 13 GLY B CA 1
ATOM 2722 C C . GLY B 1 13 ? 22.844 27.109 33.375 1 85.75 13 GLY B C 1
ATOM 2723 O O . GLY B 1 13 ? 22.469 27.125 34.531 1 85.75 13 GLY B O 1
ATOM 2724 N N . VAL B 1 14 ? 22.062 27.156 32.406 1 83.94 14 VAL B N 1
ATOM 2725 C CA . VAL B 1 14 ? 20.641 26.984 32.625 1 83.94 14 VAL B CA 1
ATOM 2726 C C . VAL B 1 14 ? 20.125 25.797 31.781 1 83.94 14 VAL B C 1
ATOM 2728 O O . VAL B 1 14 ? 20.844 25.281 30.922 1 83.94 14 VAL B O 1
ATOM 2731 N N . SER B 1 15 ? 18.969 25.297 32.156 1 77.25 15 SER B N 1
ATOM 2732 C CA . SER B 1 15 ? 18.359 24.219 31.375 1 77.25 15 SER B CA 1
ATOM 2733 C C . SER B 1 15 ? 17.859 24.734 30.031 1 77.25 15 SER B C 1
ATOM 2735 O O . SER B 1 15 ? 17.656 25.938 29.859 1 77.25 15 SER B O 1
ATOM 2737 N N . ILE B 1 16 ? 17.609 23.844 29.141 1 72.75 16 ILE B N 1
ATOM 2738 C CA . ILE B 1 16 ? 17.031 24.172 27.828 1 72.75 16 ILE B CA 1
ATOM 2739 C C . ILE B 1 16 ? 15.656 24.797 28.016 1 72.75 16 ILE B C 1
ATOM 2741 O O . ILE B 1 16 ? 15.289 25.734 27.312 1 72.75 16 ILE B O 1
ATOM 2745 N N . ALA B 1 17 ? 14.883 24.344 29.047 1 72.25 17 ALA B N 1
ATOM 2746 C CA . ALA B 1 17 ? 13.578 24.906 29.375 1 72.25 17 ALA B CA 1
ATOM 2747 C C . ALA B 1 17 ? 13.688 26.375 29.781 1 72.25 17 ALA B C 1
ATOM 2749 O O . ALA B 1 17 ? 12.852 27.188 29.391 1 72.25 17 ALA B O 1
ATOM 2750 N N . THR B 1 18 ? 14.75 26.688 30.469 1 76.94 18 THR B N 1
ATOM 2751 C CA . THR B 1 18 ? 14.977 28.062 30.922 1 76.94 18 THR B CA 1
ATOM 2752 C C . THR B 1 18 ? 15.328 28.953 29.734 1 76.94 18 THR B C 1
ATOM 2754 O O . THR B 1 18 ? 14.852 30.094 29.641 1 76.94 18 THR B O 1
ATOM 2757 N N . ILE B 1 19 ? 16.141 28.391 28.812 1 74.94 19 ILE B N 1
ATOM 2758 C CA . ILE B 1 19 ? 16.484 29.141 27.609 1 74.94 19 ILE B CA 1
ATOM 2759 C C . ILE B 1 19 ? 15.211 29.469 26.828 1 74.94 19 ILE B C 1
ATOM 2761 O O . ILE B 1 19 ? 15.023 30.609 26.375 1 74.94 19 ILE B O 1
ATOM 2765 N N . SER B 1 20 ? 14.32 28.516 26.75 1 70.62 20 SER B N 1
ATOM 2766 C CA . SER B 1 20 ? 13.047 28.688 26.047 1 70.62 20 SER B CA 1
ATOM 2767 C C . SER B 1 20 ? 12.195 29.766 26.719 1 70.62 20 SER B C 1
ATOM 2769 O O . SER B 1 20 ? 11.617 30.625 26.047 1 70.62 20 SER B O 1
ATOM 2771 N N . ARG B 1 21 ? 12.203 29.75 27.969 1 75.12 21 ARG B N 1
ATOM 2772 C CA . ARG B 1 21 ? 11.453 30.75 28.719 1 75.12 21 ARG B CA 1
ATOM 2773 C C . ARG B 1 21 ? 12.031 32.156 28.516 1 75.12 21 ARG B C 1
ATOM 2775 O O . ARG B 1 21 ? 11.289 33.125 28.406 1 75.12 21 ARG B O 1
ATOM 2782 N N . VAL B 1 22 ? 13.297 32.219 28.453 1 77.75 22 VAL B N 1
ATOM 2783 C CA . VAL B 1 22 ? 13.977 33.5 28.266 1 77.75 22 VAL B CA 1
ATOM 2784 C C . VAL B 1 22 ? 13.664 34.062 26.891 1 77.75 22 VAL B C 1
ATOM 2786 O O . VAL B 1 22 ? 13.305 35.219 26.734 1 77.75 22 VAL B O 1
ATOM 2789 N N . VAL B 1 23 ? 13.727 33.094 25.906 1 73.31 23 VAL B N 1
ATOM 2790 C CA . VAL B 1 23 ? 13.562 33.5 24.5 1 73.31 23 VAL B CA 1
ATOM 2791 C C . VAL B 1 23 ? 12.117 33.938 24.25 1 73.31 23 VAL B C 1
ATOM 2793 O O . VAL B 1 23 ? 11.852 34.844 23.453 1 73.31 23 VAL B O 1
ATOM 2796 N N . ASN B 1 24 ? 11.172 33.312 25.047 1 67.81 24 ASN B N 1
ATOM 2797 C CA . ASN B 1 24 ? 9.75 33.594 24.891 1 67.81 24 ASN B CA 1
ATOM 2798 C C . ASN B 1 24 ? 9.281 34.688 25.828 1 67.81 24 ASN B C 1
ATOM 2800 O O . ASN B 1 24 ? 8.078 34.938 25.938 1 67.81 24 ASN B O 1
ATOM 2804 N N . GLY B 1 25 ? 10.094 35.156 26.438 1 70.62 25 GLY B N 1
ATOM 2805 C CA . GLY B 1 25 ? 9.797 36.281 27.312 1 70.62 25 GLY B CA 1
ATOM 2806 C C . GLY B 1 25 ? 9 35.906 28.547 1 70.62 25 GLY B C 1
ATOM 2807 O O . GLY B 1 25 ? 8.227 36.688 29.062 1 70.62 25 GLY B O 1
ATOM 2808 N N . ASN B 1 26 ? 9.117 34.719 28.938 1 73.5 26 ASN B N 1
ATOM 2809 C CA . ASN B 1 26 ? 8.391 34.25 30.109 1 73.5 26 ASN B CA 1
ATOM 2810 C C . ASN B 1 26 ? 8.766 35.062 31.344 1 73.5 26 ASN B C 1
ATOM 2812 O O . ASN B 1 26 ? 9.945 35.156 31.688 1 73.5 26 ASN B O 1
ATOM 2816 N N . PRO B 1 27 ? 7.848 35.469 31.953 1 78.56 27 PRO B N 1
ATOM 2817 C CA . PRO B 1 27 ? 8.117 36.344 33.094 1 78.56 27 PRO B CA 1
ATOM 2818 C C . PRO B 1 27 ? 8.656 35.594 34.312 1 78.56 27 PRO B C 1
ATOM 2820 O O . PRO B 1 27 ? 9.211 36.188 35.219 1 78.56 27 PRO B O 1
ATOM 2823 N N . SER B 1 28 ? 8.617 34.406 34.344 1 80.06 28 SER B N 1
ATOM 2824 C CA . SER B 1 28 ? 9.039 33.625 35.5 1 80.06 28 SER B CA 1
ATOM 2825 C C . SER B 1 28 ? 10.555 33.562 35.594 1 80.06 28 SER B C 1
ATOM 2827 O O . SER B 1 28 ? 11.102 33.094 36.625 1 80.06 28 SER B O 1
ATOM 2829 N N . VAL B 1 29 ? 11.148 33.938 34.594 1 81.94 29 VAL B N 1
ATOM 2830 C CA . VAL B 1 29 ? 12.609 33.906 34.594 1 81.94 29 VAL B CA 1
ATOM 2831 C C . VAL B 1 29 ? 13.156 35.219 35.156 1 81.94 29 VAL B C 1
ATOM 2833 O O . VAL B 1 29 ? 12.703 36.312 34.781 1 81.94 29 VAL B O 1
ATOM 2836 N N . SER B 1 30 ? 14.07 35.062 36.062 1 85.44 30 SER B N 1
ATOM 2837 C CA . SER B 1 30 ? 14.656 36.25 36.688 1 85.44 30 SER B CA 1
ATOM 2838 C C . SER B 1 30 ? 15.422 37.094 35.656 1 85.44 30 SER B C 1
ATOM 2840 O O . SER B 1 30 ? 15.922 36.562 34.688 1 85.44 30 SER B O 1
ATOM 2842 N N . ASP B 1 31 ? 15.523 38.344 35.938 1 82.56 31 ASP B N 1
ATOM 2843 C CA . ASP B 1 31 ? 16.234 39.25 35.031 1 82.56 31 ASP B CA 1
ATOM 2844 C C . ASP B 1 31 ? 17.703 38.875 34.906 1 82.56 31 ASP B C 1
ATOM 2846 O O . ASP B 1 31 ? 18.281 38.969 33.812 1 82.56 31 ASP B O 1
ATOM 2850 N N . LYS B 1 32 ? 18.25 38.438 35.938 1 87.06 32 LYS B N 1
ATOM 2851 C CA . LYS B 1 32 ? 19.656 38.031 35.938 1 87.06 32 LYS B CA 1
ATOM 2852 C C . LYS B 1 32 ? 19.875 36.844 35 1 87.06 32 LYS B C 1
ATOM 2854 O O . LYS B 1 32 ? 20.812 36.844 34.219 1 87.06 32 LYS B O 1
ATOM 2859 N N . THR B 1 33 ? 18.984 35.875 35.094 1 86.12 33 THR B N 1
ATOM 2860 C CA . THR B 1 33 ? 19.094 34.688 34.25 1 86.12 33 THR B CA 1
ATOM 2861 C C . THR B 1 33 ? 18.812 35.031 32.781 1 86.12 33 THR B C 1
ATOM 2863 O O . THR B 1 33 ? 19.516 34.562 31.891 1 86.12 33 THR B O 1
ATOM 2866 N N . ARG B 1 34 ? 17.891 35.844 32.562 1 86.38 34 ARG B N 1
ATOM 2867 C CA . ARG B 1 34 ? 17.531 36.281 31.203 1 86.38 34 ARG B CA 1
ATOM 2868 C C . ARG B 1 34 ? 18.703 37 30.531 1 86.38 34 ARG B C 1
ATOM 2870 O O . ARG B 1 34 ? 19.047 36.688 29.391 1 86.38 34 ARG B O 1
ATOM 2877 N N . GLU B 1 35 ? 19.234 37.906 31.25 1 85.69 35 GLU B N 1
ATOM 2878 C CA . GLU B 1 35 ? 20.375 38.656 30.719 1 85.69 35 GLU B CA 1
ATOM 2879 C C . GLU B 1 35 ? 21.562 37.75 30.422 1 85.69 35 GLU B C 1
ATOM 2881 O O . GLU B 1 35 ? 22.234 37.906 29.406 1 85.69 35 GLU B O 1
ATOM 2886 N N . LYS B 1 36 ? 21.812 36.812 31.266 1 87 36 LYS B N 1
ATOM 2887 C CA . LYS B 1 36 ? 22.906 35.875 31.078 1 87 36 LYS B CA 1
ATOM 2888 C C . LYS B 1 36 ? 22.703 35.031 29.828 1 87 36 LYS B C 1
ATOM 2890 O O . LYS B 1 36 ? 23.625 34.875 29.016 1 87 36 LYS B O 1
ATOM 2895 N N . VAL B 1 37 ? 21.5 34.531 29.688 1 85.38 37 VAL B N 1
ATOM 2896 C CA . VAL B 1 37 ? 21.188 33.688 28.547 1 85.38 37 VAL B CA 1
ATOM 2897 C C . VAL B 1 37 ? 21.281 34.5 27.266 1 85.38 37 VAL B C 1
ATOM 2899 O O . VAL B 1 37 ? 21.906 34.062 26.281 1 85.38 37 VAL B O 1
ATOM 2902 N N . LEU B 1 38 ? 20.734 35.688 27.281 1 83.56 38 LEU B N 1
ATOM 2903 C CA . LEU B 1 38 ? 20.734 36.562 26.109 1 83.56 38 LEU B CA 1
ATOM 2904 C C . LEU B 1 38 ? 22.156 37 25.766 1 83.56 38 LEU B C 1
ATOM 2906 O O . LEU B 1 38 ? 22.5 37.094 24.578 1 83.56 38 LEU B O 1
ATOM 2910 N N . ALA B 1 39 ? 22.969 37.281 26.719 1 84.88 39 ALA B N 1
ATOM 2911 C CA . ALA B 1 39 ? 24.359 37.656 26.516 1 84.88 39 ALA B CA 1
ATOM 2912 C C . ALA B 1 39 ? 25.141 36.531 25.828 1 84.88 39 ALA B C 1
ATOM 2914 O O . ALA B 1 39 ? 25.906 36.781 24.906 1 84.88 39 ALA B O 1
ATOM 2915 N N . VAL B 1 40 ? 24.875 35.281 26.297 1 85.5 40 VAL B N 1
ATOM 2916 C CA . VAL B 1 40 ? 25.562 34.156 25.688 1 85.5 40 VAL B CA 1
ATOM 2917 C C . VAL B 1 40 ? 25.078 33.969 24.25 1 85.5 40 VAL B C 1
ATOM 2919 O O . VAL B 1 40 ? 25.875 33.719 23.344 1 85.5 40 VAL B O 1
ATOM 2922 N N . MET B 1 41 ? 23.812 34.188 24.078 1 79.56 41 MET B N 1
ATOM 2923 C CA . MET B 1 41 ? 23.25 34.062 22.734 1 79.56 41 MET B CA 1
ATOM 2924 C C . MET B 1 41 ? 23.844 35.094 21.797 1 79.56 41 MET B C 1
ATOM 2926 O O . MET B 1 41 ? 24.172 34.781 20.656 1 79.56 41 MET B O 1
ATOM 2930 N N . LYS B 1 42 ? 23.969 36.219 22.281 1 79.81 42 LYS B N 1
ATOM 2931 C CA . LYS B 1 42 ? 24.547 37.312 21.516 1 79.81 42 LYS B CA 1
ATOM 2932 C C . LYS B 1 42 ? 26.031 37.062 21.234 1 79.81 42 LYS B C 1
ATOM 2934 O O . LYS B 1 42 ? 26.5 37.281 20.125 1 79.81 42 LYS B O 1
ATOM 2939 N N . GLU B 1 43 ? 26.719 36.656 22.203 1 81.69 43 GLU B N 1
ATOM 2940 C CA . GLU B 1 43 ? 28.156 36.406 22.078 1 81.69 43 GLU B CA 1
ATOM 2941 C C . GLU B 1 43 ? 28.438 35.344 21.031 1 81.69 43 GLU B C 1
ATOM 2943 O O . GLU B 1 43 ? 29.406 35.438 20.266 1 81.69 43 GLU B O 1
ATOM 2948 N N . TYR B 1 44 ? 27.547 34.406 21.016 1 79.5 44 TYR B N 1
ATOM 2949 C CA . TYR B 1 44 ? 27.812 33.312 20.094 1 79.5 44 TYR B CA 1
ATOM 2950 C C . TYR B 1 44 ? 26.922 33.406 18.859 1 79.5 44 TYR B C 1
ATOM 2952 O O . TYR B 1 44 ? 26.844 32.438 18.078 1 79.5 44 TYR B O 1
ATOM 2960 N N . ASP B 1 45 ? 26.297 34.531 18.734 1 74.19 45 ASP B N 1
ATOM 2961 C CA . ASP B 1 45 ? 25.406 34.812 17.609 1 74.19 45 ASP B CA 1
ATOM 2962 C C . ASP B 1 45 ? 24.391 33.688 17.406 1 74.19 45 ASP B C 1
ATOM 2964 O O . ASP B 1 45 ? 24.219 33.188 16.297 1 74.19 45 ASP B O 1
ATOM 2968 N N . TYR B 1 46 ? 24.109 33.312 18.562 1 65.62 46 TYR B N 1
ATOM 2969 C CA . TYR B 1 46 ? 23.094 32.25 18.547 1 65.62 46 TYR B CA 1
ATOM 2970 C C . TYR B 1 46 ? 21.703 32.844 18.438 1 65.62 46 TYR B C 1
ATOM 2972 O O . TYR B 1 46 ? 21.312 33.719 19.203 1 65.62 46 TYR B O 1
ATOM 2980 N N . THR B 1 47 ? 21.125 32.562 17.391 1 59.69 47 THR B N 1
ATOM 2981 C CA . THR B 1 47 ? 19.703 32.875 17.25 1 59.69 47 THR B CA 1
ATOM 2982 C C . THR B 1 47 ? 18.859 31.609 17.5 1 59.69 47 THR B C 1
ATOM 2984 O O . THR B 1 47 ? 19.078 30.578 16.875 1 59.69 47 THR B O 1
ATOM 2987 N N . PRO B 1 48 ? 18.281 31.688 18.703 1 48.59 48 PRO B N 1
ATOM 2988 C CA . PRO B 1 48 ? 17.469 30.5 18.938 1 48.59 48 PRO B CA 1
ATOM 2989 C C . PRO B 1 48 ? 16.672 30.062 17.719 1 48.59 48 PRO B C 1
ATOM 2991 O O . PRO B 1 48 ? 16.188 30.906 16.953 1 48.59 48 PRO B O 1
ATOM 2994 N N . ASN B 1 49 ? 17.219 29.016 17.156 1 42.62 49 ASN B N 1
ATOM 2995 C CA . ASN B 1 49 ? 16.328 28.516 16.125 1 42.62 49 ASN B CA 1
ATOM 2996 C C . ASN B 1 49 ? 14.867 28.562 16.562 1 42.62 49 ASN B C 1
ATOM 2998 O O . ASN B 1 49 ? 14.523 28.141 17.672 1 42.62 49 ASN B O 1
ATOM 3002 N N . PRO B 1 50 ? 14.133 29.406 16.125 1 39.81 50 PRO B N 1
ATOM 3003 C CA . PRO B 1 50 ? 12.742 29.469 16.578 1 39.81 50 PRO B CA 1
ATOM 3004 C C . PRO B 1 50 ? 12.141 28.094 16.875 1 39.81 50 PRO B C 1
ATOM 3006 O O . PRO B 1 50 ? 11.195 27.984 17.656 1 39.81 50 PRO B O 1
ATOM 3009 N N . PHE B 1 51 ? 12.641 27.047 16.219 1 36.28 51 PHE B N 1
ATOM 3010 C CA . PHE B 1 51 ? 12.078 25.719 16.344 1 36.28 51 PHE B CA 1
ATOM 3011 C C . PHE B 1 51 ? 12.531 25.047 17.625 1 36.28 51 PHE B C 1
ATOM 3013 O O . PHE B 1 51 ? 11.844 24.172 18.156 1 36.28 51 PHE B O 1
ATOM 3020 N N . ALA B 1 52 ? 13.672 25.266 18.219 1 41.06 52 ALA B N 1
ATOM 3021 C CA . ALA B 1 52 ? 14.172 24.703 19.469 1 41.06 52 ALA B CA 1
ATOM 3022 C C . ALA B 1 52 ? 13.32 25.156 20.656 1 41.06 52 ALA B C 1
ATOM 3024 O O . ALA B 1 52 ? 13.219 24.453 21.656 1 41.06 52 ALA B O 1
ATOM 3025 N N . ARG B 1 53 ? 13 26.297 20.688 1 39.88 53 ARG B N 1
ATOM 3026 C CA . ARG B 1 53 ? 12.242 26.906 21.781 1 39.88 53 ARG B CA 1
ATOM 3027 C C . ARG B 1 53 ? 10.922 26.156 22 1 39.88 53 ARG B C 1
ATOM 3029 O O . ARG B 1 53 ? 10.5 25.953 23.125 1 39.88 53 ARG B O 1
ATOM 3036 N N . SER B 1 54 ? 10.133 25.969 20.922 1 35.91 54 SER B N 1
ATOM 3037 C CA . SER B 1 54 ? 8.75 25.5 20.859 1 35.91 54 SER B CA 1
ATOM 3038 C C . SER B 1 54 ? 8.672 23.984 21.031 1 35.91 54 SER B C 1
ATOM 3040 O O . SER B 1 54 ? 7.582 23.422 21.094 1 35.91 54 SER B O 1
ATOM 3042 N N . LEU B 1 55 ? 9.68 23.219 21.031 1 36.94 55 LEU B N 1
ATOM 3043 C CA . LEU B 1 55 ? 9.664 21.766 21.031 1 36.94 55 LEU B CA 1
ATOM 3044 C C . LEU B 1 55 ? 9.219 21.219 22.375 1 36.94 55 LEU B C 1
ATOM 3046 O O . LEU B 1 55 ? 8.5 20.219 22.438 1 36.94 55 LEU B O 1
ATOM 3050 N N . GLN B 1 56 ? 9.852 21.547 23.484 1 38.41 56 GLN B N 1
ATOM 3051 C CA . GLN B 1 56 ? 9.43 20.984 24.766 1 38.41 56 GLN B CA 1
ATOM 3052 C C . GLN B 1 56 ? 7.973 21.312 25.062 1 38.41 56 GLN B C 1
ATOM 3054 O O . GLN B 1 56 ? 7.23 20.469 25.578 1 38.41 56 GLN B O 1
ATOM 3059 N N . PHE B 1 57 ? 7.559 22.547 25.141 1 40.34 57 PHE B N 1
ATOM 3060 C CA . PHE B 1 57 ? 6.207 22.969 25.5 1 40.34 57 PHE B CA 1
ATOM 3061 C C . PHE B 1 57 ? 5.312 23 24.266 1 40.34 57 PHE B C 1
ATOM 3063 O O . PHE B 1 57 ? 4.094 22.844 24.359 1 40.34 57 PHE B O 1
ATOM 3070 N N . ASN B 1 58 ? 5.906 23.125 22.953 1 45.09 58 ASN B N 1
ATOM 3071 C CA . ASN B 1 58 ? 5.062 23.406 21.797 1 45.09 58 ASN B CA 1
ATOM 3072 C C . ASN B 1 58 ? 5.117 22.25 20.797 1 45.09 58 ASN B C 1
ATOM 3074 O O . ASN B 1 58 ? 4.844 22.453 19.609 1 45.09 58 ASN B O 1
ATOM 3078 N N . SER B 1 59 ? 5.676 21.172 21.344 1 59.66 59 SER B N 1
ATOM 3079 C CA . SER B 1 59 ? 5.688 20.078 20.375 1 59.66 59 SER B CA 1
ATOM 3080 C C . SER B 1 59 ? 4.281 19.516 20.172 1 59.66 59 SER B C 1
ATOM 3082 O O . SER B 1 59 ? 3.541 19.297 21.125 1 59.66 59 SER B O 1
ATOM 3084 N N . MET B 1 60 ? 3.924 19.594 19.078 1 69.06 60 MET B N 1
ATOM 3085 C CA . MET B 1 60 ? 2.66 18.953 18.719 1 69.06 60 MET B CA 1
ATOM 3086 C C . MET B 1 60 ? 2.828 17.438 18.594 1 69.06 60 MET B C 1
ATOM 3088 O O . MET B 1 60 ? 1.87 16.734 18.281 1 69.06 60 MET B O 1
ATOM 3092 N N . LYS B 1 61 ? 4.164 16.891 19.125 1 87.38 61 LYS B N 1
ATOM 3093 C CA . LYS B 1 61 ? 4.422 15.469 18.984 1 87.38 61 LYS B CA 1
ATOM 3094 C C . LYS B 1 61 ? 3.965 14.969 17.609 1 87.38 61 LYS B C 1
ATOM 3096 O O . LYS B 1 61 ? 3.219 13.992 17.516 1 87.38 61 LYS B O 1
ATOM 3101 N N . MET B 1 62 ? 4.551 15.719 16.578 1 89.5 62 MET B N 1
ATOM 3102 C CA . MET B 1 62 ? 4.199 15.422 15.195 1 89.5 62 MET B CA 1
ATOM 3103 C C . MET B 1 62 ? 5.449 15.18 14.352 1 89.5 62 MET B C 1
ATOM 3105 O O . MET B 1 62 ? 6.414 15.945 14.438 1 89.5 62 MET B O 1
ATOM 3109 N N . VAL B 1 63 ? 5.449 14.117 13.672 1 94.88 63 VAL B N 1
ATOM 3110 C CA . VAL B 1 63 ? 6.535 13.812 12.75 1 94.88 63 VAL B CA 1
ATOM 3111 C C . VAL B 1 63 ? 6.031 13.906 11.312 1 94.88 63 VAL B C 1
ATOM 3113 O O . VAL B 1 63 ? 4.922 13.469 11 1 94.88 63 VAL B O 1
ATOM 3116 N N . GLY B 1 64 ? 6.781 14.617 10.453 1 94 64 GLY B N 1
ATOM 3117 C CA . GLY B 1 64 ? 6.48 14.625 9.031 1 94 64 GLY B CA 1
ATOM 3118 C C . GLY B 1 64 ? 7.102 13.461 8.281 1 94 64 GLY B C 1
ATOM 3119 O O . GLY B 1 64 ? 8.289 13.172 8.453 1 94 64 GLY B O 1
ATOM 3120 N N . ILE B 1 65 ? 6.277 12.781 7.539 1 95.38 65 ILE B N 1
ATOM 3121 C CA . ILE B 1 65 ? 6.75 11.68 6.703 1 95.38 65 ILE B CA 1
ATOM 3122 C C . ILE B 1 65 ? 6.469 11.992 5.234 1 95.38 65 ILE B C 1
ATOM 3124 O O . ILE B 1 65 ? 5.387 12.484 4.895 1 95.38 65 ILE B O 1
ATOM 3128 N N . SER B 1 66 ? 7.477 11.789 4.383 1 94.12 66 SER B N 1
ATOM 3129 C CA . SER B 1 66 ? 7.262 11.938 2.949 1 94.12 66 SER B CA 1
ATOM 3130 C C . SER B 1 66 ? 7.789 10.734 2.182 1 94.12 66 SER B C 1
ATOM 3132 O O . SER B 1 66 ? 8.82 10.156 2.549 1 94.12 66 SER B O 1
ATOM 3134 N N . CYS B 1 67 ? 7.09 10.32 1.205 1 92.38 67 CYS B N 1
ATOM 3135 C CA . CYS B 1 67 ? 7.512 9.297 0.257 1 92.38 67 CYS B CA 1
ATOM 3136 C C . CYS B 1 67 ? 7.055 9.641 -1.156 1 92.38 67 CYS B C 1
ATOM 3138 O O . CYS B 1 67 ? 6.266 10.562 -1.351 1 92.38 67 CYS B O 1
ATOM 3140 N N . ALA B 1 68 ? 7.582 8.93 -2.117 1 87.38 68 ALA B N 1
ATOM 3141 C CA . ALA B 1 68 ? 7.301 9.281 -3.508 1 87.38 68 ALA B CA 1
ATOM 3142 C C . ALA B 1 68 ? 5.898 8.836 -3.914 1 87.38 68 ALA B C 1
ATOM 3144 O O . ALA B 1 68 ? 5.16 9.586 -4.551 1 87.38 68 ALA B O 1
ATOM 3145 N N . ASP B 1 69 ? 5.609 7.602 -3.584 1 86 69 ASP B N 1
ATOM 3146 C CA . ASP B 1 69 ? 4.355 7.004 -4.031 1 86 69 ASP B CA 1
ATOM 3147 C C . ASP B 1 69 ? 3.875 5.938 -3.053 1 86 69 ASP B C 1
ATOM 3149 O O . ASP B 1 69 ? 4.469 4.859 -2.957 1 86 69 ASP B O 1
ATOM 3153 N N . ILE B 1 70 ? 2.713 6.141 -2.535 1 87.56 70 ILE B N 1
ATOM 3154 C CA . ILE B 1 70 ? 2.229 5.266 -1.471 1 87.56 70 ILE B CA 1
ATOM 3155 C C . ILE B 1 70 ? 1.667 3.98 -2.072 1 87.56 70 ILE B C 1
ATOM 3157 O O . ILE B 1 70 ? 1.407 3.012 -1.354 1 87.56 70 ILE B O 1
ATOM 3161 N N . LYS B 1 71 ? 1.504 3.938 -3.375 1 83.19 71 LYS B N 1
ATOM 3162 C CA . LYS B 1 71 ? 1.051 2.707 -4.02 1 83.19 71 LYS B CA 1
ATOM 3163 C C . LYS B 1 71 ? 2.146 1.646 -4.008 1 83.19 71 LYS B C 1
ATOM 3165 O O . LYS B 1 71 ? 1.874 0.463 -4.23 1 83.19 71 LYS B O 1
ATOM 3170 N N . ASP B 1 72 ? 3.365 2.178 -3.838 1 86.06 72 ASP B N 1
ATOM 3171 C CA . ASP B 1 72 ? 4.484 1.248 -3.719 1 86.06 72 ASP B CA 1
ATOM 3172 C C . ASP B 1 72 ? 4.402 0.456 -2.416 1 86.06 72 ASP B C 1
ATOM 3174 O O . ASP B 1 72 ? 4.34 1.039 -1.331 1 86.06 72 ASP B O 1
ATOM 3178 N N . ASP B 1 73 ? 4.445 -0.825 -2.572 1 86.12 73 ASP B N 1
ATOM 3179 C CA . ASP B 1 73 ? 4.246 -1.705 -1.426 1 86.12 73 ASP B CA 1
ATOM 3180 C C . ASP B 1 73 ? 5.297 -1.448 -0.349 1 86.12 73 ASP B C 1
ATOM 3182 O O . ASP B 1 73 ? 4.992 -1.477 0.845 1 86.12 73 ASP B O 1
ATOM 3186 N N . TYR B 1 74 ? 6.531 -1.28 -0.75 1 88.94 74 TYR B N 1
ATOM 3187 C CA . TYR B 1 74 ? 7.598 -1.013 0.206 1 88.94 74 TYR B CA 1
ATOM 3188 C C . TYR B 1 74 ? 7.312 0.254 1.003 1 88.94 74 TYR B C 1
ATOM 3190 O O . TYR B 1 74 ? 7.422 0.261 2.23 1 88.94 74 TYR B O 1
ATOM 3198 N N . MET B 1 75 ? 6.91 1.257 0.361 1 90.62 75 MET B N 1
ATOM 3199 C CA . MET B 1 75 ? 6.645 2.543 0.999 1 90.62 75 MET B CA 1
ATOM 3200 C C . MET B 1 75 ? 5.43 2.457 1.918 1 90.62 75 MET B C 1
ATOM 3202 O O . MET B 1 75 ? 5.457 2.975 3.035 1 90.62 75 MET B O 1
ATOM 3206 N N . ALA B 1 76 ? 4.441 1.82 1.414 1 89.88 76 ALA B N 1
ATOM 3207 C CA . ALA B 1 76 ? 3.23 1.681 2.221 1 89.88 76 ALA B CA 1
ATOM 3208 C C . ALA B 1 76 ? 3.514 0.903 3.502 1 89.88 76 ALA B C 1
ATOM 3210 O O . ALA B 1 76 ? 3.066 1.294 4.582 1 89.88 76 ALA B O 1
ATOM 3211 N N . ARG B 1 77 ? 4.242 -0.161 3.422 1 91.19 77 ARG B N 1
ATOM 3212 C CA . ARG B 1 77 ? 4.582 -0.978 4.582 1 91.19 77 ARG B CA 1
ATOM 3213 C C . ARG B 1 77 ? 5.473 -0.208 5.551 1 91.19 77 ARG B C 1
ATOM 3215 O O . ARG B 1 77 ? 5.277 -0.271 6.766 1 91.19 77 ARG B O 1
ATOM 3222 N N . MET B 1 78 ? 6.387 0.493 4.953 1 94.31 78 MET B N 1
ATOM 3223 C CA . MET B 1 78 ? 7.277 1.302 5.781 1 94.31 78 MET B CA 1
ATOM 3224 C C . MET B 1 78 ? 6.484 2.32 6.594 1 94.31 78 MET B C 1
ATOM 3226 O O . MET B 1 78 ? 6.691 2.449 7.805 1 94.31 78 MET B O 1
ATOM 3230 N N . VAL B 1 79 ? 5.574 2.992 5.965 1 93.31 79 VAL B N 1
ATOM 3231 C CA . VAL B 1 79 ? 4.766 4.004 6.637 1 93.31 79 VAL B CA 1
ATOM 3232 C C . VAL B 1 79 ? 3.949 3.354 7.75 1 93.31 79 VAL B C 1
ATOM 3234 O O . VAL B 1 79 ? 3.859 3.891 8.859 1 93.31 79 VAL B O 1
ATOM 3237 N N . SER B 1 80 ? 3.426 2.229 7.461 1 91.38 80 SER B N 1
ATOM 3238 C CA . SER B 1 80 ? 2.613 1.527 8.453 1 91.38 80 SER B CA 1
ATOM 3239 C C . SER B 1 80 ? 3.434 1.166 9.688 1 91.38 80 SER B C 1
ATOM 3241 O O . SER B 1 80 ? 2.971 1.335 10.812 1 91.38 80 SER B O 1
ATOM 3243 N N . ILE B 1 81 ? 4.605 0.661 9.469 1 94.25 81 ILE B N 1
ATOM 3244 C CA . ILE B 1 81 ? 5.473 0.262 10.57 1 94.25 81 ILE B CA 1
ATOM 3245 C C . ILE B 1 81 ? 5.91 1.497 11.359 1 94.25 81 ILE B C 1
ATOM 3247 O O . ILE B 1 81 ? 5.895 1.493 12.594 1 94.25 81 ILE B O 1
ATOM 3251 N N . LEU B 1 82 ? 6.219 2.568 10.664 1 96.06 82 LEU B N 1
ATOM 3252 C CA . LEU B 1 82 ? 6.621 3.818 11.297 1 96.06 82 LEU B CA 1
ATOM 3253 C C . LEU B 1 82 ? 5.504 4.363 12.188 1 96.06 82 LEU B C 1
ATOM 3255 O O . LEU B 1 82 ? 5.754 4.785 13.312 1 96.06 82 LEU B O 1
ATOM 3259 N N . GLU B 1 83 ? 4.359 4.379 11.594 1 90.69 83 GLU B N 1
ATOM 3260 C CA . GLU B 1 83 ? 3.203 4.902 12.312 1 90.69 83 GLU B CA 1
ATOM 3261 C C . GLU B 1 83 ? 3.006 4.188 13.648 1 90.69 83 GLU B C 1
ATOM 3263 O O . GLU B 1 83 ? 2.828 4.832 14.68 1 90.69 83 GLU B O 1
ATOM 3268 N N . LYS B 1 84 ? 3.027 2.867 13.625 1 89.88 84 LYS B N 1
ATOM 3269 C CA . LYS B 1 84 ? 2.818 2.072 14.836 1 89.88 84 LYS B CA 1
ATOM 3270 C C . LYS B 1 84 ? 3.908 2.344 15.867 1 89.88 84 LYS B C 1
ATOM 3272 O O . LYS B 1 84 ? 3.623 2.482 17.062 1 89.88 84 LYS B O 1
ATOM 3277 N N . LYS B 1 85 ? 5.102 2.449 15.367 1 95.31 85 LYS B N 1
ATOM 3278 C CA . LYS B 1 85 ? 6.219 2.697 16.266 1 95.31 85 LYS B CA 1
ATOM 3279 C C . LYS B 1 85 ? 6.148 4.102 16.859 1 95.31 85 LYS B C 1
ATOM 3281 O O . LYS B 1 85 ? 6.441 4.301 18.047 1 95.31 85 LYS B O 1
ATOM 3286 N N . LEU B 1 86 ? 5.762 5.098 16.078 1 93.94 86 LEU B N 1
ATOM 3287 C CA . LEU B 1 86 ? 5.617 6.473 16.547 1 93.94 86 LEU B CA 1
ATOM 3288 C C . LEU B 1 86 ? 4.531 6.574 17.609 1 93.94 86 LEU B C 1
ATOM 3290 O O . LEU B 1 86 ? 4.688 7.297 18.594 1 93.94 86 LEU B O 1
ATOM 3294 N N . HIS B 1 87 ? 3.529 5.844 17.391 1 88.31 87 HIS B N 1
ATOM 3295 C CA . HIS B 1 87 ? 2.422 5.848 18.344 1 88.31 87 HIS B CA 1
ATOM 3296 C C . HIS B 1 87 ? 2.863 5.324 19.703 1 88.31 87 HIS B C 1
ATOM 3298 O O . HIS B 1 87 ? 2.383 5.793 20.734 1 88.31 87 HIS B O 1
ATOM 3304 N N . GLU B 1 88 ? 3.762 4.363 19.672 1 92.38 88 GLU B N 1
ATOM 3305 C CA . GLU B 1 88 ? 4.301 3.834 20.922 1 92.38 88 GLU B CA 1
ATOM 3306 C C . GLU B 1 88 ? 4.98 4.93 21.734 1 92.38 88 GLU B C 1
ATOM 3308 O O . GLU B 1 88 ? 5.039 4.852 22.953 1 92.38 88 GLU B O 1
ATOM 3313 N N . TYR B 1 89 ? 5.434 5.938 21.062 1 93.44 89 TYR B N 1
ATOM 3314 C CA . TYR B 1 89 ? 6.121 7.035 21.734 1 93.44 89 TYR B CA 1
ATOM 3315 C C . TYR B 1 89 ? 5.176 8.211 21.953 1 93.44 89 TYR B C 1
ATOM 3317 O O . TYR B 1 89 ? 5.598 9.273 22.406 1 93.44 89 TYR B O 1
ATOM 3325 N N . GLY B 1 90 ? 3.891 8 21.516 1 89.06 90 GLY B N 1
ATOM 3326 C CA . GLY B 1 90 ? 2.9 9.055 21.688 1 89.06 90 GLY B CA 1
ATOM 3327 C C . GLY B 1 90 ? 2.977 10.117 20.609 1 89.06 90 GLY B C 1
ATOM 3328 O O . GLY B 1 90 ? 2.535 11.25 20.828 1 89.06 90 GLY B O 1
ATOM 3329 N N . TYR B 1 91 ? 3.627 9.852 19.516 1 90.5 91 TYR B N 1
ATOM 3330 C CA . TYR B 1 91 ? 3.74 10.797 18.406 1 90.5 91 TYR B CA 1
ATOM 3331 C C . TYR B 1 91 ? 2.695 10.516 17.328 1 90.5 91 TYR B C 1
ATOM 3333 O O . TYR B 1 91 ? 2.416 9.359 17.031 1 90.5 91 TYR B O 1
ATOM 3341 N N . ASP B 1 92 ? 2.199 11.625 16.781 1 86.88 92 ASP B N 1
ATOM 3342 C CA . ASP B 1 92 ? 1.421 11.547 15.555 1 86.88 92 ASP B CA 1
ATOM 3343 C C . ASP B 1 92 ? 2.295 11.836 14.336 1 86.88 92 ASP B C 1
ATOM 3345 O O . ASP B 1 92 ? 3.459 12.211 14.469 1 86.88 92 ASP B O 1
ATOM 3349 N N . TYR B 1 93 ? 1.663 11.578 13.211 1 89.38 93 TYR B N 1
ATOM 3350 C CA . TYR B 1 93 ? 2.441 11.859 12.016 1 89.38 93 TYR B CA 1
ATOM 3351 C C . TYR B 1 93 ? 1.566 12.469 10.922 1 89.38 93 TYR B C 1
ATOM 3353 O O . TYR B 1 93 ? 0.337 12.406 11 1 89.38 93 TYR B O 1
ATOM 3361 N N . MET B 1 94 ? 2.227 13.164 10.016 1 86.44 94 MET B N 1
ATOM 3362 C CA . MET B 1 94 ? 1.636 13.656 8.773 1 86.44 94 MET B CA 1
ATOM 3363 C C . MET B 1 94 ? 2.377 13.109 7.559 1 86.44 94 MET B C 1
ATOM 3365 O O . MET B 1 94 ? 3.607 13.164 7.5 1 86.44 94 MET B O 1
ATOM 3369 N N . LEU B 1 95 ? 1.566 12.586 6.66 1 90.5 95 LEU B N 1
ATOM 3370 C CA . LEU B 1 95 ? 2.174 11.984 5.477 1 90.5 95 LEU B CA 1
ATOM 3371 C C . LEU B 1 95 ? 1.859 12.805 4.23 1 90.5 95 LEU B C 1
ATOM 3373 O O . LEU B 1 95 ? 0.708 13.188 4.008 1 90.5 95 LEU B O 1
ATOM 3377 N N . LEU B 1 96 ? 2.943 13.094 3.426 1 87.06 96 LEU B N 1
ATOM 3378 C CA . LEU B 1 96 ? 2.787 13.703 2.109 1 87.06 96 LEU B CA 1
ATOM 3379 C C . LEU B 1 96 ? 3.551 12.914 1.052 1 87.06 96 LEU B C 1
ATOM 3381 O O . LEU B 1 96 ? 4.73 12.609 1.232 1 87.06 96 LEU B O 1
ATOM 3385 N N . CYS B 1 97 ? 2.865 12.609 0.04 1 86.12 97 CYS B N 1
ATOM 3386 C CA . CYS B 1 97 ? 3.52 11.969 -1.098 1 86.12 97 CYS B CA 1
ATOM 3387 C C . CYS B 1 97 ? 4.016 13.016 -2.094 1 86.12 97 CYS B C 1
ATOM 3389 O O . CYS B 1 97 ? 3.232 13.812 -2.609 1 86.12 97 CYS B O 1
ATOM 3391 N N . SER B 1 98 ? 5.266 12.984 -2.393 1 82.25 98 SER B N 1
ATOM 3392 C CA . SER B 1 98 ? 5.898 14.062 -3.145 1 82.25 98 SER B CA 1
ATOM 3393 C C . SER B 1 98 ? 5.934 13.75 -4.637 1 82.25 98 SER B C 1
ATOM 3395 O O . SER B 1 98 ? 6.129 14.648 -5.461 1 82.25 98 SER B O 1
ATOM 3397 N N . GLY B 1 99 ? 5.766 12.469 -4.926 1 79.88 99 GLY B N 1
ATOM 3398 C CA . GLY B 1 99 ? 6.117 12.094 -6.285 1 79.88 99 GLY B CA 1
ATOM 3399 C C . GLY B 1 99 ? 7.613 11.977 -6.504 1 79.88 99 GLY B C 1
ATOM 3400 O O . GLY B 1 99 ? 8.367 11.727 -5.562 1 79.88 99 GLY B O 1
ATOM 3401 N N . TYR B 1 100 ? 8.109 12.211 -7.816 1 80.12 100 TYR B N 1
ATOM 3402 C CA . TYR B 1 100 ? 9.5 11.867 -8.102 1 80.12 100 TYR B CA 1
ATOM 3403 C C . TYR B 1 100 ? 10.273 13.086 -8.586 1 80.12 100 TYR B C 1
ATOM 3405 O O . TYR B 1 100 ? 11.508 13.07 -8.594 1 80.12 100 TYR B O 1
ATOM 3413 N N . ASP B 1 101 ? 9.609 14.102 -8.852 1 84.19 101 ASP B N 1
ATOM 3414 C CA . ASP B 1 101 ? 10.336 15.258 -9.375 1 84.19 101 ASP B CA 1
ATOM 3415 C C . ASP B 1 101 ? 10.82 16.172 -8.25 1 84.19 101 ASP B C 1
ATOM 3417 O O . ASP B 1 101 ? 10.227 16.188 -7.168 1 84.19 101 ASP B O 1
ATOM 3421 N N . LEU B 1 102 ? 11.867 16.922 -8.516 1 86.44 102 LEU B N 1
ATOM 3422 C CA . LEU B 1 102 ? 12.555 17.719 -7.508 1 86.44 102 LEU B CA 1
ATOM 3423 C C . LEU B 1 102 ? 11.625 18.766 -6.914 1 86.44 102 LEU B C 1
ATOM 3425 O O . LEU B 1 102 ? 11.57 18.938 -5.695 1 86.44 102 LEU B O 1
ATOM 3429 N N . GLU B 1 103 ? 10.906 19.453 -7.715 1 87 103 GLU B N 1
ATOM 3430 C CA . GLU B 1 103 ? 10.023 20.516 -7.25 1 87 103 GLU B CA 1
ATOM 3431 C C . GLU B 1 103 ? 8.984 19.984 -6.273 1 87 103 GLU B C 1
ATOM 3433 O O . GLU B 1 103 ? 8.719 20.609 -5.238 1 87 103 GLU B O 1
ATOM 3438 N N . SER B 1 104 ? 8.469 18.891 -6.598 1 85.5 104 SER B N 1
ATOM 3439 C CA . SER B 1 104 ? 7.441 18.281 -5.754 1 85.5 104 SER B CA 1
ATOM 3440 C C . SER B 1 104 ? 8.031 17.797 -4.438 1 85.5 104 SER B C 1
ATOM 3442 O O . SER B 1 104 ? 7.391 17.891 -3.389 1 85.5 104 SER B O 1
ATOM 3444 N N . ARG B 1 105 ? 9.211 17.266 -4.508 1 88.69 105 ARG B N 1
ATOM 3445 C CA . ARG B 1 105 ? 9.891 16.797 -3.303 1 88.69 105 ARG B CA 1
ATOM 3446 C C . ARG B 1 105 ? 10.133 17.953 -2.338 1 88.69 105 ARG B C 1
ATOM 3448 O O . ARG B 1 105 ? 9.82 17.859 -1.15 1 88.69 105 ARG B O 1
ATOM 3455 N N . GLU B 1 106 ? 10.625 19.031 -2.922 1 89.44 106 GLU B N 1
ATOM 3456 C CA . GLU B 1 106 ? 10.891 20.219 -2.117 1 89.44 106 GLU B CA 1
ATOM 3457 C C . GLU B 1 106 ? 9.602 20.781 -1.529 1 89.44 106 GLU B C 1
ATOM 3459 O O . GLU B 1 106 ? 9.555 21.141 -0.351 1 89.44 106 GLU B O 1
ATOM 3464 N N . HIS B 1 107 ? 8.656 20.781 -2.352 1 86.75 107 HIS B N 1
ATOM 3465 C CA . HIS B 1 107 ? 7.371 21.328 -1.928 1 86.75 107 HIS B CA 1
ATOM 3466 C C . HIS B 1 107 ? 6.789 20.516 -0.771 1 86.75 107 HIS B C 1
ATOM 3468 O O . HIS B 1 107 ? 6.305 21.094 0.207 1 86.75 107 HIS B O 1
ATOM 3474 N N . ALA B 1 108 ? 6.824 19.25 -0.873 1 86.75 108 ALA B N 1
ATOM 3475 C CA . ALA B 1 108 ? 6.266 18.375 0.155 1 86.75 108 ALA B CA 1
ATOM 3476 C C . ALA B 1 108 ? 6.969 18.578 1.493 1 86.75 108 ALA B C 1
ATOM 3478 O O . ALA B 1 108 ? 6.316 18.719 2.529 1 86.75 108 ALA B O 1
ATOM 3479 N N . VAL B 1 109 ? 8.242 18.625 1.443 1 89.69 109 VAL B N 1
ATOM 3480 C CA . VAL B 1 109 ? 9.031 18.766 2.664 1 89.69 109 VAL B CA 1
ATOM 3481 C C . VAL B 1 109 ? 8.812 20.156 3.271 1 89.69 109 VAL B C 1
ATOM 3483 O O . VAL B 1 109 ? 8.656 20.281 4.488 1 89.69 109 VAL B O 1
ATOM 3486 N N . ASP B 1 110 ? 8.727 21.141 2.412 1 86.88 110 ASP B N 1
ATOM 3487 C CA . ASP B 1 110 ? 8.477 22.516 2.875 1 86.88 110 ASP B CA 1
ATOM 3488 C C . ASP B 1 110 ? 7.117 22.609 3.564 1 86.88 110 ASP B C 1
ATOM 3490 O O . ASP B 1 110 ? 6.984 23.281 4.59 1 86.88 110 ASP B O 1
ATOM 3494 N N . LEU B 1 111 ? 6.219 21.984 2.979 1 83.69 111 LEU B N 1
ATOM 3495 C CA . LEU B 1 111 ? 4.871 22 3.537 1 83.69 111 LEU B CA 1
ATOM 3496 C C . LEU B 1 111 ? 4.844 21.344 4.91 1 83.69 111 LEU B C 1
ATOM 3498 O O . LEU B 1 111 ? 4.176 21.828 5.828 1 83.69 111 LEU B O 1
ATOM 3502 N N . LEU B 1 112 ? 5.512 20.25 5.078 1 87.44 112 LEU B N 1
ATOM 3503 C CA . LEU B 1 112 ? 5.582 19.562 6.359 1 87.44 112 LEU B CA 1
ATOM 3504 C C . LEU B 1 112 ? 6.227 20.453 7.422 1 87.44 112 LEU B C 1
ATOM 3506 O O . LEU B 1 112 ? 5.762 20.5 8.562 1 87.44 112 LEU B O 1
ATOM 3510 N N . LEU B 1 113 ? 7.215 21.172 7.004 1 85.62 113 LEU B N 1
ATOM 3511 C CA . LEU B 1 113 ? 7.91 22.062 7.934 1 85.62 113 LEU B CA 1
ATOM 3512 C C . LEU B 1 113 ? 7.008 23.203 8.375 1 85.62 113 LEU B C 1
ATOM 3514 O O . LEU B 1 113 ? 7.027 23.609 9.539 1 85.62 113 LEU B O 1
ATOM 3518 N N . LYS B 1 114 ? 6.266 23.641 7.426 1 79.75 114 LYS B N 1
ATOM 3519 C CA . LYS B 1 114 ? 5.336 24.719 7.723 1 79.75 114 LYS B CA 1
ATOM 3520 C C . LYS B 1 114 ? 4.297 24.297 8.758 1 79.75 114 LYS B C 1
ATOM 3522 O O . LYS B 1 114 ? 3.734 25.125 9.461 1 79.75 114 LYS B O 1
ATOM 3527 N N . LYS B 1 115 ? 4.133 23.062 8.859 1 77.31 115 LYS B N 1
ATOM 3528 C CA . LYS B 1 115 ? 3.154 22.531 9.805 1 77.31 115 LYS B CA 1
ATOM 3529 C C . LYS B 1 115 ? 3.791 22.281 11.172 1 77.31 115 LYS B C 1
ATOM 3531 O O . LYS B 1 115 ? 3.15 21.719 12.062 1 77.31 115 LYS B O 1
ATOM 3536 N N . LYS B 1 116 ? 4.984 22.609 11.359 1 80.75 116 LYS B N 1
ATOM 3537 C CA . LYS B 1 116 ? 5.711 22.594 12.625 1 80.75 116 LYS B CA 1
ATOM 3538 C C . LYS B 1 116 ? 5.879 21.172 13.148 1 80.75 116 LYS B C 1
ATOM 3540 O O . LYS B 1 116 ? 5.559 20.891 14.305 1 80.75 116 LYS B O 1
ATOM 3545 N N . VAL B 1 117 ? 6.414 20.312 12.383 1 88.44 117 VAL B N 1
ATOM 3546 C CA . VAL B 1 117 ? 6.742 18.953 12.805 1 88.44 117 VAL B CA 1
ATOM 3547 C C . VAL B 1 117 ? 8.055 18.953 13.586 1 88.44 117 VAL B C 1
ATOM 3549 O O . VAL B 1 117 ? 8.891 19.828 13.398 1 88.44 117 VAL B O 1
ATOM 3552 N N . ASP B 1 118 ? 8.195 18 14.438 1 91.5 118 ASP B N 1
ATOM 3553 C CA . ASP B 1 118 ? 9.391 17.906 15.273 1 91.5 118 ASP B CA 1
ATOM 3554 C C . ASP B 1 118 ? 10.555 17.281 14.5 1 91.5 118 ASP B C 1
ATOM 3556 O O . ASP B 1 118 ? 11.719 17.5 14.844 1 91.5 118 ASP B O 1
ATOM 3560 N N . ALA B 1 119 ? 10.281 16.5 13.578 1 96 119 ALA B N 1
ATOM 3561 C CA . ALA B 1 119 ? 11.266 15.805 12.758 1 96 119 ALA B CA 1
ATOM 3562 C C . ALA B 1 119 ? 10.664 15.367 11.43 1 96 119 ALA B C 1
ATOM 3564 O O . ALA B 1 119 ? 9.445 15.383 11.25 1 96 119 ALA B O 1
ATOM 3565 N N . LEU B 1 120 ? 11.578 15.078 10.469 1 96.25 120 LEU B N 1
ATOM 3566 C CA . LEU B 1 120 ? 11.172 14.578 9.156 1 96.25 120 LEU B CA 1
ATOM 3567 C C . LEU B 1 120 ? 11.711 13.172 8.922 1 96.25 120 LEU B C 1
ATOM 3569 O O . LEU B 1 120 ? 12.852 12.875 9.281 1 96.25 120 LEU B O 1
ATOM 3573 N N . ILE B 1 121 ? 10.867 12.32 8.422 1 97.38 121 ILE B N 1
ATOM 3574 C CA . ILE B 1 121 ? 11.305 11.031 7.902 1 97.38 121 ILE B CA 1
ATOM 3575 C C . ILE B 1 121 ? 11.031 10.961 6.398 1 97.38 121 ILE B C 1
ATOM 3577 O O . ILE B 1 121 ? 9.875 11.07 5.969 1 97.38 121 ILE B O 1
ATOM 3581 N N . LEU B 1 122 ? 12.078 10.82 5.656 1 95.62 122 LEU B N 1
ATOM 3582 C CA . LEU B 1 122 ? 11.984 10.68 4.207 1 95.62 122 LEU B CA 1
ATOM 3583 C C . LEU B 1 122 ? 12.242 9.242 3.781 1 95.62 122 LEU B C 1
ATOM 3585 O O . LEU B 1 122 ? 13.312 8.688 4.055 1 95.62 122 LEU B O 1
ATOM 3589 N N . ILE B 1 123 ? 11.281 8.648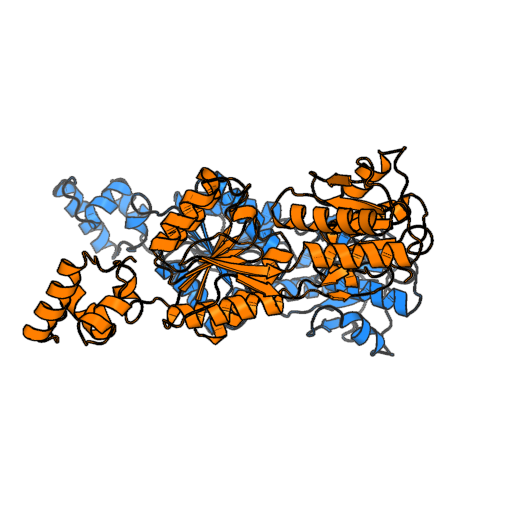 3.072 1 94 123 ILE B N 1
ATOM 3590 C CA . ILE B 1 123 ? 11.367 7.23 2.73 1 94 123 ILE B CA 1
ATOM 3591 C C . ILE B 1 123 ? 11.867 7.074 1.296 1 94 123 ILE B C 1
ATOM 3593 O O . ILE B 1 123 ? 11.141 7.379 0.345 1 94 123 ILE B O 1
ATOM 3597 N N . GLY B 1 124 ? 13.055 6.551 1.191 1 88.62 124 GLY B N 1
ATOM 3598 C CA . GLY B 1 124 ? 13.57 6.223 -0.126 1 88.62 124 GLY B CA 1
ATOM 3599 C C . GLY B 1 124 ? 14.734 7.102 -0.544 1 88.62 124 GLY B C 1
ATOM 3600 O O . GLY B 1 124 ? 14.797 8.273 -0.176 1 88.62 124 GLY B O 1
ATOM 3601 N N . SER B 1 125 ? 15.562 6.633 -1.406 1 83.69 125 SER B N 1
ATOM 3602 C CA . SER B 1 125 ? 16.75 7.324 -1.881 1 83.69 125 SER B CA 1
ATOM 3603 C C . SER B 1 125 ? 16.406 8.344 -2.963 1 83.69 125 SER B C 1
ATOM 3605 O O . SER B 1 125 ? 17.25 9.141 -3.369 1 83.69 125 SER B O 1
ATOM 3607 N N . GLN B 1 126 ? 15.156 8.305 -3.334 1 81.19 126 GLN B N 1
ATOM 3608 C CA . GLN B 1 126 ? 14.734 9.219 -4.391 1 81.19 126 GLN B CA 1
ATOM 3609 C C . GLN B 1 126 ? 14.883 10.672 -3.953 1 81.19 126 GLN B C 1
ATOM 3611 O O . GLN B 1 126 ? 15.039 11.562 -4.789 1 81.19 126 GLN B O 1
ATOM 3616 N N . PHE B 1 127 ? 14.883 10.906 -2.73 1 84.06 127 PHE B N 1
ATOM 3617 C CA . PHE B 1 127 ? 15.008 12.266 -2.207 1 84.06 127 PHE B CA 1
ATOM 3618 C C . PHE B 1 127 ? 16.406 12.805 -2.434 1 84.06 127 PHE B C 1
ATOM 3620 O O . PHE B 1 127 ? 16.641 14.016 -2.357 1 84.06 127 PHE B O 1
ATOM 3627 N N . LEU B 1 128 ? 17.312 11.867 -2.725 1 82.94 128 LEU B N 1
ATOM 3628 C CA . LEU B 1 128 ? 18.703 12.258 -2.934 1 82.94 128 LEU B CA 1
ATOM 3629 C C . LEU B 1 128 ? 18.984 12.445 -4.418 1 82.94 128 LEU B C 1
ATOM 3631 O O . LEU B 1 128 ? 20.047 12.984 -4.785 1 82.94 128 LEU B O 1
ATOM 3635 N N . GLY B 1 129 ? 18 12.078 -5.23 1 76.5 129 GLY B N 1
ATOM 3636 C CA . GLY B 1 129 ? 18.281 12.102 -6.656 1 76.5 129 GLY B CA 1
ATOM 3637 C C . GLY B 1 129 ? 19.625 11.492 -7.004 1 76.5 129 GLY B C 1
ATOM 3638 O O . GLY B 1 129 ? 19.953 10.383 -6.574 1 76.5 129 GLY B O 1
ATOM 3639 N N . ASN B 1 130 ? 20.406 12.227 -7.852 1 70.19 130 ASN B N 1
ATOM 3640 C CA . ASN B 1 130 ? 21.766 11.812 -8.188 1 70.19 130 ASN B CA 1
ATOM 3641 C C . ASN B 1 130 ? 22.797 12.414 -7.227 1 70.19 130 ASN B C 1
ATOM 3643 O O . ASN B 1 130 ? 23.984 12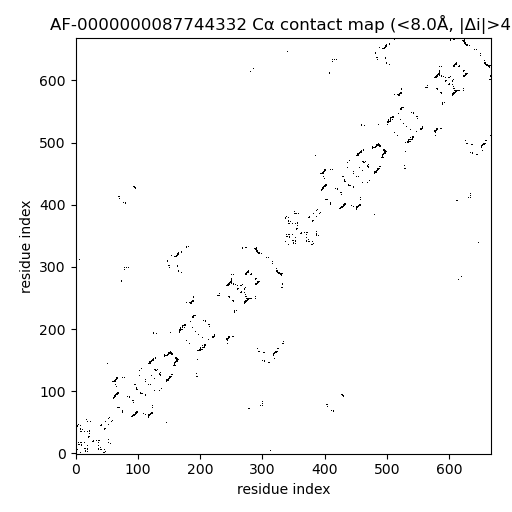.469 -7.535 1 70.19 130 ASN B O 1
ATOM 3647 N N . CYS B 1 131 ? 22.281 12.93 -6.121 1 69.69 131 CYS B N 1
ATOM 3648 C CA . CYS B 1 131 ? 23.062 13.5 -5.035 1 69.69 131 CYS B CA 1
ATOM 3649 C C . CYS B 1 131 ? 23.859 14.711 -5.516 1 69.69 131 CYS B C 1
ATOM 3651 O O . CYS B 1 131 ? 24.922 15.016 -4.977 1 69.69 131 CYS B O 1
ATOM 3653 N N . GLU B 1 132 ? 23.297 15.242 -6.598 1 77 132 GLU B N 1
ATOM 3654 C CA . GLU B 1 132 ? 23.906 16.5 -7.016 1 77 132 GLU B CA 1
ATOM 3655 C C . GLU B 1 132 ? 23.547 17.625 -6.051 1 77 132 GLU B C 1
ATOM 3657 O O . GLU B 1 132 ? 22.484 17.594 -5.406 1 77 132 GLU B O 1
ATOM 3662 N N . LYS B 1 133 ? 24.391 18.641 -5.969 1 81.62 133 LYS B N 1
ATOM 3663 C CA . LYS B 1 133 ? 24.266 19.703 -4.973 1 81.62 133 LYS B CA 1
ATOM 3664 C C . LYS B 1 133 ? 22.891 20.359 -5.039 1 81.62 133 LYS B C 1
ATOM 3666 O O . LYS B 1 133 ? 22.25 20.578 -4.008 1 81.62 133 LYS B O 1
ATOM 3671 N N . ASP B 1 134 ? 22.438 20.609 -6.195 1 82.5 134 ASP B N 1
ATOM 3672 C CA . ASP B 1 134 ? 21.172 21.312 -6.363 1 82.5 134 ASP B CA 1
ATOM 3673 C C . ASP B 1 134 ? 19.984 20.422 -6 1 82.5 134 ASP B C 1
ATOM 3675 O O . ASP B 1 134 ? 18.938 20.906 -5.562 1 82.5 134 ASP B O 1
ATOM 3679 N N . GLU B 1 135 ? 20.188 19.141 -6.09 1 85.06 135 GLU B N 1
ATOM 3680 C CA . GLU B 1 135 ? 19.094 18.188 -5.871 1 85.06 135 GLU B CA 1
ATOM 3681 C C . GLU B 1 135 ? 18.891 17.938 -4.383 1 85.06 135 GLU B C 1
ATOM 3683 O O . GLU B 1 135 ? 17.812 17.484 -3.975 1 85.06 135 GLU B O 1
ATOM 3688 N N . VAL B 1 136 ? 19.906 18.281 -3.596 1 89.44 136 VAL B N 1
ATOM 3689 C CA . VAL B 1 136 ? 19.781 17.938 -2.182 1 89.44 136 VAL B CA 1
ATOM 3690 C C . VAL B 1 136 ? 19.859 19.219 -1.339 1 89.44 136 VAL B C 1
ATOM 3692 O O . VAL B 1 136 ? 19.859 19.141 -0.107 1 89.44 136 VAL B O 1
ATOM 3695 N N . ALA B 1 137 ? 19.875 20.422 -1.941 1 90.44 137 ALA B N 1
ATOM 3696 C CA . ALA B 1 137 ? 20 21.703 -1.249 1 90.44 137 ALA B CA 1
ATOM 3697 C C . ALA B 1 137 ? 18.859 21.922 -0.258 1 90.44 137 ALA B C 1
ATOM 3699 O O . ALA B 1 137 ? 19.062 22.438 0.839 1 90.44 137 ALA B O 1
ATOM 3700 N N . TYR B 1 138 ? 17.703 21.516 -0.687 1 90.69 138 TYR B N 1
ATOM 3701 C CA . TYR B 1 138 ? 16.547 21.719 0.169 1 90.69 138 TYR B CA 1
ATOM 3702 C C . TYR B 1 138 ? 16.656 20.891 1.442 1 90.69 138 TYR B C 1
ATOM 3704 O O . TYR B 1 138 ? 16.203 21.312 2.51 1 90.69 138 TYR B O 1
ATOM 3712 N N . LEU B 1 139 ? 17.281 19.766 1.391 1 92.44 139 LEU B N 1
ATOM 3713 C CA . LEU B 1 139 ? 17.453 18.906 2.557 1 92.44 13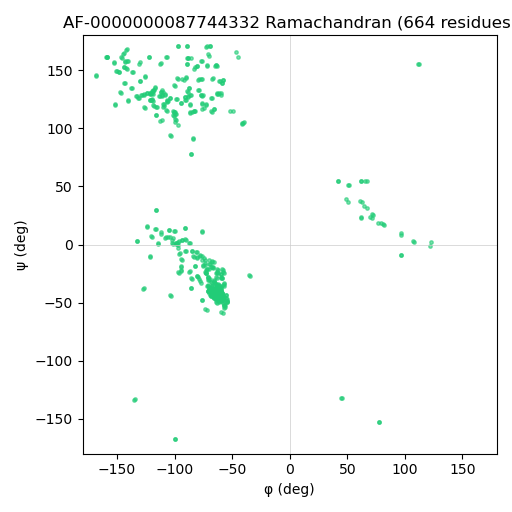9 LEU B CA 1
ATOM 3714 C C . LEU B 1 139 ? 18.391 19.547 3.57 1 92.44 139 LEU B C 1
ATOM 3716 O O . LEU B 1 139 ? 18.156 19.469 4.777 1 92.44 139 LEU B O 1
ATOM 3720 N N . HIS B 1 140 ? 19.422 20.156 3.066 1 91.81 140 HIS B N 1
ATOM 3721 C CA . HIS B 1 140 ? 20.359 20.859 3.939 1 91.81 140 HIS B CA 1
ATOM 3722 C C . HIS B 1 140 ? 19.672 22.031 4.645 1 91.81 140 HIS B C 1
ATOM 3724 O O . HIS B 1 140 ? 19.875 22.25 5.844 1 91.81 140 HIS B O 1
ATOM 3730 N N . ARG B 1 141 ? 18.922 22.703 3.881 1 91.06 141 ARG B N 1
ATOM 3731 C CA . ARG B 1 141 ? 18.172 23.828 4.426 1 91.06 141 ARG B CA 1
ATOM 3732 C C . ARG B 1 141 ? 17.188 23.359 5.5 1 91.06 141 ARG B C 1
ATOM 3734 O O . ARG B 1 141 ? 17.125 23.938 6.586 1 91.06 141 ARG B O 1
ATOM 3741 N N . ASP B 1 142 ? 16.5 22.328 5.18 1 89.94 142 ASP B N 1
ATOM 3742 C CA . ASP B 1 142 ? 15.469 21.844 6.094 1 89.94 142 ASP B CA 1
ATOM 3743 C C . ASP B 1 142 ? 16.094 21.266 7.363 1 89.94 142 ASP B C 1
ATOM 3745 O O . ASP B 1 142 ? 15.531 21.391 8.453 1 89.94 142 ASP B O 1
ATOM 3749 N N . ALA B 1 143 ? 17.266 20.688 7.199 1 92.12 143 ALA B N 1
ATOM 3750 C CA . ALA B 1 143 ? 18 20.078 8.312 1 92.12 143 ALA B CA 1
ATOM 3751 C C . ALA B 1 143 ? 18.438 21.141 9.32 1 92.12 143 ALA B C 1
ATOM 3753 O O . ALA B 1 143 ? 18.797 20.812 10.453 1 92.12 143 ALA B O 1
ATOM 3754 N N . GLU B 1 144 ? 18.375 22.359 8.891 1 89.25 144 GLU B N 1
ATOM 3755 C CA . GLU B 1 144 ? 18.688 23.453 9.812 1 89.25 144 GLU B CA 1
ATOM 3756 C C . GLU B 1 144 ? 17.547 23.688 10.797 1 89.25 144 GLU B C 1
ATOM 3758 O O . GLU B 1 144 ? 17.75 24.297 11.852 1 89.25 144 GLU B O 1
ATOM 3763 N N . GLN B 1 145 ? 16.422 23.172 10.438 1 88.69 145 GLN B N 1
ATOM 3764 C CA . GLN B 1 145 ? 15.234 23.469 11.234 1 88.69 145 GLN B CA 1
ATOM 3765 C C . GLN B 1 145 ? 14.844 22.281 12.109 1 88.69 145 GLN B C 1
ATOM 3767 O O . GLN B 1 145 ? 14.477 22.453 13.273 1 88.69 145 GLN B O 1
ATOM 3772 N N . VAL B 1 146 ? 14.875 21.125 11.578 1 92.5 146 VAL B N 1
ATOM 3773 C CA . VAL B 1 146 ? 14.492 19.922 12.297 1 92.5 146 VAL B CA 1
ATOM 3774 C C . VAL B 1 146 ? 15.391 18.75 11.867 1 92.5 146 VAL B C 1
ATOM 3776 O O . VAL B 1 146 ? 15.93 18.766 10.75 1 92.5 146 VAL B O 1
ATOM 3779 N N . PRO B 1 147 ? 15.594 17.75 12.766 1 95.94 147 PRO B N 1
ATOM 3780 C CA . PRO B 1 147 ? 16.328 16.562 12.312 1 95.94 147 PRO B CA 1
ATOM 3781 C C . PRO B 1 147 ? 15.617 15.844 11.164 1 95.94 147 PRO B C 1
ATOM 3783 O O . PRO B 1 147 ? 14.391 15.758 11.148 1 95.94 147 PRO B O 1
ATOM 3786 N N . VAL B 1 148 ? 16.438 15.359 10.172 1 96.44 148 VAL B N 1
ATOM 3787 C CA . VAL B 1 148 ? 15.922 14.672 8.992 1 96.44 148 VAL B CA 1
ATOM 3788 C C . VAL B 1 148 ? 16.453 13.242 8.953 1 96.44 148 VAL B C 1
ATOM 3790 O O . VAL B 1 148 ? 17.672 13.031 8.992 1 96.44 148 VAL B O 1
ATOM 3793 N N . PHE B 1 149 ? 15.586 12.328 8.984 1 97.19 149 PHE B N 1
ATOM 3794 C CA . PHE B 1 149 ? 15.961 10.93 8.836 1 97.19 149 PHE B CA 1
ATOM 3795 C C . PHE B 1 149 ? 15.617 10.422 7.438 1 97.19 149 PHE B C 1
ATOM 3797 O O . PHE B 1 149 ? 14.477 10.555 6.988 1 97.19 149 PHE B O 1
ATOM 3804 N N . ILE B 1 150 ? 16.578 9.867 6.746 1 95.38 150 ILE B N 1
ATOM 3805 C CA . ILE B 1 150 ? 16.375 9.297 5.414 1 95.38 150 ILE B CA 1
ATOM 3806 C C . ILE B 1 150 ? 16.469 7.777 5.48 1 95.38 150 ILE B C 1
ATOM 3808 O O . ILE B 1 150 ? 17.5 7.234 5.902 1 95.38 150 ILE B O 1
ATOM 3812 N N . LEU B 1 151 ? 15.383 7.145 5.121 1 95.62 151 LEU B N 1
ATOM 3813 C CA . LEU B 1 151 ? 15.375 5.691 5.043 1 95.62 151 LEU B CA 1
ATOM 3814 C C . LEU B 1 151 ? 15.828 5.219 3.662 1 95.62 151 LEU B C 1
ATOM 3816 O O . LEU B 1 151 ? 15.289 5.664 2.646 1 95.62 151 LEU B O 1
ATOM 3820 N N . ASN B 1 152 ? 16.812 4.316 3.65 1 91.12 152 ASN B N 1
ATOM 3821 C CA . ASN B 1 152 ? 17.422 3.768 2.441 1 91.12 152 ASN B CA 1
ATOM 3822 C C . ASN B 1 152 ? 18.156 4.844 1.642 1 91.12 152 ASN B C 1
ATOM 3824 O O . ASN B 1 152 ? 18.078 4.867 0.412 1 91.12 152 ASN B O 1
ATOM 3828 N N . GLY B 1 153 ? 18.703 5.785 2.381 1 87.75 153 GLY B N 1
ATOM 3829 C CA . GLY B 1 153 ? 19.547 6.848 1.827 1 87.75 153 GLY B CA 1
ATOM 3830 C C . GLY B 1 153 ? 20.438 7.5 2.859 1 87.75 153 GLY B C 1
ATOM 3831 O O . GLY B 1 153 ? 20.219 7.363 4.062 1 87.75 153 GLY B O 1
ATOM 3832 N N . TYR B 1 154 ? 21.484 8.172 2.299 1 88.19 154 TYR B N 1
ATOM 3833 C CA . TYR B 1 154 ? 22.406 8.852 3.205 1 88.19 154 TYR B CA 1
ATOM 3834 C C . TYR B 1 154 ? 22.953 10.125 2.576 1 88.19 154 TYR B C 1
ATOM 3836 O O . TYR B 1 154 ? 23.266 10.156 1.383 1 88.19 154 TYR B O 1
ATOM 3844 N N . LEU B 1 155 ? 22.875 11.141 3.307 1 90.5 155 LEU B N 1
ATOM 3845 C CA . LEU B 1 155 ? 23.438 12.438 2.945 1 90.5 155 LEU B CA 1
ATOM 3846 C C . LEU B 1 155 ? 24.266 13.016 4.098 1 90.5 155 LEU B C 1
ATOM 3848 O O . LEU B 1 155 ? 23.766 13.109 5.223 1 90.5 155 LEU B O 1
ATOM 3852 N N . GLU B 1 156 ? 25.5 13.359 3.805 1 90.69 156 GLU B N 1
ATOM 3853 C CA . GLU B 1 156 ? 26.359 13.906 4.848 1 90.69 156 GLU B CA 1
ATOM 3854 C C . GLU B 1 156 ? 25.875 15.273 5.309 1 90.69 156 GLU B C 1
ATOM 3856 O O . GLU B 1 156 ? 25.828 16.219 4.523 1 90.69 156 GLU B O 1
ATOM 3861 N N . ASN B 1 157 ? 25.469 15.328 6.488 1 91.5 157 ASN B N 1
ATOM 3862 C CA . ASN B 1 157 ? 25 16.531 7.18 1 91.5 157 ASN B CA 1
ATOM 3863 C C . ASN B 1 157 ? 24.859 16.297 8.68 1 91.5 157 ASN B C 1
ATOM 3865 O O . ASN B 1 157 ? 24.469 15.211 9.109 1 91.5 157 ASN B O 1
ATOM 3869 N N . ASN B 1 158 ? 25.141 17.266 9.445 1 89.56 158 ASN B N 1
ATOM 3870 C CA . ASN B 1 158 ? 25.188 17.109 10.898 1 89.56 158 ASN B CA 1
ATOM 3871 C C . ASN B 1 158 ? 23.812 16.812 11.477 1 89.56 158 ASN B C 1
ATOM 3873 O O . ASN B 1 158 ? 23.688 16.312 12.602 1 89.56 158 ASN B O 1
ATOM 3877 N N . ASN B 1 159 ? 22.812 17.109 10.758 1 94.12 159 ASN B N 1
ATOM 3878 C CA . ASN B 1 159 ? 21.453 16.938 11.273 1 94.12 159 ASN B CA 1
ATOM 3879 C C . ASN B 1 159 ? 20.625 16.047 10.344 1 94.12 159 ASN B C 1
ATOM 3881 O O . ASN B 1 159 ? 19.391 16.078 10.398 1 94.12 159 ASN B O 1
ATOM 3885 N N . ILE B 1 160 ? 21.297 15.328 9.43 1 95.25 160 ILE B N 1
ATOM 3886 C CA . ILE B 1 160 ? 20.672 14.32 8.578 1 95.25 160 ILE B CA 1
ATOM 3887 C C . ILE B 1 160 ? 21.188 12.938 8.945 1 95.25 160 ILE B C 1
ATOM 3889 O O . ILE B 1 160 ? 22.406 12.734 9.078 1 95.25 160 ILE B O 1
ATOM 3893 N N . TYR B 1 161 ? 20.281 12.078 9.18 1 96.69 161 TYR B N 1
ATOM 3894 C CA . TYR B 1 161 ? 20.594 10.719 9.617 1 96.69 161 TYR B CA 1
ATOM 3895 C C . TYR B 1 161 ? 20.078 9.695 8.609 1 96.69 161 TYR B C 1
ATOM 3897 O O . TYR B 1 161 ? 18.953 9.805 8.125 1 96.69 161 TYR B O 1
ATOM 3905 N N . GLY B 1 162 ? 20.922 8.773 8.266 1 95.94 162 GLY B N 1
ATOM 3906 C CA . GLY B 1 162 ? 20.547 7.727 7.332 1 95.94 162 GLY B CA 1
ATOM 3907 C C . GLY B 1 162 ? 20.453 6.359 7.977 1 95.94 162 GLY B C 1
ATOM 3908 O O . GLY B 1 162 ? 21.312 5.984 8.789 1 95.94 162 GLY B O 1
ATOM 3909 N N . VAL B 1 163 ? 19.375 5.672 7.789 1 96.31 163 VAL B N 1
ATOM 3910 C CA . VAL B 1 163 ? 19.203 4.262 8.125 1 96.31 163 VAL B CA 1
ATOM 3911 C C . VAL B 1 163 ? 18.953 3.453 6.848 1 96.31 163 VAL B C 1
ATOM 3913 O O . VAL B 1 163 ? 17.938 3.619 6.188 1 96.31 163 VAL B O 1
ATOM 3916 N N . LEU B 1 164 ? 19.891 2.641 6.48 1 93.62 164 LEU B N 1
ATOM 3917 C CA . LEU B 1 164 ? 19.781 2.021 5.164 1 93.62 164 LEU B CA 1
ATOM 3918 C C . LEU B 1 164 ? 20.281 0.578 5.203 1 93.62 164 LEU B C 1
ATOM 3920 O O . LEU B 1 164 ? 21.016 0.195 6.102 1 93.62 164 LEU B O 1
ATOM 3924 N N . GLY B 1 165 ? 19.703 -0.158 4.316 1 91.81 165 GLY B N 1
ATOM 3925 C CA . GLY B 1 165 ? 20.219 -1.501 4.105 1 91.81 165 GLY B CA 1
ATOM 3926 C C . GLY B 1 165 ? 21.5 -1.529 3.289 1 91.81 165 GLY B C 1
ATOM 3927 O O . GLY B 1 165 ? 21.828 -0.555 2.611 1 91.81 165 GLY B O 1
ATOM 3928 N N . ASP B 1 166 ? 22.25 -2.611 3.439 1 92.94 166 ASP B N 1
ATOM 3929 C CA . ASP B 1 166 ? 23.406 -2.809 2.586 1 92.94 166 ASP B CA 1
ATOM 3930 C C . ASP B 1 166 ? 23.031 -3.484 1.272 1 92.94 166 ASP B C 1
ATOM 3932 O O . ASP B 1 166 ? 23.312 -4.668 1.069 1 92.94 166 ASP B O 1
ATOM 3936 N N . ASP B 1 167 ? 22.484 -2.66 0.404 1 94.25 167 ASP B N 1
ATOM 3937 C CA . ASP B 1 167 ? 21.953 -3.16 -0.864 1 94.25 167 ASP B CA 1
ATOM 3938 C C . ASP B 1 167 ? 23.047 -3.844 -1.678 1 94.25 167 ASP B C 1
ATOM 3940 O O . ASP B 1 167 ? 22.812 -4.859 -2.33 1 94.25 167 ASP B O 1
ATOM 3944 N N . ARG B 1 168 ? 24.203 -3.242 -1.624 1 95.25 168 ARG B N 1
ATOM 3945 C CA . ARG B 1 168 ? 25.312 -3.799 -2.402 1 95.25 168 ARG B CA 1
ATOM 3946 C C . ARG B 1 168 ? 25.672 -5.195 -1.912 1 95.25 168 ARG B C 1
ATOM 3948 O O . ARG B 1 168 ? 25.734 -6.141 -2.701 1 95.25 168 ARG B O 1
ATOM 3955 N N . ASN B 1 169 ? 25.844 -5.316 -0.655 1 96.88 169 ASN B N 1
ATOM 3956 C CA . ASN B 1 169 ? 26.203 -6.613 -0.084 1 96.88 169 ASN B CA 1
ATOM 3957 C C . ASN B 1 169 ? 25.062 -7.621 -0.243 1 96.88 169 ASN B C 1
ATOM 3959 O O . ASN B 1 169 ? 25.312 -8.797 -0.502 1 96.88 169 ASN B O 1
ATOM 3963 N N . ALA B 1 170 ? 23.875 -7.168 -0.044 1 97.44 170 ALA B N 1
ATOM 3964 C CA . ALA B 1 170 ? 22.703 -8.047 -0.177 1 97.44 170 ALA B CA 1
ATOM 3965 C C . ALA B 1 170 ? 22.609 -8.625 -1.585 1 97.44 170 ALA B C 1
ATOM 3967 O O . ALA B 1 170 ? 22.406 -9.828 -1.754 1 97.44 170 ALA B O 1
ATOM 3968 N N . MET B 1 171 ? 22.797 -7.754 -2.547 1 98.12 171 MET B N 1
ATOM 3969 C CA . MET B 1 171 ? 22.703 -8.195 -3.936 1 98.12 171 MET B CA 1
ATOM 3970 C C . MET B 1 171 ? 23.891 -9.055 -4.32 1 98.12 171 MET B C 1
ATOM 3972 O O . MET B 1 171 ? 23.75 -10.008 -5.086 1 98.12 171 MET B O 1
ATOM 3976 N N . TYR B 1 172 ? 25.047 -8.695 -3.768 1 98.38 172 TYR B N 1
ATOM 3977 C CA . TYR B 1 172 ? 26.234 -9.516 -3.965 1 98.38 172 TYR B CA 1
ATOM 3978 C C . TYR B 1 172 ? 25.984 -10.945 -3.494 1 98.38 172 TYR B C 1
ATOM 3980 O O . TYR B 1 172 ? 26.203 -11.898 -4.25 1 98.38 172 TYR B O 1
ATOM 3988 N N . ASN B 1 173 ? 25.531 -11.055 -2.289 1 98.12 173 ASN B N 1
ATOM 3989 C CA . ASN B 1 173 ? 25.312 -12.359 -1.683 1 98.12 173 ASN B CA 1
ATOM 3990 C C . ASN B 1 173 ? 24.25 -13.164 -2.443 1 98.12 173 ASN B C 1
ATOM 3992 O O . ASN B 1 173 ? 24.422 -14.367 -2.652 1 98.12 173 ASN B O 1
ATOM 3996 N N . ALA B 1 174 ? 23.203 -12.508 -2.865 1 98.5 174 ALA B N 1
ATOM 3997 C CA . ALA B 1 174 ? 22.141 -13.164 -3.621 1 98.5 174 ALA B CA 1
ATOM 3998 C C . ALA B 1 174 ? 22.656 -13.664 -4.965 1 98.5 174 ALA B C 1
ATOM 4000 O O . ALA B 1 174 ? 22.406 -14.812 -5.352 1 98.5 174 ALA B O 1
ATOM 4001 N N . THR B 1 175 ? 23.391 -12.828 -5.609 1 98.62 175 THR B N 1
ATOM 4002 C CA . THR B 1 175 ? 23.953 -13.188 -6.906 1 98.62 175 THR B CA 1
ATOM 4003 C C . THR B 1 175 ? 24.953 -14.328 -6.766 1 98.62 175 THR B C 1
ATOM 4005 O O . THR B 1 175 ? 24.938 -15.266 -7.559 1 98.62 175 THR B O 1
ATOM 4008 N N . GLU B 1 176 ? 25.75 -14.234 -5.773 1 98.44 176 GLU B N 1
ATOM 4009 C CA . GLU B 1 176 ? 26.766 -15.266 -5.531 1 98.44 176 GLU B CA 1
ATOM 4010 C C . GLU B 1 176 ? 26.109 -16.625 -5.277 1 98.44 176 GLU B C 1
ATOM 4012 O O . GLU B 1 176 ? 26.625 -17.656 -5.711 1 98.44 176 GLU B O 1
ATOM 4017 N N . SER B 1 177 ? 25 -16.625 -4.59 1 98.38 177 SER B N 1
ATOM 4018 C CA . SER B 1 177 ? 24.266 -17.859 -4.328 1 98.38 177 SER B CA 1
ATOM 4019 C C . SER B 1 177 ? 23.828 -18.516 -5.629 1 98.38 177 SER B C 1
ATOM 4021 O O . SER B 1 177 ? 23.859 -19.75 -5.754 1 98.38 177 SER B O 1
ATOM 4023 N N . LEU B 1 178 ? 23.406 -17.703 -6.566 1 98.5 178 LEU B N 1
ATOM 4024 C CA . LEU B 1 178 ? 23.016 -18.219 -7.871 1 98.5 178 LEU B CA 1
ATOM 4025 C C . LEU B 1 178 ? 24.219 -18.812 -8.602 1 98.5 178 LEU B C 1
ATOM 4027 O O . LEU B 1 178 ? 24.125 -19.891 -9.188 1 98.5 178 LEU B O 1
ATOM 4031 N N . ILE B 1 179 ? 25.359 -18.156 -8.523 1 98.44 179 ILE B N 1
ATOM 4032 C CA . ILE B 1 179 ? 26.578 -18.578 -9.195 1 98.44 179 ILE B CA 1
ATOM 4033 C C . ILE B 1 179 ? 27.047 -19.906 -8.602 1 98.44 179 ILE B C 1
ATOM 4035 O O . ILE B 1 179 ? 27.375 -20.844 -9.336 1 98.44 179 ILE B O 1
ATOM 4039 N N . LYS B 1 180 ? 27.031 -19.953 -7.309 1 97.94 180 LYS B N 1
ATOM 4040 C CA . LYS B 1 180 ? 27.453 -21.172 -6.609 1 97.94 180 LYS B CA 1
ATOM 4041 C C . LYS B 1 180 ? 26.547 -22.344 -6.938 1 97.94 180 LYS B C 1
ATOM 4043 O O . LYS B 1 180 ? 26.969 -23.5 -6.906 1 97.94 180 LYS B O 1
ATOM 4048 N N . ALA B 1 181 ? 25.328 -22.062 -7.324 1 97.69 181 ALA B N 1
ATOM 4049 C CA . ALA B 1 181 ? 24.359 -23.078 -7.695 1 97.69 181 ALA B CA 1
ATOM 4050 C C . ALA B 1 181 ? 24.516 -23.484 -9.156 1 97.69 181 ALA B C 1
ATOM 4052 O O . ALA B 1 181 ? 23.797 -24.359 -9.648 1 97.69 181 ALA B O 1
ATOM 4053 N N . GLY B 1 182 ? 25.391 -22.797 -9.883 1 97.19 182 GLY B N 1
ATOM 4054 C CA . GLY B 1 182 ? 25.734 -23.219 -11.234 1 97.19 182 GLY B CA 1
ATOM 4055 C C . GLY B 1 182 ? 25.156 -22.312 -12.297 1 97.19 182 GLY B C 1
ATOM 4056 O O . GLY B 1 182 ? 25.312 -22.562 -13.492 1 97.19 182 GLY B O 1
ATOM 4057 N N . ARG B 1 183 ? 24.484 -21.266 -11.859 1 97.56 183 ARG B N 1
ATOM 4058 C CA . ARG B 1 183 ? 23.922 -20.328 -12.82 1 97.56 183 ARG B CA 1
ATOM 4059 C C . ARG B 1 183 ? 25.016 -19.422 -13.406 1 97.56 183 ARG B C 1
ATOM 4061 O O . ARG B 1 183 ? 25.922 -18.984 -12.688 1 97.56 183 ARG B O 1
ATOM 4068 N N . LYS B 1 184 ? 24.891 -19.109 -14.703 1 95.38 184 LYS B N 1
ATOM 4069 C CA . LYS B 1 184 ? 25.984 -18.406 -15.375 1 95.38 184 LYS B CA 1
ATOM 4070 C C . LYS B 1 184 ? 25.469 -17.156 -16.078 1 95.38 184 LYS B C 1
ATOM 4072 O O . LYS B 1 184 ? 26.203 -16.172 -16.203 1 95.38 184 LYS B O 1
ATOM 4077 N N . LYS B 1 185 ? 24.328 -17.219 -16.656 1 97.75 185 LYS B N 1
ATOM 4078 C CA . LYS B 1 185 ? 23.703 -16.078 -17.328 1 97.75 185 LYS B CA 1
ATOM 4079 C C . LYS B 1 185 ? 22.594 -15.484 -16.484 1 97.75 185 LYS B C 1
ATOM 4081 O O . LYS B 1 185 ? 21.422 -15.852 -16.641 1 97.75 185 LYS B O 1
ATOM 4086 N N . ILE B 1 186 ? 23 -14.5 -15.727 1 98.5 186 ILE B N 1
ATOM 4087 C CA . ILE B 1 186 ? 22.078 -13.984 -14.719 1 98.5 186 ILE B CA 1
ATOM 4088 C C . ILE B 1 186 ? 21.547 -12.625 -15.148 1 98.5 186 ILE B C 1
ATOM 4090 O O . ILE B 1 186 ? 22.312 -11.656 -15.234 1 98.5 186 ILE B O 1
ATOM 4094 N N . LEU B 1 187 ? 20.266 -12.547 -15.398 1 98 187 LEU B N 1
ATOM 4095 C CA . LEU B 1 187 ? 19.578 -11.312 -15.781 1 98 187 LEU B CA 1
ATOM 4096 C C . LEU B 1 187 ? 19.391 -10.406 -14.562 1 98 187 LEU B C 1
ATOM 4098 O O . LEU B 1 187 ? 18.922 -10.859 -13.516 1 98 187 LEU B O 1
ATOM 4102 N N . PHE B 1 188 ? 19.797 -9.164 -14.672 1 98.06 188 PHE B N 1
ATOM 4103 C CA . PHE B 1 188 ? 19.5 -8.133 -13.688 1 98.06 188 PHE B CA 1
ATOM 4104 C C . PHE B 1 188 ? 18.359 -7.242 -14.164 1 98.06 188 PHE B C 1
ATOM 4106 O O . PHE B 1 188 ? 18.516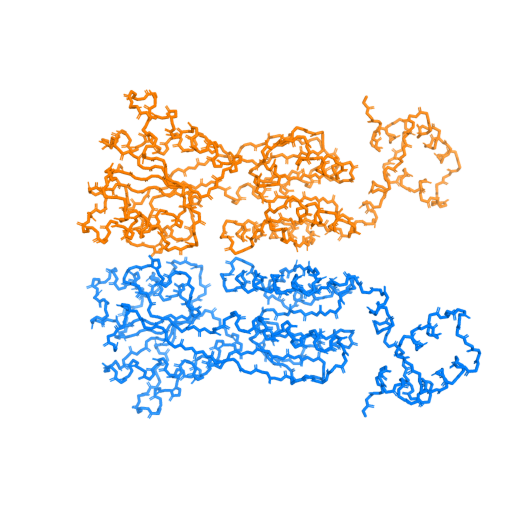 -6.488 -15.125 1 98.06 188 PHE B O 1
ATOM 4113 N N . LEU B 1 189 ? 17.266 -7.367 -13.477 1 95.69 189 LEU B N 1
ATOM 4114 C CA . LEU B 1 189 ? 16.078 -6.621 -13.844 1 95.69 189 LEU B CA 1
ATOM 4115 C C . LEU B 1 189 ? 15.812 -5.484 -12.859 1 95.69 189 LEU B C 1
ATOM 4117 O O . LEU B 1 189 ? 15.68 -5.719 -11.656 1 95.69 189 LEU B O 1
ATOM 4121 N N . TYR B 1 190 ? 15.719 -4.25 -13.344 1 93.19 190 TYR B N 1
ATOM 4122 C CA . TYR B 1 190 ? 15.578 -3.104 -12.445 1 93.19 190 TYR B CA 1
ATOM 4123 C C . TYR B 1 190 ? 14.664 -2.045 -13.055 1 93.19 190 TYR B C 1
ATOM 4125 O O . TYR B 1 190 ? 14.305 -2.129 -14.234 1 93.19 190 TYR B O 1
ATOM 4133 N N . ASP B 1 191 ? 14.195 -1.095 -12.203 1 87.75 191 ASP B N 1
ATOM 4134 C CA . ASP B 1 191 ? 13.211 -0.141 -12.703 1 87.75 191 ASP B CA 1
ATOM 4135 C C . ASP B 1 191 ? 13.578 1.287 -12.312 1 87.75 191 ASP B C 1
ATOM 4137 O O . ASP B 1 191 ? 12.789 2.215 -12.508 1 87.75 191 ASP B O 1
ATOM 4141 N N . SER B 1 192 ? 14.711 1.423 -11.672 1 83.5 192 SER B N 1
ATOM 4142 C CA . SER B 1 192 ? 15.102 2.76 -11.234 1 83.5 192 SER B CA 1
ATOM 4143 C C . SER B 1 192 ? 16.609 2.949 -11.289 1 83.5 192 SER B C 1
ATOM 4145 O O . SER B 1 192 ? 17.359 1.979 -11.422 1 83.5 192 SER B O 1
ATOM 4147 N N . GLU B 1 193 ? 17 4.191 -11.305 1 85.06 193 GLU B N 1
ATOM 4148 C CA . GLU B 1 193 ? 18.422 4.531 -11.234 1 85.06 193 GLU B CA 1
ATOM 4149 C C . GLU B 1 193 ? 18.734 5.305 -9.953 1 85.06 193 GLU B C 1
ATOM 4151 O O . GLU B 1 193 ? 19.578 6.215 -9.969 1 85.06 193 GLU B O 1
ATOM 4156 N N . SER B 1 194 ? 17.984 5.016 -8.984 1 81.31 194 SER B N 1
ATOM 4157 C CA . SER B 1 194 ? 18.203 5.633 -7.676 1 81.31 194 SER B CA 1
ATOM 4158 C C . SER B 1 194 ? 19.484 5.137 -7.027 1 81.31 194 SER B C 1
ATOM 4160 O O . SER B 1 194 ? 20.125 4.215 -7.535 1 81.31 194 SER B O 1
ATOM 4162 N N . TYR B 1 195 ? 19.844 5.766 -5.957 1 83.12 195 TYR B N 1
ATOM 4163 C CA . TYR B 1 195 ? 21 5.336 -5.195 1 83.12 195 TYR B CA 1
ATOM 4164 C C . TYR B 1 195 ? 20.891 3.861 -4.816 1 83.12 195 TYR B C 1
ATOM 4166 O O . TYR B 1 195 ? 21.828 3.086 -5.035 1 83.12 195 TYR B O 1
ATOM 4174 N N . SER B 1 196 ? 19.812 3.443 -4.301 1 87.56 196 SER B N 1
ATOM 4175 C CA . SER B 1 196 ? 19.578 2.059 -3.9 1 87.56 196 SER B CA 1
ATOM 4176 C C . SER B 1 196 ? 19.734 1.107 -5.078 1 87.56 196 SER B C 1
ATOM 4178 O O . SER B 1 196 ? 20.422 0.085 -4.969 1 87.56 196 SER B O 1
ATOM 4180 N N . SER B 1 197 ? 19.125 1.446 -6.195 1 89.81 197 SER B N 1
ATOM 4181 C CA . SER B 1 197 ? 19.219 0.607 -7.387 1 89.81 197 SER B CA 1
ATOM 4182 C C . SER B 1 197 ? 20.656 0.478 -7.871 1 89.81 197 SER B C 1
ATOM 4184 O O . SER B 1 197 ? 21.078 -0.604 -8.273 1 89.81 197 SER B O 1
ATOM 4186 N N . ASN B 1 198 ? 21.375 1.555 -7.781 1 91 198 ASN B N 1
ATOM 4187 C CA . ASN B 1 198 ? 22.766 1.545 -8.211 1 91 198 ASN B CA 1
ATOM 4188 C C . ASN B 1 198 ? 23.625 0.667 -7.309 1 91 198 ASN B C 1
ATOM 4190 O O . ASN B 1 198 ? 24.531 -0.025 -7.781 1 91 198 ASN B O 1
ATOM 4194 N N . GLN B 1 199 ? 23.344 0.746 -6.062 1 92.31 199 GLN B N 1
ATOM 4195 C CA . GLN B 1 199 ? 24.062 -0.118 -5.129 1 92.31 199 GLN B CA 1
ATOM 4196 C C . GLN B 1 199 ? 23.75 -1.589 -5.391 1 92.31 199 GLN B C 1
ATOM 4198 O O . GLN B 1 199 ? 24.625 -2.441 -5.305 1 92.31 199 GLN B O 1
ATOM 4203 N N . LYS B 1 200 ? 22.562 -1.876 -5.707 1 95.81 200 LYS B N 1
ATOM 4204 C CA . LYS B 1 200 ? 22.172 -3.24 -6.051 1 95.81 200 LYS B CA 1
ATOM 4205 C C . LYS B 1 200 ? 22.891 -3.725 -7.301 1 95.81 200 LYS B C 1
ATOM 4207 O O . LYS B 1 200 ? 23.406 -4.844 -7.328 1 95.81 200 LYS B O 1
ATOM 4212 N N . MET B 1 201 ? 22.906 -2.848 -8.234 1 97.62 201 MET B N 1
ATOM 4213 C CA . MET B 1 201 ? 23.578 -3.199 -9.477 1 97.62 201 MET B CA 1
ATOM 4214 C C . MET B 1 201 ? 25.062 -3.445 -9.234 1 97.62 201 MET B C 1
ATOM 4216 O O . MET B 1 201 ? 25.641 -4.402 -9.758 1 97.62 201 MET B O 1
ATOM 4220 N N . ALA B 1 202 ? 25.656 -2.582 -8.453 1 97.5 202 ALA B N 1
ATOM 4221 C CA . ALA B 1 202 ? 27.078 -2.738 -8.125 1 97.5 202 ALA B CA 1
ATOM 4222 C C . ALA B 1 202 ? 27.344 -4.078 -7.445 1 97.5 202 ALA B C 1
ATOM 4224 O O . ALA B 1 202 ? 28.328 -4.754 -7.746 1 97.5 202 ALA B O 1
ATOM 4225 N N . GLY B 1 203 ? 26.484 -4.461 -6.566 1 98.38 203 GLY B N 1
ATOM 4226 C CA . GLY B 1 203 ? 26.609 -5.75 -5.902 1 98.38 203 GLY B CA 1
ATOM 4227 C C . GLY B 1 203 ? 26.516 -6.922 -6.855 1 98.38 203 GLY B C 1
ATOM 4228 O O . GLY B 1 203 ? 27.297 -7.867 -6.766 1 98.38 203 GLY B O 1
ATOM 4229 N N . TYR B 1 204 ? 25.562 -6.809 -7.77 1 98.69 204 TYR B N 1
ATOM 4230 C CA . TYR B 1 204 ? 25.391 -7.793 -8.828 1 98.69 204 TYR B CA 1
ATOM 4231 C C . TYR B 1 204 ? 26.641 -7.914 -9.68 1 98.69 204 TYR B C 1
ATOM 4233 O O . TYR B 1 204 ? 27.156 -9.016 -9.891 1 98.69 204 TYR B O 1
ATOM 4241 N N . GLU B 1 205 ? 27.156 -6.844 -10.062 1 98.81 205 GLU B N 1
ATOM 4242 C CA . GLU B 1 205 ? 28.359 -6.812 -10.906 1 98.81 205 GLU B CA 1
ATOM 4243 C C . GLU B 1 205 ? 29.578 -7.34 -10.156 1 98.81 205 GLU B C 1
ATOM 4245 O O . GLU B 1 205 ? 30.375 -8.086 -10.719 1 98.81 205 GLU B O 1
ATOM 4250 N N . ASP B 1 206 ? 29.719 -6.934 -8.914 1 98.69 206 ASP B N 1
ATOM 4251 C CA . ASP B 1 206 ? 30.844 -7.383 -8.094 1 98.69 206 ASP B CA 1
ATOM 4252 C C . ASP B 1 206 ? 30.859 -8.906 -7.969 1 98.69 206 ASP B C 1
ATOM 4254 O O . ASP B 1 206 ? 31.906 -9.531 -8.07 1 98.69 206 ASP B O 1
ATOM 4258 N N . ALA B 1 207 ? 29.688 -9.445 -7.734 1 98.62 207 ALA B N 1
ATOM 4259 C CA . ALA B 1 207 ? 29.578 -10.898 -7.59 1 98.62 207 ALA B CA 1
ATOM 4260 C C . ALA B 1 207 ? 30.016 -11.609 -8.867 1 98.62 207 ALA B C 1
ATOM 4262 O O . ALA B 1 207 ? 30.734 -12.617 -8.812 1 98.62 207 ALA B O 1
ATOM 4263 N N . LEU B 1 208 ? 29.578 -11.102 -10.008 1 98.56 208 LEU B N 1
ATOM 4264 C CA . LEU B 1 208 ? 29.984 -11.68 -11.281 1 98.56 208 LEU B CA 1
ATOM 4265 C C . LEU B 1 208 ? 31.5 -11.602 -11.445 1 98.56 208 LEU B C 1
ATOM 4267 O O . LEU B 1 208 ? 32.156 -12.617 -11.695 1 98.56 208 LEU B O 1
ATOM 4271 N N . ARG B 1 209 ? 32.062 -10.438 -11.164 1 98.19 209 ARG B N 1
ATOM 4272 C CA . ARG B 1 209 ? 33.5 -10.195 -11.359 1 98.19 209 ARG B CA 1
ATOM 4273 C C . ARG B 1 209 ? 34.312 -11.094 -10.445 1 98.19 209 ARG B C 1
ATOM 4275 O O . ARG B 1 209 ? 35.281 -11.711 -10.891 1 98.19 209 ARG B O 1
ATOM 4282 N N . ASP B 1 210 ? 33.906 -11.164 -9.258 1 98.25 210 ASP B N 1
ATOM 4283 C CA . ASP B 1 210 ? 34.656 -11.914 -8.266 1 98.25 210 ASP B CA 1
ATOM 4284 C C . ASP B 1 210 ? 34.625 -13.414 -8.555 1 98.25 210 ASP B C 1
ATOM 4286 O O . ASP B 1 210 ? 35.438 -14.172 -8.039 1 98.25 210 ASP B O 1
ATOM 4290 N N . ASN B 1 211 ? 33.75 -13.844 -9.383 1 98.06 211 ASN B N 1
ATOM 4291 C CA . ASN B 1 211 ? 33.625 -15.25 -9.727 1 98.06 211 ASN B CA 1
ATOM 4292 C C . ASN B 1 211 ? 34.031 -15.516 -11.172 1 98.06 211 ASN B C 1
ATOM 4294 O O . ASN B 1 211 ? 33.75 -16.578 -11.727 1 98.06 211 ASN B O 1
ATOM 4298 N N . GLY B 1 212 ? 34.625 -14.5 -11.789 1 97.5 212 GLY B N 1
ATOM 4299 C CA . GLY B 1 212 ? 35.188 -14.648 -13.117 1 97.5 212 GLY B CA 1
ATOM 4300 C C . GLY B 1 212 ? 34.156 -14.648 -14.227 1 97.5 212 GLY B C 1
ATOM 4301 O O . GLY B 1 212 ? 34.438 -15.133 -15.328 1 97.5 212 GLY B O 1
ATOM 4302 N N . ILE B 1 213 ? 33 -14.172 -13.977 1 97.69 213 ILE B N 1
ATOM 4303 C CA . ILE B 1 213 ? 31.938 -14.062 -14.984 1 97.69 213 ILE B CA 1
ATOM 4304 C C . ILE B 1 213 ? 31.891 -12.641 -15.531 1 97.69 213 ILE B C 1
ATOM 4306 O O . ILE B 1 213 ? 31.797 -11.68 -14.766 1 97.69 213 ILE B O 1
ATOM 4310 N N . PRO B 1 214 ? 31.984 -12.438 -16.828 1 96.44 214 PRO B N 1
ATOM 4311 C CA . PRO B 1 214 ? 31.922 -11.086 -17.375 1 96.44 214 PRO B CA 1
ATOM 4312 C C . PRO B 1 214 ? 30.547 -10.438 -17.219 1 96.44 214 PRO B C 1
ATOM 4314 O O . PRO B 1 214 ? 29.516 -11.117 -17.344 1 96.44 214 PRO B O 1
ATOM 4317 N N . VAL B 1 215 ? 30.641 -9.188 -16.953 1 97.31 215 VAL B N 1
ATOM 4318 C CA . VAL B 1 215 ? 29.406 -8.422 -16.922 1 97.31 215 VAL B CA 1
ATOM 4319 C C . VAL B 1 215 ? 28.906 -8.18 -18.344 1 97.31 215 VAL B C 1
ATOM 4321 O O . VAL B 1 215 ? 29.594 -7.57 -19.156 1 97.31 215 VAL B O 1
ATOM 4324 N N . ASP B 1 216 ? 27.75 -8.695 -18.656 1 96.12 216 ASP B N 1
ATOM 4325 C CA . ASP B 1 216 ? 27.141 -8.539 -19.969 1 96.12 216 ASP B CA 1
ATOM 4326 C C . ASP B 1 216 ? 26.062 -7.457 -19.953 1 96.12 216 ASP B C 1
ATOM 4328 O O . ASP B 1 216 ? 25.031 -7.613 -19.297 1 96.12 216 ASP B O 1
ATOM 4332 N N . GLY B 1 217 ? 26.203 -6.371 -20.609 1 95 217 GLY B N 1
ATOM 4333 C CA . GLY B 1 217 ? 25.25 -5.27 -20.656 1 95 217 GLY B CA 1
ATOM 4334 C C . GLY B 1 217 ? 23.875 -5.688 -21.156 1 95 217 GLY B C 1
ATOM 4335 O O . GLY B 1 217 ? 22.875 -5.082 -20.781 1 95 217 GLY B O 1
ATOM 4336 N N . ASN B 1 218 ? 23.859 -6.797 -21.922 1 93.88 218 ASN B N 1
ATOM 4337 C CA . ASN B 1 218 ? 22.578 -7.285 -22.453 1 93.88 218 ASN B CA 1
ATOM 4338 C C . ASN B 1 218 ? 21.734 -7.938 -21.375 1 93.88 218 ASN B C 1
ATOM 4340 O O . ASN B 1 218 ? 20.531 -8.125 -21.547 1 93.88 218 ASN B O 1
ATOM 4344 N N . LEU B 1 219 ? 22.422 -8.258 -20.266 1 96.69 219 LEU B N 1
ATOM 4345 C CA . LEU B 1 219 ? 21.703 -8.938 -19.203 1 96.69 219 LEU B CA 1
ATOM 4346 C C . LEU B 1 219 ? 21.312 -7.957 -18.094 1 96.69 219 LEU B C 1
ATOM 4348 O O . LEU B 1 219 ? 20.938 -8.367 -17 1 96.69 219 LEU B O 1
ATOM 4352 N N . LYS B 1 220 ? 21.438 -6.719 -18.312 1 96.38 220 LYS B N 1
ATOM 4353 C CA . LYS B 1 220 ? 20.891 -5.656 -17.469 1 96.38 220 LYS B CA 1
ATOM 4354 C C . LYS B 1 220 ? 19.766 -4.902 -18.156 1 96.38 220 LYS B C 1
ATOM 4356 O O . LYS B 1 220 ? 20.016 -4.148 -19.109 1 96.38 220 LYS B O 1
ATOM 4361 N N . LEU B 1 221 ? 18.578 -5.152 -17.688 1 93.25 221 LEU B N 1
ATOM 4362 C CA . LEU B 1 221 ? 17.422 -4.613 -18.391 1 93.25 221 LEU B CA 1
ATOM 4363 C C . LEU B 1 221 ? 16.609 -3.699 -17.469 1 93.25 221 LEU B C 1
ATOM 4365 O O . LEU B 1 221 ? 16.188 -4.113 -16.391 1 93.25 221 LEU B O 1
ATOM 4369 N N . LYS B 1 222 ? 16.375 -2.471 -17.859 1 91.19 222 LYS B N 1
ATOM 4370 C CA . LYS B 1 222 ? 15.539 -1.518 -17.125 1 91.19 222 LYS B CA 1
ATOM 4371 C C . LYS B 1 222 ? 14.086 -1.592 -17.594 1 91.19 222 LYS B C 1
ATOM 4373 O O . LYS B 1 222 ? 13.805 -1.534 -18.781 1 91.19 222 LYS B O 1
ATOM 4378 N N . ILE B 1 223 ? 13.273 -1.773 -16.609 1 85.69 223 ILE B N 1
ATOM 4379 C CA . ILE B 1 223 ? 11.844 -1.8 -16.906 1 85.69 223 ILE B CA 1
ATOM 4380 C C . ILE B 1 223 ? 11.219 -0.451 -16.547 1 85.69 223 ILE B C 1
ATOM 4382 O O . ILE B 1 223 ? 11.375 0.042 -15.438 1 85.69 223 ILE B O 1
ATOM 4386 N N . THR B 1 224 ? 10.742 0.322 -17.406 1 70 224 THR B N 1
ATOM 4387 C CA . THR B 1 224 ? 10.156 1.639 -17.172 1 70 224 THR B CA 1
ATOM 4388 C C . THR B 1 224 ? 8.641 1.544 -17.062 1 70 224 THR B C 1
ATOM 4390 O O . THR B 1 224 ? 7.992 2.453 -16.531 1 70 224 THR B O 1
ATOM 4393 N N . CYS B 1 225 ? 8.109 0.575 -17.625 1 56.75 225 CYS B N 1
ATOM 4394 C CA . CYS B 1 225 ? 6.664 0.549 -17.797 1 56.75 225 CYS B CA 1
ATOM 4395 C C . CYS B 1 225 ? 5.973 -0.01 -16.562 1 56.75 225 CYS B C 1
ATOM 4397 O O . CYS B 1 225 ? 6.633 -0.479 -15.633 1 56.75 225 CYS B O 1
ATOM 4399 N N . SER B 1 226 ? 4.688 0.328 -16.516 1 56 226 SER B N 1
ATOM 4400 C CA . SER B 1 226 ? 3.773 -0.134 -15.477 1 56 226 SER B CA 1
ATOM 4401 C C . SER B 1 226 ? 3.947 -1.625 -15.211 1 56 226 SER B C 1
ATOM 4403 O O . SER B 1 226 ? 4.48 -2.354 -16.047 1 56 226 SER B O 1
ATOM 4405 N N . LEU B 1 227 ? 3.471 -1.966 -14.125 1 53.69 227 LEU B N 1
ATOM 4406 C CA . LEU B 1 227 ? 3.404 -3.328 -13.609 1 53.69 227 LEU B CA 1
ATOM 4407 C C . LEU B 1 227 ? 2.826 -4.277 -14.648 1 53.69 227 LEU B C 1
ATOM 4409 O O . LEU B 1 227 ? 1.896 -3.918 -15.375 1 53.69 227 LEU B O 1
ATOM 4413 N N . HIS B 1 228 ? 3.361 -5.258 -15.25 1 59.72 228 HIS B N 1
ATOM 4414 C CA . HIS B 1 228 ? 2.83 -6.359 -16.047 1 59.72 228 HIS B CA 1
ATOM 4415 C C . HIS B 1 228 ? 3.441 -6.371 -17.438 1 59.72 228 HIS B C 1
ATOM 4417 O O . HIS B 1 228 ? 3.195 -7.297 -18.219 1 59.72 228 HIS B O 1
ATOM 4423 N N . GLU B 1 229 ? 4.359 -5.355 -17.531 1 71.62 229 GLU B N 1
ATOM 4424 C CA . GLU B 1 229 ? 4.859 -5.375 -18.906 1 71.62 229 GLU B CA 1
ATOM 4425 C C . GLU B 1 229 ? 6.195 -6.105 -19 1 71.62 229 GLU B C 1
ATOM 4427 O O . GLU B 1 229 ? 6.742 -6.277 -20.094 1 71.62 229 GLU B O 1
ATOM 4432 N N . GLU B 1 230 ? 6.598 -6.551 -17.891 1 76.25 230 GLU B N 1
ATOM 4433 C CA . GLU B 1 230 ? 7.898 -7.215 -17.859 1 76.25 230 GLU B CA 1
ATOM 4434 C C . GLU B 1 230 ? 7.898 -8.469 -18.719 1 76.25 230 GLU B C 1
ATOM 4436 O O . GLU B 1 230 ? 8.82 -8.68 -19.516 1 76.25 230 GLU B O 1
ATOM 4441 N N . ARG B 1 231 ? 6.895 -9.18 -18.547 1 76.94 231 ARG B N 1
ATOM 4442 C CA . ARG B 1 231 ? 6.77 -10.406 -19.344 1 76.94 231 ARG B CA 1
ATOM 4443 C C . ARG B 1 231 ? 6.871 -10.109 -20.828 1 76.94 231 ARG B C 1
ATOM 4445 O O . ARG B 1 231 ? 7.66 -10.734 -21.547 1 76.94 231 ARG B O 1
ATOM 4452 N N . ASP B 1 232 ? 6.125 -9.102 -21.141 1 78.94 232 ASP B N 1
ATOM 4453 C CA . ASP B 1 232 ? 6.043 -8.812 -22.562 1 78.94 232 ASP B CA 1
ATOM 4454 C C . ASP B 1 232 ? 7.363 -8.258 -23.094 1 78.94 232 ASP B C 1
ATOM 4456 O O . ASP B 1 232 ? 7.793 -8.594 -24.188 1 78.94 232 ASP B O 1
ATOM 4460 N N . LEU B 1 233 ? 7.969 -7.5 -22.266 1 81.44 233 LEU B N 1
ATOM 4461 C CA . LEU B 1 233 ? 9.258 -6.938 -22.656 1 81.44 233 LEU B CA 1
ATOM 4462 C C . LEU B 1 233 ? 10.312 -8.031 -22.781 1 81.44 233 LEU B C 1
ATOM 4464 O O . LEU B 1 233 ? 11.102 -8.039 -23.719 1 81.44 233 LEU B O 1
ATOM 4468 N N . LEU B 1 234 ? 10.305 -8.938 -21.891 1 86.5 234 LEU B N 1
ATOM 4469 C CA . LEU B 1 234 ? 11.266 -10.039 -21.922 1 86.5 234 LEU B CA 1
ATOM 4470 C C . LEU B 1 234 ? 11.016 -10.945 -23.109 1 86.5 234 LEU B C 1
ATOM 4472 O O . LEU B 1 234 ? 11.969 -11.406 -23.75 1 86.5 234 LEU B O 1
ATOM 4476 N N . LEU B 1 235 ? 9.773 -11.117 -23.453 1 83.94 235 LEU B N 1
ATOM 4477 C CA . LEU B 1 235 ? 9.406 -11.977 -24.562 1 83.94 235 LEU B CA 1
ATOM 4478 C C . LEU B 1 235 ? 9.812 -11.344 -25.891 1 83.94 235 LEU B C 1
ATOM 4480 O O . LEU B 1 235 ? 10.117 -12.055 -26.859 1 83.94 235 LEU B O 1
ATOM 4484 N N . MET B 1 236 ? 9.789 -10.039 -25.875 1 84.56 236 MET B N 1
ATOM 4485 C CA . MET B 1 236 ? 10.117 -9.32 -27.109 1 84.56 236 MET B CA 1
ATOM 4486 C C . MET B 1 236 ? 11.617 -9.398 -27.391 1 84.56 236 MET B C 1
ATOM 4488 O O . MET B 1 236 ? 12.039 -9.242 -28.547 1 84.56 236 MET B O 1
ATOM 4492 N N . ARG B 1 237 ? 12.344 -9.609 -26.391 1 85.31 237 ARG B N 1
ATOM 4493 C CA . ARG B 1 237 ? 13.781 -9.734 -26.547 1 85.31 237 ARG B CA 1
ATOM 4494 C C . ARG B 1 237 ? 14.172 -11.156 -26.938 1 85.31 237 ARG B C 1
ATOM 4496 O O . ARG B 1 237 ? 14.609 -11.945 -26.109 1 85.31 237 ARG B O 1
ATOM 4503 N N . LYS B 1 238 ? 14.242 -11.453 -28.219 1 83.19 238 LYS B N 1
ATOM 4504 C CA . LYS B 1 238 ? 14.438 -12.805 -28.75 1 83.19 238 LYS B CA 1
ATOM 4505 C C . LYS B 1 238 ? 15.867 -13.281 -28.5 1 83.19 238 LYS B C 1
ATOM 4507 O O . LYS B 1 238 ? 16.109 -14.484 -28.406 1 83.19 238 LYS B O 1
ATOM 4512 N N . ASP B 1 239 ? 16.719 -12.406 -28.297 1 86.88 239 ASP B N 1
ATOM 4513 C CA . ASP B 1 239 ? 18.125 -12.766 -28.156 1 86.88 239 ASP B CA 1
ATOM 4514 C C . ASP B 1 239 ? 18.516 -12.875 -26.688 1 86.88 239 ASP B C 1
ATOM 4516 O O . ASP B 1 239 ? 19.656 -13.227 -26.375 1 86.88 239 ASP B O 1
ATOM 4520 N N . LEU B 1 240 ? 17.578 -12.688 -25.891 1 89.44 240 LEU B N 1
ATOM 4521 C CA . LEU B 1 240 ? 17.859 -12.711 -24.453 1 89.44 240 LEU B CA 1
ATOM 4522 C C . LEU B 1 240 ? 17.891 -14.141 -23.922 1 89.44 240 LEU B C 1
ATOM 4524 O O . LEU B 1 240 ? 16.906 -14.867 -24.047 1 89.44 240 LEU B O 1
ATOM 4528 N N . GLU B 1 241 ? 19.078 -14.555 -23.469 1 93.19 241 GLU B N 1
ATOM 4529 C CA . GLU B 1 241 ? 19.234 -15.875 -22.859 1 93.19 241 GLU B CA 1
ATOM 4530 C C . GLU B 1 241 ? 19.766 -15.758 -21.438 1 93.19 241 GLU B C 1
ATOM 4532 O O . GLU B 1 241 ? 20.812 -15.141 -21.203 1 93.19 241 GLU B O 1
ATOM 4537 N N . PHE B 1 242 ? 19.031 -16.328 -20.531 1 97.12 242 PHE B N 1
ATOM 4538 C CA . PHE B 1 242 ? 19.453 -16.328 -19.141 1 97.12 242 PHE B CA 1
ATOM 4539 C C . PHE B 1 242 ? 18.938 -17.562 -18.406 1 97.12 242 PHE B C 1
ATOM 4541 O O . PHE B 1 242 ? 17.922 -18.141 -18.812 1 97.12 242 PHE B O 1
ATOM 4548 N N . ASP B 1 243 ? 19.688 -17.969 -17.469 1 98 243 ASP B N 1
ATOM 4549 C CA . ASP B 1 243 ? 19.281 -19.141 -16.688 1 98 243 ASP B CA 1
ATOM 4550 C C . ASP B 1 243 ? 18.984 -18.766 -15.234 1 98 243 ASP B C 1
ATOM 4552 O O . ASP B 1 243 ? 18.656 -19.641 -14.422 1 98 243 ASP B O 1
ATOM 4556 N N . ALA B 1 244 ? 19.125 -17.469 -14.93 1 98.56 244 ALA B N 1
ATOM 4557 C CA . ALA B 1 244 ? 18.703 -16.906 -13.641 1 98.56 244 ALA B CA 1
ATOM 4558 C C . ALA B 1 244 ? 18.344 -15.43 -13.781 1 98.56 244 ALA B C 1
ATOM 4560 O O . ALA B 1 244 ? 18.766 -14.773 -14.742 1 98.56 244 ALA B O 1
ATOM 4561 N N . ALA B 1 245 ? 17.578 -14.984 -12.906 1 98.12 245 ALA B N 1
ATOM 4562 C CA . ALA B 1 245 ? 17.234 -13.562 -12.844 1 98.12 245 ALA B CA 1
ATOM 4563 C C . ALA B 1 245 ? 17.234 -13.055 -11.406 1 98.12 245 ALA B C 1
ATOM 4565 O O . ALA B 1 245 ? 16.797 -13.758 -10.492 1 98.12 245 ALA B O 1
ATOM 4566 N N . ILE B 1 246 ? 17.797 -11.992 -11.227 1 98.38 246 ILE B N 1
ATOM 4567 C CA . ILE B 1 246 ? 17.703 -11.25 -9.977 1 98.38 246 ILE B CA 1
ATOM 4568 C C . ILE B 1 246 ? 17.062 -9.891 -10.227 1 98.38 246 ILE B C 1
ATOM 4570 O O . ILE B 1 246 ? 17.5 -9.148 -11.125 1 98.38 246 ILE B O 1
ATOM 4574 N N . ALA B 1 247 ? 16 -9.617 -9.531 1 96.38 247 ALA B N 1
ATOM 4575 C CA . ALA B 1 247 ? 15.234 -8.391 -9.75 1 96.38 247 ALA B CA 1
ATOM 4576 C C . ALA B 1 247 ? 15.352 -7.453 -8.555 1 96.38 247 ALA B C 1
ATOM 4578 O O . ALA B 1 247 ? 15.539 -7.902 -7.418 1 96.38 247 ALA B O 1
ATOM 4579 N N . THR B 1 248 ? 15.148 -6.172 -8.773 1 94.62 248 THR B N 1
ATOM 4580 C CA . THR B 1 248 ? 15.305 -5.172 -7.727 1 94.62 248 THR B CA 1
ATOM 4581 C C . THR B 1 248 ? 14.031 -5.066 -6.891 1 94.62 248 THR B C 1
ATOM 4583 O O . THR B 1 248 ? 14.016 -4.398 -5.852 1 94.62 248 THR B O 1
ATOM 4586 N N . THR B 1 249 ? 12.945 -5.672 -7.297 1 92.88 249 THR B N 1
ATOM 4587 C CA . THR B 1 249 ? 11.711 -5.773 -6.527 1 92.88 249 THR B CA 1
ATOM 4588 C C . THR B 1 249 ? 11.055 -7.133 -6.742 1 92.88 249 THR B C 1
ATOM 4590 O O . THR B 1 249 ? 11.289 -7.789 -7.758 1 92.88 249 THR B O 1
ATOM 4593 N N . ASP B 1 250 ? 10.242 -7.543 -5.836 1 94.56 250 ASP B N 1
ATOM 4594 C CA . ASP B 1 250 ? 9.5 -8.789 -5.988 1 94.56 250 ASP B CA 1
ATOM 4595 C C . ASP B 1 250 ? 8.539 -8.719 -7.176 1 94.56 250 ASP B C 1
ATOM 4597 O O . ASP B 1 250 ? 8.312 -9.727 -7.852 1 94.56 250 ASP B O 1
ATOM 4601 N N . GLU B 1 251 ? 8.008 -7.574 -7.41 1 91.81 251 GLU B N 1
ATOM 4602 C CA . GLU B 1 251 ? 7.086 -7.406 -8.531 1 91.81 251 GLU B CA 1
ATOM 4603 C C . GLU B 1 251 ? 7.777 -7.703 -9.859 1 91.81 251 GLU B C 1
ATOM 4605 O O . GLU B 1 251 ? 7.211 -8.383 -10.719 1 91.81 251 GLU B O 1
ATOM 4610 N N . LEU B 1 252 ? 8.961 -7.199 -10.008 1 93.19 252 LEU B N 1
ATOM 4611 C CA . LEU B 1 252 ? 9.727 -7.469 -11.219 1 93.19 252 LEU B CA 1
ATOM 4612 C C . LEU B 1 252 ? 10.039 -8.953 -11.344 1 93.19 252 LEU B C 1
ATOM 4614 O O . LEU B 1 252 ? 10.008 -9.508 -12.445 1 93.19 252 LEU B O 1
ATOM 4618 N N . ALA B 1 253 ? 10.359 -9.562 -10.211 1 95.81 253 ALA B N 1
ATOM 4619 C CA . ALA B 1 253 ? 10.664 -10.992 -10.211 1 95.81 253 ALA B CA 1
ATOM 4620 C C . ALA B 1 253 ? 9.453 -11.805 -10.664 1 95.81 253 ALA B C 1
ATOM 4622 O O . ALA B 1 253 ? 9.602 -12.805 -11.367 1 95.81 253 ALA B O 1
ATOM 4623 N N . VAL B 1 254 ? 8.289 -11.383 -10.281 1 94.69 254 VAL B N 1
ATOM 4624 C CA . VAL B 1 254 ? 7.07 -12.062 -10.703 1 94.69 254 VAL B CA 1
ATOM 4625 C C . VAL B 1 254 ? 6.93 -11.969 -12.219 1 94.69 254 VAL B C 1
ATOM 4627 O O . VAL B 1 254 ? 6.441 -12.906 -12.859 1 94.69 254 VAL B O 1
ATOM 4630 N N . GLY B 1 255 ? 7.367 -10.812 -12.758 1 93.25 255 GLY B N 1
ATOM 4631 C CA . GLY B 1 255 ? 7.391 -10.688 -14.203 1 93.25 255 GLY B CA 1
ATOM 4632 C C . GLY B 1 255 ? 8.234 -11.75 -14.883 1 93.25 255 GLY B C 1
ATOM 4633 O O . GLY B 1 255 ? 7.879 -12.25 -15.953 1 93.25 255 GLY B O 1
ATOM 4634 N N . VAL B 1 256 ? 9.273 -12.117 -14.258 1 95.19 256 VAL B N 1
ATOM 4635 C CA . VAL B 1 256 ? 10.148 -13.164 -14.781 1 95.19 256 VAL B CA 1
ATOM 4636 C C . VAL B 1 256 ? 9.453 -14.516 -14.688 1 95.19 256 VAL B C 1
ATOM 4638 O O . VAL B 1 256 ? 9.57 -15.352 -15.578 1 95.19 256 VAL B O 1
ATOM 4641 N N . LEU B 1 257 ? 8.766 -14.727 -13.602 1 95.88 257 LEU B N 1
ATOM 4642 C CA . LEU B 1 257 ? 8.016 -15.969 -13.453 1 95.88 257 LEU B CA 1
ATOM 4643 C C . LEU B 1 257 ? 6.973 -16.109 -14.562 1 95.88 257 LEU B C 1
ATOM 4645 O O . LEU B 1 257 ? 6.781 -17.188 -15.109 1 95.88 257 LEU B O 1
ATOM 4649 N N . LYS B 1 258 ? 6.332 -14.992 -14.828 1 94 258 LYS B N 1
ATOM 4650 C CA . LYS B 1 258 ? 5.332 -14.992 -15.891 1 94 258 LYS B CA 1
ATOM 4651 C C . LYS B 1 258 ? 5.973 -15.273 -17.25 1 94 258 LYS B C 1
ATOM 4653 O O . LYS B 1 258 ? 5.387 -15.961 -18.078 1 94 258 LYS B O 1
ATOM 4658 N N . TYR B 1 259 ? 7.125 -14.664 -17.422 1 93.38 259 TYR B N 1
ATOM 4659 C CA . TYR B 1 259 ? 7.906 -14.93 -18.625 1 93.38 259 TYR B CA 1
ATOM 4660 C C . TYR B 1 259 ? 8.234 -16.406 -18.75 1 93.38 259 TYR B C 1
ATOM 4662 O O . TYR B 1 259 ? 8.062 -17.016 -19.812 1 93.38 259 TYR B O 1
ATOM 4670 N N . ALA B 1 260 ? 8.711 -17.031 -17.703 1 95.31 260 ALA B N 1
ATOM 4671 C CA . ALA B 1 260 ? 9.078 -18.438 -17.688 1 95.31 260 ALA B CA 1
ATOM 4672 C C . ALA B 1 260 ? 7.875 -19.312 -18.047 1 95.31 260 ALA B C 1
ATOM 4674 O O . ALA B 1 260 ? 7.996 -20.266 -18.828 1 95.31 260 ALA B O 1
ATOM 4675 N N . LYS B 1 261 ? 6.801 -18.953 -17.5 1 94 261 LYS B N 1
ATOM 4676 C CA . LYS B 1 261 ? 5.578 -19.703 -17.797 1 94 261 LYS B CA 1
ATOM 4677 C C . LYS B 1 261 ? 5.223 -19.609 -19.281 1 94 261 LYS B C 1
ATOM 4679 O O . LYS B 1 261 ? 4.91 -20.625 -19.906 1 94 261 LYS B O 1
ATOM 4684 N N . ALA B 1 262 ? 5.273 -18.406 -19.766 1 92 262 ALA B N 1
ATOM 4685 C CA . ALA B 1 262 ? 4.938 -18.188 -21.172 1 92 262 ALA B CA 1
ATOM 4686 C C . ALA B 1 262 ? 5.859 -18.969 -22.094 1 92 262 ALA B C 1
ATOM 4688 O O . ALA B 1 262 ? 5.441 -19.438 -23.156 1 92 262 ALA B O 1
ATOM 4689 N N . ARG B 1 263 ? 7.062 -19.219 -21.656 1 93.94 263 ARG B N 1
ATOM 4690 C CA . ARG B 1 263 ? 8.062 -19.922 -22.453 1 93.94 263 ARG B CA 1
ATOM 4691 C C . ARG B 1 263 ? 8.117 -21.406 -22.094 1 93.94 263 ARG B C 1
ATOM 4693 O O . ARG B 1 263 ? 8.93 -22.156 -22.625 1 93.94 263 ARG B O 1
ATOM 4700 N N . MET B 1 264 ? 7.312 -21.781 -21.172 1 95.81 264 MET B N 1
ATOM 4701 C CA . MET B 1 264 ? 7.223 -23.156 -20.703 1 95.81 264 MET B CA 1
ATOM 4702 C C . MET B 1 264 ? 8.547 -23.609 -20.078 1 95.81 264 MET B C 1
ATOM 4704 O O . MET B 1 264 ? 9 -24.734 -20.344 1 95.81 264 MET B O 1
ATOM 4708 N N . LEU B 1 265 ? 9.18 -22.688 -19.406 1 96.44 265 LEU B N 1
ATOM 4709 C CA . LEU B 1 265 ? 10.391 -22.984 -18.656 1 96.44 265 LEU B CA 1
ATOM 4710 C C . LEU B 1 265 ? 10.07 -23.344 -17.203 1 96.44 265 LEU B C 1
ATOM 4712 O O . LEU B 1 265 ? 9.188 -22.719 -16.594 1 96.44 265 LEU B O 1
ATOM 4716 N N . GLN B 1 266 ? 10.766 -24.281 -16.656 1 97.5 266 GLN B N 1
ATOM 4717 C CA . GLN B 1 266 ? 10.539 -24.703 -15.281 1 97.5 266 GLN B CA 1
ATOM 4718 C C . GLN B 1 266 ? 11.359 -23.859 -14.312 1 97.5 266 GLN B C 1
ATOM 4720 O O . GLN B 1 266 ? 12.539 -23.609 -14.539 1 97.5 266 GLN B O 1
ATOM 4725 N N . VAL B 1 267 ? 10.766 -23.438 -13.289 1 98.12 267 VAL B N 1
ATOM 4726 C CA . VAL B 1 267 ? 11.414 -22.734 -12.195 1 98.12 267 VAL B CA 1
ATOM 4727 C C . VAL B 1 267 ? 11.461 -23.625 -10.961 1 98.12 267 VAL B C 1
ATOM 4729 O O . VAL B 1 267 ? 10.43 -24.125 -10.5 1 98.12 267 VAL B O 1
ATOM 4732 N N . PRO B 1 268 ? 12.602 -23.891 -10.492 1 97.56 268 PRO B N 1
ATOM 4733 C CA . PRO B 1 268 ? 13.898 -23.25 -10.734 1 97.56 268 PRO B CA 1
ATOM 4734 C C . PRO B 1 268 ? 14.781 -24.062 -11.695 1 97.56 268 PRO B C 1
ATOM 4736 O O . PRO B 1 268 ? 15.922 -23.672 -11.961 1 97.56 268 PRO B O 1
ATOM 4739 N N . LYS B 1 269 ? 14.336 -25.094 -12.164 1 97.56 269 LYS B N 1
ATOM 4740 C CA . LYS B 1 269 ? 15.18 -26.016 -12.922 1 97.56 269 LYS B CA 1
ATOM 4741 C C . LYS B 1 269 ? 15.828 -25.312 -14.109 1 97.56 269 LYS B C 1
ATOM 4743 O O . LYS B 1 269 ? 17.047 -25.391 -14.281 1 97.56 269 LYS B O 1
ATOM 4748 N N . ASP B 1 270 ? 15.023 -24.688 -14.938 1 97.44 270 ASP B N 1
ATOM 4749 C CA . ASP B 1 270 ? 15.531 -24.016 -16.141 1 97.44 270 ASP B CA 1
ATOM 4750 C C . ASP B 1 270 ? 15.984 -22.594 -15.82 1 97.44 270 ASP B C 1
ATOM 4752 O O . ASP B 1 270 ? 16.969 -22.109 -16.391 1 97.44 270 ASP B O 1
ATOM 4756 N N . ILE B 1 271 ? 15.227 -21.906 -14.906 1 97.75 271 ILE B N 1
ATOM 4757 C CA . ILE B 1 271 ? 15.531 -20.516 -14.547 1 97.75 271 ILE B CA 1
ATOM 4758 C C . ILE B 1 271 ? 15.32 -20.312 -13.047 1 97.75 271 ILE B C 1
ATOM 4760 O O . ILE B 1 271 ? 14.242 -20.594 -12.523 1 97.75 271 ILE B O 1
ATOM 4764 N N . SER B 1 272 ? 16.359 -19.844 -12.352 1 98.75 272 SER B N 1
ATOM 4765 C CA . SER B 1 272 ? 16.203 -19.406 -10.969 1 98.75 272 SER B CA 1
ATOM 4766 C C . SER B 1 272 ? 15.852 -17.922 -10.883 1 98.75 272 SER B C 1
ATOM 4768 O O . SER B 1 272 ? 16.328 -17.125 -11.688 1 98.75 272 SER B O 1
ATOM 4770 N N . VAL B 1 273 ? 15.039 -17.609 -9.93 1 98.62 273 VAL B N 1
ATOM 4771 C CA . VAL B 1 273 ? 14.57 -16.234 -9.828 1 98.62 273 VAL B CA 1
ATOM 4772 C C . VAL B 1 273 ? 14.672 -15.75 -8.383 1 98.62 273 VAL B C 1
ATOM 4774 O O . VAL B 1 273 ? 14.227 -16.438 -7.461 1 98.62 273 VAL B O 1
ATOM 4777 N N . ILE B 1 274 ? 15.297 -14.625 -8.164 1 98.81 274 ILE B N 1
ATOM 4778 C CA . ILE B 1 274 ? 15.375 -13.977 -6.859 1 98.81 274 ILE B CA 1
ATOM 4779 C C . ILE B 1 274 ? 14.766 -12.578 -6.938 1 98.81 274 ILE B C 1
ATOM 4781 O O . ILE B 1 274 ? 15.062 -11.812 -7.859 1 98.81 274 ILE B O 1
ATOM 4785 N N . GLY B 1 275 ? 13.859 -12.32 -5.984 1 97.88 275 GLY B N 1
ATOM 4786 C CA . GLY B 1 275 ? 13.32 -10.977 -5.852 1 97.88 275 GLY B CA 1
ATOM 4787 C C . GLY B 1 275 ? 13.977 -10.172 -4.742 1 97.88 275 GLY B C 1
ATOM 4788 O O . GLY B 1 275 ? 15.047 -10.547 -4.25 1 97.88 275 GLY B O 1
ATOM 4789 N N . TYR B 1 276 ? 13.352 -9.023 -4.402 1 96.62 276 TYR B N 1
ATOM 4790 C CA . TYR B 1 276 ? 13.914 -8.117 -3.406 1 96.62 276 TYR B CA 1
ATOM 4791 C C . TYR B 1 276 ? 12.812 -7.492 -2.555 1 96.62 276 TYR B C 1
ATOM 4793 O O . TYR B 1 276 ? 11.742 -7.164 -3.061 1 96.62 276 TYR B O 1
ATOM 4801 N N . ASN B 1 277 ? 13.039 -7.379 -1.236 1 94.25 277 ASN B N 1
ATOM 4802 C CA . ASN B 1 277 ? 12.219 -6.734 -0.22 1 94.25 277 ASN B CA 1
ATOM 4803 C C . ASN B 1 277 ? 11.328 -7.742 0.506 1 94.25 277 ASN B C 1
ATOM 4805 O O . ASN B 1 277 ? 10.656 -7.395 1.476 1 94.25 277 ASN B O 1
ATOM 4809 N N . ASN B 1 278 ? 11.297 -8.93 0.015 1 96.44 278 ASN B N 1
ATOM 4810 C CA . ASN B 1 278 ? 10.547 -9.992 0.686 1 96.44 278 ASN B CA 1
ATOM 4811 C C . ASN B 1 278 ? 9.117 -9.555 0.996 1 96.44 278 ASN B C 1
ATOM 4813 O O . ASN B 1 278 ? 8.672 -9.648 2.141 1 96.44 278 ASN B O 1
ATOM 4817 N N . SER B 1 279 ? 8.438 -9.039 -0.034 1 92.94 279 SER B N 1
ATOM 4818 C CA . SER B 1 279 ? 7.043 -8.617 0.108 1 92.94 279 SER B CA 1
ATOM 4819 C C . SER B 1 279 ? 6.113 -9.82 0.236 1 92.94 279 SER B C 1
ATOM 4821 O O . SER B 1 279 ? 6.523 -10.953 -0.008 1 92.94 279 SER B O 1
ATOM 4823 N N . PRO B 1 280 ? 4.84 -9.578 0.567 1 89.38 280 PRO B N 1
ATOM 4824 C CA . PRO B 1 280 ? 3.879 -10.68 0.651 1 89.38 280 PRO B CA 1
ATOM 4825 C C . PRO B 1 280 ? 3.748 -11.445 -0.661 1 89.38 280 PRO B C 1
ATOM 4827 O O . PRO B 1 280 ? 3.391 -12.625 -0.655 1 89.38 280 PRO B O 1
ATOM 4830 N N . LEU B 1 281 ? 4.113 -10.836 -1.738 1 91.88 281 LEU B N 1
ATOM 4831 C CA . LEU B 1 281 ? 4.062 -11.477 -3.049 1 91.88 281 LEU B CA 1
ATOM 4832 C C . LEU B 1 281 ? 4.895 -12.758 -3.059 1 91.88 281 LEU B C 1
ATOM 4834 O O . LEU B 1 281 ? 4.562 -13.711 -3.76 1 91.88 281 LEU B O 1
ATOM 4838 N N . ALA B 1 282 ? 5.949 -12.703 -2.303 1 95.12 282 ALA B N 1
ATOM 4839 C CA . ALA B 1 282 ? 6.871 -13.836 -2.27 1 95.12 282 ALA B CA 1
ATOM 4840 C C . ALA B 1 282 ? 6.16 -15.109 -1.821 1 95.12 282 ALA B C 1
ATOM 4842 O O . ALA B 1 282 ? 6.488 -16.203 -2.279 1 95.12 282 ALA B O 1
ATOM 4843 N N . ASP B 1 283 ? 5.117 -14.891 -1.004 1 92.38 283 ASP B N 1
ATOM 4844 C CA . ASP B 1 283 ? 4.348 -16.016 -0.483 1 92.38 283 ASP B CA 1
ATOM 4845 C C . ASP B 1 283 ? 3.131 -16.297 -1.362 1 92.38 283 ASP B C 1
ATOM 4847 O O . ASP B 1 283 ? 2.627 -17.422 -1.383 1 92.38 283 ASP B O 1
ATOM 4851 N N . PHE B 1 284 ? 2.689 -15.32 -2.105 1 92.19 284 PHE B N 1
ATOM 4852 C CA . PHE B 1 284 ? 1.419 -15.414 -2.812 1 92.19 284 PHE B CA 1
ATOM 4853 C C . PHE B 1 284 ? 1.598 -16.109 -4.156 1 92.19 284 PHE B C 1
ATOM 4855 O O . PHE B 1 284 ? 0.696 -16.812 -4.625 1 92.19 284 PHE B O 1
ATOM 4862 N N . VAL B 1 285 ? 2.725 -15.969 -4.703 1 94.31 285 VAL B N 1
ATOM 4863 C CA . VA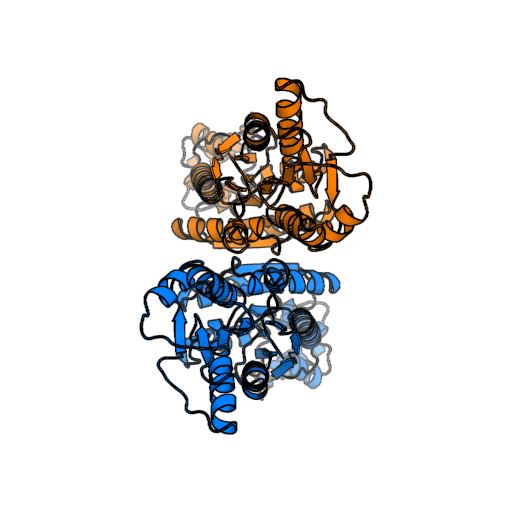L B 1 285 ? 2.926 -16.469 -6.059 1 94.31 285 VAL B CA 1
ATOM 4864 C C . VAL B 1 285 ? 3.371 -17.922 -6.016 1 94.31 285 VAL B C 1
ATOM 4866 O O . VAL B 1 285 ? 3.746 -18.438 -4.957 1 94.31 285 VAL B O 1
ATOM 4869 N N . GLU B 1 286 ? 3.199 -18.609 -7.168 1 93.19 286 GLU B N 1
ATOM 4870 C CA . GLU B 1 286 ? 3.666 -19.969 -7.344 1 93.19 286 GLU B CA 1
ATOM 4871 C C . GLU B 1 286 ? 4.586 -20.094 -8.555 1 93.19 286 GLU B C 1
ATOM 4873 O O . GLU B 1 286 ? 4.215 -19.703 -9.664 1 93.19 286 GLU B O 1
ATOM 4878 N N . PRO B 1 287 ? 5.793 -20.734 -8.422 1 95.88 287 PRO B N 1
ATOM 4879 C CA . PRO B 1 287 ? 6.348 -21.156 -7.133 1 95.88 287 PRO B CA 1
ATOM 4880 C C . PRO B 1 287 ? 6.645 -19.969 -6.211 1 95.88 287 PRO B C 1
ATOM 4882 O O . PRO B 1 287 ? 6.832 -18.844 -6.684 1 95.88 287 PRO B O 1
ATOM 4885 N N . GLU B 1 288 ? 6.641 -20.203 -4.898 1 96.81 288 GLU B N 1
ATOM 4886 C CA . GLU B 1 288 ? 6.938 -19.156 -3.938 1 96.81 288 GLU B CA 1
ATOM 4887 C C . GLU B 1 288 ? 8.328 -18.562 -4.184 1 96.81 288 GLU B C 1
ATOM 4889 O O . GLU B 1 288 ? 9.273 -19.297 -4.48 1 96.81 288 GLU B O 1
ATOM 4894 N N . LEU B 1 289 ? 8.43 -17.312 -4.02 1 98.19 289 LEU B N 1
ATOM 4895 C CA . LEU B 1 289 ? 9.539 -16.531 -4.562 1 98.19 289 LEU B CA 1
ATOM 4896 C C . LEU B 1 289 ? 10.641 -16.375 -3.527 1 98.19 289 LEU B C 1
ATOM 4898 O O . LEU B 1 289 ? 10.398 -15.883 -2.424 1 98.19 289 LEU B O 1
ATOM 4902 N N . THR B 1 290 ? 11.875 -16.828 -3.84 1 98.81 290 THR B N 1
ATOM 4903 C CA . THR B 1 290 ? 13.062 -16.438 -3.076 1 98.81 290 THR B CA 1
ATOM 4904 C C . THR B 1 290 ? 13.312 -14.945 -3.166 1 98.81 290 THR B C 1
ATOM 4906 O O . THR B 1 290 ? 13.25 -14.359 -4.254 1 98.81 290 THR B O 1
ATOM 4909 N N . SER B 1 291 ? 13.508 -14.297 -2.033 1 98.62 291 SER B N 1
ATOM 4910 C CA . SER B 1 291 ? 13.625 -12.836 -2.033 1 98.62 291 SER B CA 1
ATOM 4911 C C . SER B 1 291 ? 14.562 -12.359 -0.928 1 98.62 291 SER B C 1
ATOM 4913 O O . SER B 1 291 ? 14.695 -13.016 0.106 1 98.62 291 SER B O 1
ATOM 4915 N N . VAL B 1 292 ? 15.227 -11.281 -1.17 1 98.31 292 VAL B N 1
ATOM 4916 C CA . VAL B 1 292 ? 16.047 -10.641 -0.149 1 98.31 292 VAL B CA 1
ATOM 4917 C C . VAL B 1 292 ? 15.156 -9.883 0.833 1 98.31 292 VAL B C 1
ATOM 4919 O O . VAL B 1 292 ? 14.344 -9.055 0.427 1 98.31 292 VAL B O 1
ATOM 4922 N N . ASP B 1 293 ? 15.211 -10.203 2.055 1 97.75 293 ASP B N 1
ATOM 4923 C CA . ASP B 1 293 ? 14.539 -9.461 3.115 1 97.75 293 ASP B CA 1
ATOM 4924 C C . ASP B 1 293 ? 15.414 -8.305 3.613 1 97.75 293 ASP B C 1
ATOM 4926 O O . ASP B 1 293 ? 16.453 -8.531 4.242 1 97.75 293 ASP B O 1
ATOM 4930 N N . THR B 1 294 ? 15.008 -7.121 3.389 1 94.38 294 THR B N 1
ATOM 4931 C CA . THR B 1 294 ? 15.797 -5.938 3.709 1 94.38 294 THR B CA 1
ATOM 4932 C C . THR B 1 294 ? 15.555 -5.496 5.152 1 94.38 294 THR B C 1
ATOM 4934 O O . THR B 1 294 ? 16.047 -4.449 5.578 1 94.38 294 THR B O 1
ATOM 4937 N N . SER B 1 295 ? 14.75 -6.199 5.891 1 95.06 295 SER B N 1
ATOM 4938 C CA . SER B 1 295 ? 14.492 -5.953 7.309 1 95.06 295 SER B CA 1
ATOM 4939 C C . SER B 1 295 ? 13.867 -4.582 7.527 1 95.06 295 SER B C 1
ATOM 4941 O O . SER B 1 295 ? 14.352 -3.791 8.336 1 95.06 295 SER B O 1
ATOM 4943 N N . ILE B 1 296 ? 12.797 -4.348 6.848 1 93.88 296 ILE B N 1
ATOM 4944 C CA . ILE B 1 296 ? 12.172 -3.031 6.852 1 93.88 296 ILE B CA 1
ATOM 4945 C C . ILE B 1 296 ? 11.656 -2.711 8.25 1 93.88 296 ILE B C 1
ATOM 4947 O O . ILE B 1 296 ? 11.664 -1.552 8.672 1 93.88 296 ILE B O 1
ATOM 4951 N N . LYS B 1 297 ? 11.203 -3.746 8.992 1 94.75 297 LYS B N 1
ATOM 4952 C CA . LYS B 1 297 ? 10.734 -3.52 10.359 1 94.75 297 LYS B CA 1
ATOM 4953 C C . LYS B 1 297 ? 11.859 -2.99 11.242 1 94.75 297 LYS B C 1
ATOM 4955 O O . LYS B 1 297 ? 11.68 -2.01 11.969 1 94.75 297 LYS B O 1
ATOM 4960 N N . ASP B 1 298 ? 13 -3.627 11.133 1 96.56 298 ASP B N 1
ATOM 4961 C CA . ASP B 1 298 ? 14.156 -3.178 11.898 1 96.56 298 ASP B CA 1
ATOM 4962 C C . ASP B 1 298 ? 14.57 -1.766 11.484 1 96.56 298 ASP B C 1
ATOM 4964 O O . ASP B 1 298 ? 14.898 -0.937 12.336 1 96.56 298 ASP B O 1
ATOM 4968 N N . MET B 1 299 ? 14.562 -1.529 10.242 1 96.25 299 MET B N 1
ATOM 4969 C CA . MET B 1 299 ? 14.938 -0.215 9.727 1 96.25 299 MET B CA 1
ATOM 4970 C C . MET B 1 299 ? 14.031 0.871 10.297 1 96.25 299 MET B C 1
ATOM 4972 O O . MET B 1 299 ? 14.516 1.895 10.781 1 96.25 299 MET B O 1
ATOM 4976 N N . ALA B 1 300 ? 12.758 0.629 10.234 1 97.06 300 ALA B N 1
ATOM 4977 C CA . ALA B 1 300 ? 11.781 1.592 10.742 1 97.06 300 ALA B CA 1
ATOM 4978 C C . ALA B 1 300 ? 11.945 1.799 12.242 1 97.06 300 ALA B C 1
ATOM 4980 O O . ALA B 1 300 ? 11.945 2.936 12.727 1 97.06 300 ALA B O 1
ATOM 4981 N N . HIS B 1 301 ? 12.07 0.689 12.969 1 97.75 301 HIS B N 1
ATOM 4982 C CA . HIS B 1 301 ? 12.188 0.757 14.422 1 97.75 301 HIS B CA 1
ATOM 4983 C C . HIS B 1 301 ? 13.445 1.517 14.828 1 97.75 301 HIS B C 1
ATOM 4985 O O . HIS B 1 301 ? 13.391 2.389 15.703 1 97.75 301 HIS B O 1
ATOM 4991 N N . VAL B 1 302 ? 14.547 1.208 14.18 1 97.56 302 VAL B N 1
ATOM 4992 C CA . VAL B 1 302 ? 15.82 1.865 14.477 1 97.56 302 VAL B CA 1
ATOM 4993 C C . VAL B 1 302 ? 15.711 3.357 14.164 1 97.56 302 VAL B C 1
ATOM 4995 O O . VAL B 1 302 ? 16.172 4.191 14.945 1 97.56 302 VAL B O 1
ATOM 4998 N N . ALA B 1 303 ? 15.102 3.707 13.031 1 97.69 303 ALA B N 1
ATOM 4999 C CA . ALA B 1 303 ? 14.945 5.105 12.641 1 97.69 303 ALA B CA 1
ATOM 5000 C C . ALA B 1 303 ? 14.156 5.887 13.68 1 97.69 303 ALA B C 1
ATOM 5002 O O . ALA B 1 303 ? 14.562 6.977 14.094 1 97.69 303 ALA B O 1
ATOM 5003 N N . VAL B 1 304 ? 13.062 5.316 14.133 1 97.81 304 VAL B N 1
ATOM 5004 C CA . VAL B 1 304 ? 12.203 5.996 15.102 1 97.81 304 VAL B CA 1
ATOM 5005 C C . VAL B 1 304 ? 12.922 6.102 16.453 1 97.81 304 VAL B C 1
ATOM 5007 O O . VAL B 1 304 ? 12.898 7.156 17.078 1 97.81 304 VAL B O 1
ATOM 5010 N N . ASP B 1 305 ? 13.562 4.988 16.891 1 97.75 305 ASP B N 1
ATOM 5011 C CA . ASP B 1 305 ? 14.289 4.996 18.156 1 97.75 305 ASP B CA 1
ATOM 5012 C C . ASP B 1 305 ? 15.383 6.066 18.156 1 97.75 305 ASP B C 1
ATOM 5014 O O . ASP B 1 305 ? 15.5 6.84 19.109 1 97.75 305 ASP B O 1
ATOM 5018 N N . LYS B 1 306 ? 16.109 6.117 17.094 1 97.31 306 LYS B N 1
ATOM 5019 C CA . LYS B 1 306 ? 17.172 7.105 16.984 1 97.31 306 LYS B CA 1
ATOM 5020 C C . LYS B 1 306 ? 16.609 8.523 16.922 1 97.31 306 LYS B C 1
ATOM 5022 O O . LYS B 1 306 ? 17.188 9.453 17.469 1 97.31 306 LYS B O 1
ATOM 5027 N N . MET B 1 307 ? 15.531 8.672 16.188 1 96.94 307 MET B N 1
ATOM 5028 C CA . MET B 1 307 ? 14.875 9.977 16.109 1 96.94 307 MET B CA 1
ATOM 5029 C C . MET B 1 307 ? 14.477 10.469 17.5 1 96.94 307 MET B C 1
ATOM 5031 O O . MET B 1 307 ? 14.695 11.633 17.828 1 96.94 307 MET B O 1
ATOM 5035 N N . MET B 1 308 ? 13.906 9.578 18.281 1 95.75 308 MET B N 1
ATOM 5036 C CA . MET B 1 308 ? 13.484 9.938 19.641 1 95.75 308 MET B CA 1
ATOM 5037 C C . MET B 1 308 ? 14.688 10.336 20.5 1 95.75 308 MET B C 1
ATOM 5039 O O . MET B 1 308 ? 14.617 11.297 21.25 1 95.75 308 MET B O 1
ATOM 5043 N N . GLU B 1 309 ? 15.766 9.555 20.328 1 95 309 GLU B N 1
ATOM 5044 C CA . GLU B 1 309 ? 17 9.906 21.031 1 95 309 GLU B CA 1
ATOM 5045 C C . GLU B 1 309 ? 17.5 11.281 20.609 1 95 309 GLU B C 1
ATOM 5047 O O . GLU B 1 309 ? 17.891 12.086 21.453 1 95 309 GLU B O 1
ATOM 5052 N N . CYS B 1 310 ? 17.422 11.523 19.344 1 93.38 310 CYS B N 1
ATOM 5053 C CA . CYS B 1 310 ? 17.859 12.805 18.797 1 93.38 310 CYS B CA 1
ATOM 5054 C C . CYS B 1 310 ? 17.031 13.953 19.359 1 93.38 310 CYS B C 1
ATOM 5056 O O . CYS B 1 310 ? 17.578 14.984 19.75 1 93.38 310 CYS B O 1
ATOM 5058 N N . LEU B 1 311 ? 15.742 13.75 19.406 1 91.12 311 LEU B N 1
ATOM 5059 C CA . LEU B 1 311 ? 14.82 14.766 19.891 1 91.12 311 LEU B CA 1
ATOM 5060 C C . LEU B 1 311 ? 15 15.016 21.375 1 91.12 311 LEU B C 1
ATOM 5062 O O . LEU B 1 311 ? 14.633 16.078 21.891 1 91.12 311 LEU B O 1
ATOM 5066 N N . GLN B 1 312 ? 15.633 14.031 22.016 1 89.56 312 GLN B N 1
ATOM 5067 C CA . GLN B 1 312 ? 15.938 14.172 23.438 1 89.56 312 GLN B CA 1
ATOM 5068 C C . GLN B 1 312 ? 17.312 14.805 23.656 1 89.56 312 GLN B C 1
ATOM 5070 O O . GLN B 1 312 ? 17.75 14.977 24.781 1 89.56 312 GLN B O 1
ATOM 5075 N N . GLY B 1 313 ? 18 15.008 22.641 1 88 313 GLY B N 1
ATOM 5076 C CA . GLY B 1 313 ? 19.281 15.695 22.734 1 88 313 GLY B CA 1
ATOM 5077 C C . GLY B 1 313 ? 20.469 14.75 22.797 1 88 313 GLY B C 1
ATOM 5078 O O . GLY B 1 313 ? 21.594 15.172 23.047 1 88 313 GLY B O 1
ATOM 5079 N N . LYS B 1 314 ? 20.219 13.508 22.594 1 90.38 314 LYS B N 1
ATOM 5080 C CA . LYS B 1 314 ? 21.297 12.531 22.609 1 90.38 314 LYS B CA 1
ATOM 5081 C C . LYS B 1 314 ? 22.031 12.484 21.266 1 90.38 314 LYS B C 1
ATOM 5083 O O . LYS B 1 314 ? 21.453 12.836 20.234 1 90.38 314 LYS B O 1
ATOM 5088 N N . ASN B 1 315 ? 23.266 12.109 21.344 1 90.31 315 ASN B N 1
ATOM 5089 C CA . ASN B 1 315 ? 24.031 11.891 20.125 1 90.31 315 ASN B CA 1
ATOM 5090 C C . ASN B 1 315 ? 23.672 10.562 19.469 1 90.31 315 ASN B C 1
ATOM 5092 O O . ASN B 1 315 ? 23.609 9.531 20.156 1 90.31 315 ASN B O 1
ATOM 5096 N N . VAL B 1 316 ? 23.375 10.68 18.188 1 92.81 316 VAL B N 1
ATOM 5097 C CA . VAL B 1 316 ? 23 9.484 17.438 1 92.81 316 VAL B CA 1
ATOM 5098 C C . VAL B 1 316 ? 23.906 9.352 16.203 1 92.81 316 VAL B C 1
ATOM 5100 O O . VAL B 1 316 ? 24.344 10.359 15.641 1 92.81 316 VAL B O 1
ATOM 5103 N N . GLU B 1 317 ? 24.234 8.094 15.859 1 93.94 317 GLU B N 1
ATOM 5104 C CA . GLU B 1 317 ? 25.031 7.844 14.656 1 93.94 317 GLU B CA 1
ATOM 5105 C C . GLU B 1 317 ? 24.328 8.383 13.414 1 93.94 317 GLU B C 1
ATOM 5107 O O . GLU B 1 317 ? 23.109 8.211 13.25 1 93.94 317 GLU B O 1
ATOM 5112 N N . HIS B 1 318 ? 25.094 8.977 12.562 1 94.44 318 HIS B N 1
ATOM 5113 C CA . HIS B 1 318 ? 24.531 9.609 11.367 1 94.44 318 HIS B CA 1
ATOM 5114 C C . HIS B 1 318 ? 24.172 8.57 10.312 1 94.44 318 HIS B C 1
ATOM 5116 O O . HIS B 1 318 ? 23.281 8.789 9.5 1 94.44 318 HIS B O 1
ATOM 5122 N N . LYS B 1 319 ? 24.953 7.531 10.297 1 95.19 319 LYS B N 1
ATOM 5123 C CA . LYS B 1 319 ? 24.719 6.461 9.336 1 95.19 319 LYS B CA 1
ATOM 5124 C C . LYS B 1 319 ? 24.594 5.109 10.031 1 95.19 319 LYS B C 1
ATOM 5126 O O . LYS B 1 319 ? 25.5 4.691 10.758 1 95.19 319 LYS B O 1
ATOM 5131 N N . THR B 1 320 ? 23.484 4.477 9.93 1 96.25 320 THR B N 1
ATOM 5132 C CA . THR B 1 320 ? 23.234 3.143 10.469 1 96.25 320 THR B CA 1
ATOM 5133 C C . THR B 1 320 ? 22.859 2.168 9.352 1 96.25 320 THR B C 1
ATOM 5135 O O . THR B 1 320 ? 22 2.463 8.516 1 96.25 320 THR B O 1
ATOM 5138 N N . VAL B 1 321 ? 23.516 1.036 9.336 1 95.44 321 VAL B N 1
ATOM 5139 C CA . VAL B 1 321 ? 23.266 0.036 8.297 1 95.44 321 VAL B CA 1
ATOM 5140 C C . VAL B 1 321 ? 22.531 -1.163 8.898 1 95.44 321 VAL B C 1
ATOM 5142 O O . VAL B 1 321 ? 22.938 -1.686 9.945 1 95.44 321 VAL B O 1
ATOM 5145 N N . ILE B 1 322 ? 21.438 -1.558 8.266 1 95.5 322 ILE B N 1
ATOM 5146 C CA . ILE B 1 322 ? 20.641 -2.699 8.68 1 95.5 322 ILE B CA 1
ATOM 5147 C C . ILE B 1 322 ? 20.969 -3.91 7.812 1 95.5 322 ILE B C 1
ATOM 5149 O O . ILE B 1 322 ? 21.047 -3.801 6.586 1 95.5 322 ILE B O 1
ATOM 5153 N N . GLU B 1 323 ? 21.094 -5.02 8.422 1 92.75 323 GLU B N 1
ATOM 5154 C CA . GLU B 1 323 ? 21.453 -6.234 7.695 1 92.75 323 GLU B CA 1
ATOM 5155 C C . GLU B 1 323 ? 20.234 -6.824 6.988 1 92.75 323 GLU B C 1
ATOM 5157 O O . GLU B 1 323 ? 19.125 -6.785 7.512 1 92.75 323 GLU B O 1
ATOM 5162 N N . SER B 1 324 ? 20.5 -7.312 5.824 1 95.12 324 SER B N 1
ATOM 5163 C CA . SER B 1 324 ? 19.484 -8.023 5.059 1 95.12 324 SER B CA 1
ATOM 5164 C C . SER B 1 324 ? 19.75 -9.523 5.039 1 95.12 324 SER B C 1
ATOM 5166 O O . SER B 1 324 ? 20.844 -9.969 5.422 1 95.12 324 SER B O 1
ATOM 5168 N N . ARG B 1 325 ? 18.797 -10.281 4.746 1 96.06 325 ARG B N 1
ATOM 5169 C CA . ARG B 1 325 ? 18.969 -11.727 4.633 1 96.06 325 ARG B CA 1
ATOM 5170 C C . ARG B 1 325 ? 18.234 -12.266 3.406 1 96.06 325 ARG B C 1
ATOM 5172 O O . ARG B 1 325 ? 17.203 -11.727 2.998 1 96.06 325 ARG B O 1
ATOM 5179 N N . LEU B 1 326 ? 18.797 -13.297 2.869 1 97.88 326 LEU B N 1
ATOM 5180 C CA . LEU B 1 326 ? 18.156 -14 1.76 1 97.88 326 LEU B CA 1
ATOM 5181 C C . LEU B 1 326 ? 17.188 -15.055 2.271 1 97.88 326 LEU B C 1
ATOM 5183 O O . LEU B 1 326 ? 17.578 -15.961 3.016 1 97.88 326 LEU B O 1
ATOM 5187 N N . VAL B 1 327 ? 15.953 -14.945 1.911 1 98.25 327 VAL B N 1
ATOM 5188 C CA . VAL B 1 327 ? 14.93 -15.914 2.287 1 98.25 327 VAL B CA 1
ATOM 5189 C C . VAL B 1 327 ? 14.68 -16.875 1.129 1 98.25 327 VAL B C 1
ATOM 5191 O O . VAL B 1 327 ? 14.039 -16.516 0.139 1 98.25 327 VAL B O 1
ATOM 5194 N N . LYS B 1 328 ? 15.125 -18.047 1.309 1 98.25 328 LYS B N 1
ATOM 5195 C CA . LYS B 1 328 ? 15.008 -19.062 0.263 1 98.25 328 LYS B CA 1
ATOM 5196 C C . LYS B 1 328 ? 13.609 -19.656 0.231 1 98.25 328 LYS B C 1
ATOM 5198 O O . LYS B 1 328 ? 13.031 -19.969 1.278 1 98.25 328 LYS B O 1
ATOM 5203 N N . ARG B 1 329 ? 13.062 -19.734 -1.052 1 97.69 329 ARG B N 1
ATOM 5204 C CA . ARG B 1 329 ? 11.805 -20.438 -1.281 1 97.69 329 ARG B CA 1
ATOM 5205 C C . ARG B 1 329 ? 11.891 -21.344 -2.506 1 97.69 329 ARG B C 1
ATOM 5207 O O . ARG B 1 329 ? 12.852 -22.094 -2.656 1 97.69 329 ARG B O 1
ATOM 5214 N N . CYS B 1 330 ? 10.914 -21.297 -3.385 1 97.81 330 CYS B N 1
ATOM 5215 C CA . CYS B 1 330 ? 10.805 -22.391 -4.355 1 97.81 330 CYS B CA 1
ATOM 5216 C C . CYS B 1 330 ? 11.273 -21.938 -5.734 1 97.81 330 CYS B C 1
ATOM 5218 O O . CYS B 1 330 ? 11.242 -22.703 -6.691 1 97.81 330 CYS B O 1
ATOM 5220 N N . THR B 1 331 ? 11.805 -20.719 -5.801 1 98.69 331 THR B N 1
ATOM 5221 C CA . THR B 1 331 ? 12.188 -20.25 -7.125 1 98.69 331 THR B CA 1
ATOM 5222 C C . THR B 1 331 ? 13.695 -20.375 -7.332 1 98.69 331 THR B C 1
ATOM 5224 O O . THR B 1 331 ? 14.227 -19.906 -8.336 1 98.69 331 THR B O 1
ATOM 5227 N N . THR B 1 332 ? 14.367 -20.953 -6.391 1 98.38 332 THR B N 1
ATOM 5228 C CA . THR B 1 332 ? 15.805 -21.156 -6.523 1 98.38 332 THR B CA 1
ATOM 5229 C C . THR B 1 332 ? 16.172 -22.594 -6.184 1 98.38 332 THR B C 1
ATOM 5231 O O . THR B 1 332 ? 15.398 -23.312 -5.543 1 98.38 332 THR B O 1
ATOM 5234 N N . ASP B 1 333 ? 17.312 -23.047 -6.742 1 94.31 333 ASP B N 1
ATOM 5235 C CA . ASP B 1 333 ? 17.672 -24.453 -6.586 1 94.31 333 ASP B CA 1
ATOM 5236 C C . ASP B 1 333 ? 18.844 -24.609 -5.617 1 94.31 333 ASP B C 1
ATOM 5238 O O . ASP B 1 333 ? 19.422 -25.688 -5.508 1 94.31 333 ASP B O 1
ATOM 5242 N N . PHE B 1 334 ? 19.25 -23.625 -5.008 1 90.31 334 PHE B N 1
ATOM 5243 C CA . PHE B 1 334 ? 20.281 -23.781 -3.984 1 90.31 334 PHE B CA 1
ATOM 5244 C C . PHE B 1 334 ? 19.641 -24.047 -2.621 1 90.31 334 PHE B C 1
ATOM 5246 O O . PHE B 1 334 ? 18.453 -23.797 -2.424 1 90.31 334 PHE B O 1
#

Foldseek 3Di:
DQQALVNLCVQLVHDSQLLLCLVVVPPVHDPVSSVSSVVSCVVRVNDHLPLSSCCPVNAPLEEEEEEADCVDPLNVVLVVLLQVLSVVVPHYYDYDHQHQDQVSLLVSLVVRVVVSHQEYEYEDQSQCPVVDCVSCVSVQVSLVRHAYEYEQHADDDPRYAYEHAQLLQLLLVVLLVQVVVPWQFEAEEEADDGPSSVSNVNSNCVNCVVVPHDDDPLRYDHDHDDQQCLLVVVVVPPPDDGLEYEYAAVSNQVSVVVNCVVVVHDANVRYATEGECPDCCQVVDPPRHWYKNRPSSVSSNVRSVQSVCVSVPHDDDRYHYDYIDIDDTGRHDD/DQQALVNLCVQLVHDSQLLLCLLVVPPVHDPVSSVSSVVSCVVRVNDHLPLSSCCPVNAPLEEEEEEADCVDPLNVVLVVLLQVLSVVVPHYYDYDHQHQDQVSLLVSLVVRVVVSHQEYEYEDQSQCPVVDCVSCVSVQVSLVRHAYEYEQHADDDPRYAYEHAQLLQLLLVVLLVQVVVPWQFEAEEEADDGPSSVSNVNSNCVNCVVVPHDDDPLRYDHDPDDQQCLLVVVVVCPPDDGLEYEYAAVSNQVSVVVNCVVVVHDANPRYATEGECPDCCQVVDPPRHWYKNRPSSVSSNVRSVQSVCVSVPHDDDRYHYDYIDIDDTGRHDD

Secondary structure (DSSP, 8-state):
-PPPHHHHHHHHTS-HHHHHHHHTT-TTS-HHHHHHHHHHHHHTT----HHHHSHHHH---EEEEEES-TTSHHHHHHHHHHHHHHHHTT-EEEEEE--SSHHHHHHHHHHHHHTT-SEEEEESGGGGTT--HHHHHHHHHHHTTS-EEEET-----TTEEEEEE-HHHHHHHHHHHHHHTT---EEEEES--SHHHHHHHHHHHHHHHHTTPPP-GGGEEE--S-TTHHHHHHHH-TT---SEEEESSHHHHHHHHHHHHHTT--TTTT-EEEEES--THHHHSSSPPEEEE--HHHHHHHHHHHHHHHHTT----SEEEE--EEE--TT---/-PPPHHHHHHHHTS-HHHHHHHHTT-TTS-HHHHHHHHHHHHHTT----HHHHSHHHH---EEEEEES-TTSHHHHHHHHHHHHHHHHTT-EEEEEE--SSHHHHHHHHHHHHHTT-SEEEEESGGGGTT--HHHHHHHHHHHTTS-EEEET-----TTEEEEEE-HHHHHHHHHHHHHHTT---EEEEES--SHHHHHHHHHHHHHHHHTTPPP-GGGEEE--S-TTHHHHHHHH-TT---SEEEESSHHHHHHHHHHHHHTT--TTTT-EEEEES--THHHHSSSPPEEEE--HHHHHHHHHHHHHHHHTT----SEEEE--EEE--TT---

Solvent-accessible surface area (backbone atoms only — not comparable to full-atom values): 34654 Å² total; per-residue (Å²): 128,84,65,44,68,63,49,47,17,60,75,48,72,44,51,62,68,52,52,28,32,47,76,68,60,41,77,86,53,52,67,68,58,39,51,44,42,51,50,49,26,58,74,56,68,38,64,77,52,75,56,68,50,39,44,84,85,57,46,71,43,28,32,24,35,36,34,42,49,47,60,38,65,69,52,14,43,46,50,42,50,36,50,57,55,34,44,76,73,67,31,47,62,40,40,34,68,26,44,84,49,68,69,38,40,48,48,41,54,51,53,38,52,73,68,58,38,64,30,38,39,37,55,42,23,63,68,33,47,89,64,41,69,81,59,36,44,62,55,59,58,48,31,72,65,28,48,32,36,27,34,43,30,79,58,96,48,98,38,31,29,14,36,22,54,50,41,28,60,48,30,18,54,53,45,38,49,42,41,76,62,67,41,80,36,60,28,37,39,37,68,63,84,33,53,52,46,48,32,28,48,49,11,38,48,47,32,32,52,78,69,74,37,81,84,56,73,86,34,52,45,78,47,83,69,64,92,75,44,51,26,55,54,56,64,67,40,79,82,68,75,59,36,25,36,41,20,70,29,42,70,55,30,50,24,50,53,52,34,29,54,76,68,72,46,48,64,25,83,57,33,25,42,31,21,24,57,50,48,72,59,29,71,64,26,74,63,28,39,13,17,31,30,49,43,63,66,56,43,38,51,52,48,51,52,46,48,53,40,43,77,70,69,45,92,63,77,47,72,42,77,38,73,54,46,78,44,84,47,45,15,41,81,108,128,84,64,44,70,65,49,48,17,62,74,48,72,43,52,61,68,52,53,27,33,46,77,68,61,40,78,87,56,52,70,70,57,37,49,46,44,50,49,50,25,58,76,55,68,38,64,76,52,75,56,68,50,38,44,84,86,56,46,72,44,27,33,26,34,36,35,42,48,48,60,39,64,68,52,14,44,46,51,42,51,37,50,56,56,34,44,76,74,67,30,47,61,41,37,35,69,25,43,83,48,68,69,37,41,49,48,41,54,51,52,39,54,74,67,57,36,64,29,38,39,36,53,40,21,64,69,35,48,88,64,40,70,82,58,35,45,62,56,57,58,48,30,72,66,28,48,33,36,28,34,43,30,77,59,98,48,98,38,30,29,14,37,22,55,48,41,27,60,48,30,18,54,55,44,39,49,43,42,75,62,66,42,79,38,61,30,38,39,37,66,62,84,33,52,51,47,48,32,28,49,50,11,40,48,49,32,33,52,76,67,75,37,80,85,54,72,87,36,52,44,78,47,82,68,65,91,78,44,50,26,56,54,55,64,67,40,78,83,69,74,60,36,23,36,42,20,71,30,42,69,56,30,49,24,48,52,52,34,31,53,76,67,71,45,48,66,25,82,56,33,25,42,31,21,23,57,51,48,74,60,29,71,64,27,72,64,28,39,14,17,32,30,48,42,62,66,59,44,38,51,51,48,51,54,46,48,53,40,42,77,69,69,44,91,63,78,46,71,44,80,38,72,55,46,78,44,84,48,45,15,41,82,109

pLDDT: mean 87.77, std 12.72, range [35.72, 98.81]

Sequence (668 aa):
MAVTIYDIARLSGVSIATISRVVNGNPSVSDKTREKVLAVMKEYDYTPNPFARSLQFNSMKMVGISCADIKDDYMARMVSILEKKLHEYGYDYMLLCSGYDLESREHAVDLLLKKKVDALILIGSQFLGNCEKDEVAYLHRDAEQVPVFILNGYLENNNIYGVLGDDRNAMYNATESLIKAGRKKILFLYDSESYSSNQKMAGYEDALRDNGIPVDGNLKLKITCSLHEERDLLLMRKDLEFDAAIATTDELAVGVLKYAKARMLQVPKDISVIGYNNSPLADFVEPELTSVDTSIKDMAHVAVDKMMECLQGKNVEHKTVIESRLVKRCTTDFMAVTIYDIARLSGVSIATISRVVNGNPSVSDKTREKVLAVMKEYDYTPNPFARSLQFNSMKMVGISCADIKDDYMARMVSILEKKLHEYGYDYMLLCSGYDLESREHAVDLLLKKKVDALILIGSQFLGNCEKDEVAYLHRDAEQVPVFILNGYLENNNIYGVLGDDRNAMYNATESLIKAGRKKILFLYDSESYSSNQKMAGYEDALRDNGIPVDGNLKLKITCSLHEERDLLLMRKDLEFDAAIATTDELAVGVLKYAKARMLQVPKDISVIGYNNSPLADFVEPELTSVDTSIKDMAHVAVDKMMECLQGKNVEHKTVIESRLVKRCTTDF